Protein AF-A0A926R7E6-F1 (afdb_monomer_lite)

Sequence (456 aa):
MLLFKTHDDFHYYHFPYSYYLTQNSLLVGVGQFNHGFRTPSSIFYLNSLFFLPLAKYYLFYIPTLLIMGFSNQILISRIFKYFKSKKIDFIFFLSLFFFIFINIFFYRLQEHGTDRSAQILILILFLQLLIFLNFDKNAKNELDQMIVILGLIISLKAFYILYLLVPLVVSWILYKENKLNLFKDLLKNKIFYFFLILIFVVLITNFLNTGCLIYPLNLTCFENFSWSLNSAEISKMNQHYNLWSKAGHTPTFKVDNAEVHLQNFNWVSNWIDDYFFNKVSDLIFGLLFTSVFLFLFFFNKKTKQIYYNKNYNFLIILIFFLLVEWFVNHPALRYGGYALFAILFLMPTSIIIAKFRNNFNQIYKKTSLLLCIVVIVFLSRNYVRINDEFKKYNYSPLENPLYKVEKKHFRVEKKFFELISNFEKCEQSLNSCNYKNSLKVKKFLKNRYIFVVKHD

pLDDT: mean 92.08, std 6.07, range [44.38, 98.75]

Foldseek 3Di:
DQDADFAPCVLVDLLLLLQVVQVADAEFLQCVVHVVLLKDAVLSVVQNVPQDPVCGSLCSLVSLVVLLVVLLVVLVVVLVVCLVVVDDALLNQLSLLLNLLCLQVVLDSRHCQLQVSLLSLLSVLVSLVVVLLVVPPCNLVSVLVSLVSLLNSCRSGPLSVLCVVVVVLVCVSCVVVVNCVSVVVLVVDPSNVVSVVSLVVSQVSSCRHAQASRALDLVRHDPPDQSHDDVVVSVVVLLVQQCVLLVCDDPVHHHPDSVVCLPPVVSVVNCVVPPCVVPVVVLLVVLVVSLVVVCVLLDDPDFDDDDDDPSVVSVVVVLVVVVVVCVSGGNDCSNNVSSSSSCVRSSVSSNNSSGHPDDSVSVVVSSVVSVVVSVVSSVVVVVVVVVVCCVPPVDDCVVPSGYDDDPSSCVSVVVVCVLVVLLVCVVVVHPPHDPVSNVQWDDDDVSYIYGGDDPD

Secondary structure (DSSP, 8-state):
----SPPGGGTTTHHHHHHHHHH-S-EE-GGGG-GGGGS--HHHHHHHHT-BTTTBGGGTTHHHHHHHHHHHHHHHHHHHHHHHHT---HHHHHHHHHHHHHHHHT--GGG-TTHHHHHHHHHHHHHHHHHHTT--TTHHHHHHHHHHHHHHHHHH-GGGGGGGHHHHHHHHHHHHTT-HHHHHHHHT-HHHHHHHHHHHHHHHHHHHHHSBSSTT-GGGB-TTSTTPPPHHHHHHHHHHHHHHHTTSB-SS-B-S-HHHHHSTTTHHHHHIIIIIIIIIHHHHHHHHHHHHHHHHHH--S-B------TTHHHHHHHHHHHHHHHHHH--SGGGTHHHHHHHHHHHHHHHHHTTB---HHHHHHHHHHHHHHHHHHHHHHHHHHHHHHHHHH---TTT--SPP--GGGGHHHHHHHHHHHHHHHHHTT-TT--HHHHTTEEEEETTEEEEPP---

Radius of gyration: 24.49 Å; chains: 1; bounding box: 58×51×79 Å

Structure (mmCIF, N/CA/C/O backbone):
data_AF-A0A926R7E6-F1
#
_entry.id   AF-A0A926R7E6-F1
#
loop_
_atom_site.group_PDB
_atom_site.id
_atom_site.type_symbol
_atom_site.label_atom_id
_atom_site.label_alt_id
_atom_site.label_comp_id
_atom_site.label_asym_id
_atom_site.label_entity_id
_atom_site.label_seq_id
_atom_site.pdbx_PDB_ins_code
_atom_site.Cartn_x
_atom_site.Cartn_y
_atom_site.Cartn_z
_atom_site.occupancy
_atom_site.B_iso_or_equiv
_atom_site.auth_seq_id
_atom_site.auth_comp_id
_atom_site.auth_asym_id
_atom_site.auth_atom_id
_atom_site.pdbx_PDB_model_num
ATOM 1 N N . MET A 1 1 ? -16.841 6.824 -13.878 1.00 56.22 1 MET A N 1
ATOM 2 C CA . MET A 1 1 ? -15.560 7.191 -13.236 1.00 56.22 1 MET A CA 1
ATOM 3 C C . MET A 1 1 ? -15.046 8.412 -13.985 1.00 56.22 1 MET A C 1
ATOM 5 O O . MET A 1 1 ? -14.676 8.253 -15.132 1.00 56.22 1 MET A O 1
ATOM 9 N N . LEU A 1 2 ? -15.153 9.624 -13.428 1.00 66.12 2 LEU A N 1
ATOM 10 C CA . LEU A 1 2 ? -14.788 10.852 -14.155 1.00 66.12 2 LEU A CA 1
ATOM 11 C C . LEU A 1 2 ? -13.298 11.135 -13.953 1.00 66.12 2 LEU A C 1
ATOM 13 O O . LEU A 1 2 ? -12.904 11.782 -12.973 1.00 66.12 2 LEU A O 1
ATOM 17 N N . LEU A 1 3 ? -12.470 10.581 -14.839 1.00 72.94 3 LEU A N 1
ATOM 18 C CA . LEU A 1 3 ? -11.018 10.659 -14.737 1.00 72.94 3 LEU A CA 1
ATOM 19 C C . LEU A 1 3 ? -10.449 11.250 -16.025 1.00 72.94 3 LEU A C 1
ATOM 21 O O . LEU A 1 3 ? -10.467 10.578 -17.043 1.00 72.94 3 LEU A O 1
ATOM 25 N N . PHE A 1 4 ? -9.887 12.458 -15.964 1.00 77.94 4 PHE A N 1
ATOM 26 C CA . PHE A 1 4 ? -9.136 13.008 -17.091 1.00 77.94 4 PHE A CA 1
ATOM 27 C C . PHE A 1 4 ? -7.629 12.861 -16.898 1.00 77.94 4 PHE A C 1
ATOM 29 O O . PHE A 1 4 ? -6.970 12.131 -17.642 1.00 77.94 4 PHE A O 1
ATOM 36 N N . LYS A 1 5 ? -7.079 13.512 -15.858 1.00 81.50 5 LYS A N 1
ATOM 37 C CA . LYS A 1 5 ? -5.656 13.408 -15.516 1.00 81.50 5 LYS A CA 1
ATOM 38 C C . LYS A 1 5 ? -5.396 12.118 -14.733 1.00 81.50 5 LYS A C 1
ATOM 40 O O . LYS A 1 5 ? -5.875 11.955 -13.607 1.00 81.50 5 LYS A O 1
ATOM 45 N N . THR A 1 6 ? -4.598 11.238 -15.326 1.00 83.38 6 THR A N 1
ATOM 46 C CA . THR A 1 6 ? -4.127 9.979 -14.736 1.00 83.38 6 THR A CA 1
ATOM 47 C C . THR A 1 6 ? -2.996 10.199 -13.727 1.00 83.38 6 THR A C 1
ATOM 49 O O . THR A 1 6 ? -2.478 11.307 -13.591 1.00 83.38 6 THR A O 1
ATOM 52 N N . HIS A 1 7 ? -2.598 9.130 -13.031 1.00 83.88 7 HIS A N 1
ATOM 53 C CA . HIS A 1 7 ? -1.396 9.106 -12.189 1.00 83.88 7 HIS A CA 1
ATOM 54 C C . HIS A 1 7 ? -0.165 9.575 -12.985 1.00 83.88 7 HIS A C 1
ATOM 56 O O . HIS A 1 7 ? -0.073 9.287 -14.179 1.00 83.88 7 HIS A O 1
ATOM 62 N N . ASP A 1 8 ? 0.806 10.231 -12.345 1.00 83.38 8 ASP A N 1
ATOM 63 C CA . ASP A 1 8 ? 2.010 10.710 -13.045 1.00 83.38 8 ASP A CA 1
ATOM 64 C C . ASP A 1 8 ? 2.812 9.528 -13.644 1.00 83.38 8 ASP A C 1
ATOM 66 O O . ASP A 1 8 ? 3.196 9.540 -14.813 1.00 83.38 8 ASP A O 1
ATOM 70 N N . ASP A 1 9 ? 2.921 8.425 -12.897 1.00 87.25 9 ASP A N 1
ATOM 71 C CA . ASP A 1 9 ? 3.488 7.152 -13.377 1.00 87.25 9 ASP A CA 1
ATOM 72 C C . ASP A 1 9 ? 2.627 6.384 -14.400 1.00 87.25 9 ASP A C 1
ATOM 74 O O . ASP A 1 9 ? 3.078 5.368 -14.945 1.00 87.25 9 ASP A O 1
ATOM 78 N N . PHE A 1 10 ? 1.395 6.827 -14.677 1.00 89.19 10 PHE A N 1
ATOM 79 C CA . PHE A 1 10 ? 0.465 6.066 -15.514 1.00 89.19 10 PHE A CA 1
ATOM 80 C C . PHE A 1 10 ? 1.033 5.834 -16.910 1.00 89.19 10 PHE A C 1
ATOM 82 O O . PHE A 1 10 ? 1.080 4.709 -17.402 1.00 89.19 10 PHE A O 1
ATOM 89 N N . HIS A 1 11 ? 1.540 6.903 -17.517 1.00 87.81 11 HIS A N 1
ATOM 90 C CA . HIS A 1 11 ? 2.170 6.872 -18.834 1.00 87.81 11 HIS A CA 1
ATOM 91 C C . HIS A 1 11 ? 3.552 6.212 -18.813 1.00 87.81 11 HIS A C 1
ATOM 93 O O . HIS A 1 11 ? 4.021 5.717 -19.841 1.00 87.81 11 HIS A O 1
ATOM 99 N N . TYR A 1 12 ? 4.217 6.239 -17.654 1.00 87.25 12 TYR A N 1
ATOM 100 C CA . TYR A 1 12 ? 5.574 5.741 -17.495 1.00 87.25 12 TYR A CA 1
ATOM 101 C C . TYR A 1 12 ? 5.596 4.212 -17.426 1.00 87.25 12 TYR A C 1
ATOM 103 O O . TYR A 1 12 ? 6.283 3.598 -18.247 1.00 87.25 12 TYR A O 1
ATOM 111 N N . TYR A 1 13 ? 4.811 3.603 -16.527 1.00 90.88 13 TYR A N 1
ATOM 112 C CA . TYR A 1 13 ? 4.724 2.143 -16.414 1.00 90.88 13 TYR A CA 1
ATOM 113 C C . TYR A 1 13 ? 3.355 1.581 -16.020 1.00 90.88 13 TYR A C 1
ATOM 115 O O . TYR A 1 13 ? 3.106 0.454 -16.420 1.00 90.88 13 TYR A O 1
ATOM 123 N N . HIS A 1 14 ? 2.432 2.283 -15.341 1.00 93.25 14 HIS A N 1
ATOM 124 C CA . HIS A 1 14 ? 1.181 1.606 -14.918 1.00 93.25 14 HIS A CA 1
ATOM 125 C C . HIS A 1 14 ? 0.344 1.124 -16.109 1.00 93.25 14 HIS A C 1
ATOM 127 O O . HIS A 1 14 ? -0.083 -0.032 -16.132 1.00 93.25 14 HIS A O 1
ATOM 133 N N . PHE A 1 15 ? 0.139 1.987 -17.112 1.00 94.62 15 PHE A N 1
ATOM 134 C CA . PHE A 1 15 ? -0.569 1.619 -18.337 1.00 94.62 15 PHE A CA 1
ATOM 135 C C . PHE A 1 15 ? 0.233 0.632 -19.187 1.00 94.62 15 PHE A C 1
ATOM 137 O O . PHE A 1 15 ? -0.311 -0.434 -19.465 1.00 94.62 15 PHE A O 1
ATOM 144 N N . PRO A 1 16 ? 1.504 0.906 -19.564 1.00 94.56 16 PRO A N 1
ATOM 145 C CA . PRO A 1 16 ? 2.282 -0.043 -20.353 1.00 94.56 16 PRO A CA 1
ATOM 146 C C . PRO A 1 16 ? 2.360 -1.431 -19.711 1.00 94.56 16 PRO A C 1
ATOM 148 O O . PRO A 1 16 ? 2.254 -2.422 -20.426 1.00 94.56 16 PRO A O 1
ATOM 151 N N . TYR A 1 17 ? 2.503 -1.497 -18.379 1.00 94.94 17 TYR A N 1
ATOM 152 C CA . TYR A 1 17 ? 2.558 -2.749 -17.627 1.00 94.94 17 TYR A CA 1
ATOM 153 C C . TYR A 1 17 ? 1.221 -3.496 -17.701 1.00 94.94 17 TYR A C 1
ATOM 155 O O . TYR A 1 17 ? 1.162 -4.638 -18.144 1.00 94.94 17 TYR A O 1
ATOM 163 N N . SER A 1 18 ? 0.123 -2.831 -17.330 1.00 95.75 18 SER A N 1
ATOM 164 C CA . SER A 1 18 ? -1.213 -3.449 -17.353 1.00 95.75 18 SER A CA 1
ATOM 165 C C . SER A 1 18 ? -1.632 -3.861 -18.771 1.00 95.75 18 SER A C 1
ATOM 167 O O . SER A 1 18 ? -2.277 -4.887 -18.948 1.00 95.75 18 SER A O 1
ATOM 169 N N . TYR A 1 19 ? -1.248 -3.081 -19.788 1.00 95.88 19 TYR A N 1
ATOM 170 C CA . TYR A 1 19 ? -1.585 -3.349 -21.183 1.00 95.88 19 TYR A CA 1
ATOM 171 C C . TYR A 1 19 ? -0.778 -4.511 -21.771 1.00 95.88 19 TYR A C 1
ATOM 173 O O . TYR A 1 19 ? -1.363 -5.363 -22.429 1.00 95.88 19 TYR A O 1
ATOM 181 N N . TYR A 1 20 ? 0.536 -4.626 -21.524 1.00 94.00 20 TYR A N 1
ATOM 182 C CA . TYR A 1 20 ? 1.280 -5.754 -22.110 1.00 94.00 20 TYR A CA 1
ATOM 183 C C . TYR A 1 20 ? 0.781 -7.102 -21.581 1.00 94.00 20 TYR A C 1
ATOM 185 O O . TYR A 1 20 ? 0.794 -8.072 -22.337 1.00 94.00 20 TYR A O 1
ATOM 193 N N . LEU A 1 21 ? 0.326 -7.149 -20.320 1.00 95.00 21 LEU A N 1
ATOM 194 C CA . LEU A 1 21 ? -0.245 -8.347 -19.701 1.00 95.00 21 LEU A CA 1
ATOM 195 C C . LEU A 1 21 ? -1.497 -8.854 -20.432 1.00 95.00 21 LEU A C 1
ATOM 197 O O . LEU A 1 21 ? -1.844 -10.020 -20.283 1.00 95.00 21 LEU A O 1
ATOM 201 N N . THR A 1 22 ? -2.183 -7.997 -21.197 1.00 94.75 22 THR A N 1
ATOM 202 C CA . THR A 1 22 ? -3.364 -8.384 -21.984 1.00 94.75 22 THR A CA 1
ATOM 203 C C . THR A 1 22 ? -3.007 -8.781 -23.413 1.00 94.75 22 THR A C 1
ATOM 205 O O . THR A 1 22 ? -3.755 -9.526 -24.036 1.00 94.75 22 THR A O 1
ATOM 208 N N . GLN A 1 23 ? -1.878 -8.291 -23.936 1.00 93.00 23 GLN A N 1
ATOM 209 C CA . GLN A 1 23 ? -1.457 -8.533 -25.320 1.00 93.00 23 GLN A CA 1
ATOM 210 C C . GLN A 1 23 ? -0.538 -9.744 -25.470 1.00 93.00 23 GLN A C 1
ATOM 212 O O . GLN A 1 23 ? -0.527 -10.387 -26.516 1.00 93.00 23 GLN A O 1
ATOM 217 N N . ASN A 1 24 ? 0.264 -10.043 -24.449 1.00 89.56 24 ASN A N 1
ATOM 218 C CA . ASN A 1 24 ? 1.313 -11.046 -24.541 1.00 89.56 24 ASN A CA 1
ATOM 219 C C . ASN A 1 24 ? 1.097 -12.157 -23.521 1.00 89.56 24 ASN A C 1
ATOM 221 O O . ASN A 1 24 ? 0.663 -11.922 -22.394 1.00 89.56 24 ASN A O 1
ATOM 225 N N . SER A 1 25 ? 1.485 -13.371 -23.909 1.00 88.62 25 SER A N 1
ATOM 226 C CA . SER A 1 25 ? 1.722 -14.432 -22.935 1.00 88.62 25 SER A CA 1
ATOM 227 C C . SER A 1 25 ? 3.005 -14.137 -22.137 1.00 88.62 25 SER A C 1
ATOM 229 O O . SER A 1 25 ? 3.639 -13.104 -22.343 1.00 88.62 25 SER A O 1
ATOM 231 N N . LEU A 1 26 ? 3.384 -15.004 -21.195 1.00 90.44 26 LEU A N 1
ATOM 232 C CA . LEU A 1 26 ? 4.517 -14.768 -20.295 1.00 90.44 26 LEU A CA 1
ATOM 233 C C . LEU A 1 26 ? 5.786 -14.304 -21.043 1.00 90.44 26 LEU A C 1
ATOM 235 O O . LEU A 1 26 ? 6.354 -15.049 -21.846 1.00 90.44 26 LEU A O 1
ATOM 239 N N . LEU A 1 27 ? 6.237 -13.090 -20.715 1.00 93.81 27 LEU A N 1
ATOM 240 C CA . LEU A 1 27 ? 7.499 -12.498 -21.154 1.00 93.81 27 LEU A CA 1
ATOM 241 C C . LEU A 1 27 ? 8.460 -12.420 -19.966 1.00 93.81 27 LEU A C 1
ATOM 243 O O . LEU A 1 27 ? 8.095 -11.922 -18.901 1.00 93.81 27 LEU A O 1
ATOM 247 N N . VAL A 1 28 ? 9.691 -12.882 -20.161 1.00 95.44 28 VAL A N 1
ATOM 248 C CA . VAL A 1 28 ? 10.759 -12.873 -19.148 1.00 95.44 28 VAL A CA 1
ATOM 249 C C . VAL A 1 28 ? 11.774 -11.782 -19.493 1.00 95.44 28 VAL A C 1
ATOM 251 O O . VAL A 1 28 ? 11.997 -11.487 -20.667 1.00 95.44 28 VAL A O 1
ATOM 254 N N . GLY A 1 29 ? 12.385 -11.155 -18.489 1.00 94.44 29 GLY A N 1
ATOM 255 C CA . GLY A 1 29 ? 13.387 -10.103 -18.681 1.00 94.44 29 GLY A CA 1
ATOM 256 C C . GLY A 1 29 ? 12.804 -8.728 -19.001 1.00 94.44 29 GLY A C 1
ATOM 257 O O . GLY A 1 29 ? 13.494 -7.868 -19.541 1.00 94.44 29 GLY A O 1
ATOM 258 N N . VAL A 1 30 ? 11.526 -8.477 -18.698 1.00 95.00 30 VAL A N 1
ATOM 259 C CA . VAL A 1 30 ? 10.876 -7.190 -19.017 1.00 95.00 30 VAL A CA 1
ATOM 260 C C . VAL A 1 30 ? 11.422 -6.003 -18.202 1.00 95.00 30 VAL A C 1
ATOM 262 O O . VAL A 1 30 ? 11.214 -4.846 -18.576 1.00 95.00 30 VAL A O 1
ATOM 265 N N . GLY A 1 31 ? 12.160 -6.252 -17.117 1.00 92.62 31 GLY A N 1
ATOM 266 C CA . GLY A 1 31 ? 12.755 -5.218 -16.266 1.00 92.62 31 GLY A CA 1
ATOM 267 C C . GLY A 1 31 ? 13.794 -4.343 -16.973 1.00 92.62 31 GLY A C 1
ATOM 268 O O . GLY A 1 31 ? 14.005 -3.196 -16.570 1.00 92.62 31 GLY A O 1
ATOM 269 N N . GLN A 1 32 ? 14.396 -4.807 -18.071 1.00 91.25 32 GLN A N 1
ATOM 270 C CA . GLN A 1 32 ? 15.385 -4.016 -18.814 1.00 91.25 32 GLN A CA 1
ATOM 271 C C . GLN A 1 32 ? 14.780 -2.829 -19.588 1.00 91.25 32 GLN A C 1
ATOM 273 O O . GLN A 1 32 ? 15.492 -1.913 -19.989 1.00 91.25 32 GLN A O 1
ATOM 278 N N . PHE A 1 33 ? 13.462 -2.807 -19.811 1.00 89.75 33 PHE A N 1
ATOM 279 C CA . PHE A 1 33 ? 12.829 -1.797 -20.668 1.00 89.75 33 PHE A CA 1
ATOM 280 C C . PHE A 1 33 ? 12.456 -0.510 -19.935 1.00 89.75 33 PHE A C 1
ATOM 282 O O . PHE A 1 33 ? 12.287 0.536 -20.572 1.00 89.75 33 PHE A O 1
ATOM 289 N N . ASN A 1 34 ? 12.285 -0.582 -18.614 1.00 87.75 34 ASN A N 1
ATOM 290 C CA . ASN A 1 34 ? 11.913 0.549 -17.775 1.00 87.75 34 ASN A CA 1
ATOM 291 C C . ASN A 1 34 ? 12.053 0.195 -16.284 1.00 87.75 34 ASN A C 1
ATOM 293 O O . ASN A 1 34 ? 11.726 -0.922 -15.892 1.00 87.75 34 ASN A O 1
ATOM 297 N N . HIS A 1 35 ? 12.443 1.154 -15.438 1.00 85.50 35 HIS A N 1
ATOM 298 C CA . HIS A 1 35 ? 12.566 0.926 -13.992 1.00 85.50 35 HIS A CA 1
ATOM 299 C C . HIS A 1 35 ? 11.255 0.466 -13.338 1.00 85.50 35 HIS A C 1
ATOM 301 O O . HIS A 1 35 ? 11.285 -0.393 -12.464 1.00 85.50 35 HIS A O 1
ATOM 307 N N . GLY A 1 36 ? 10.099 0.949 -13.798 1.00 86.69 36 GLY A N 1
ATOM 308 C CA . GLY A 1 36 ? 8.799 0.523 -13.276 1.00 86.69 36 GLY A CA 1
ATOM 309 C C . GLY A 1 36 ? 8.455 -0.944 -13.559 1.00 86.69 36 GLY A C 1
ATOM 310 O O . GLY A 1 36 ? 7.684 -1.545 -12.820 1.00 86.69 36 GLY A O 1
ATOM 311 N N . PHE A 1 37 ? 9.064 -1.565 -14.577 1.00 91.75 37 PHE A N 1
ATOM 312 C CA . PHE A 1 37 ? 8.874 -2.994 -14.870 1.00 91.75 37 PHE A CA 1
ATOM 313 C C . PHE A 1 37 ? 9.707 -3.899 -13.955 1.00 91.75 37 PHE A C 1
ATOM 315 O O . PHE A 1 37 ? 9.455 -5.103 -13.880 1.00 91.75 37 PHE A O 1
ATOM 322 N N . ARG A 1 38 ? 10.673 -3.314 -13.237 1.00 92.12 38 ARG A N 1
ATOM 323 C CA . ARG A 1 38 ? 11.512 -3.997 -12.245 1.00 92.12 38 ARG A CA 1
ATOM 324 C C . ARG A 1 38 ? 10.813 -4.159 -10.902 1.00 92.12 38 ARG A C 1
ATOM 326 O O . ARG A 1 38 ? 11.199 -5.006 -10.111 1.00 92.12 38 ARG A O 1
ATOM 333 N N . THR A 1 39 ? 9.776 -3.359 -10.670 1.00 89.50 39 THR A N 1
ATOM 334 C CA . THR A 1 39 ? 8.951 -3.368 -9.461 1.00 89.50 39 THR A CA 1
ATOM 335 C C . THR A 1 39 ? 7.510 -3.739 -9.829 1.00 89.50 39 THR A C 1
ATOM 337 O O . THR A 1 39 ? 6.637 -2.863 -9.844 1.00 89.50 39 THR A O 1
ATOM 340 N N . PRO A 1 40 ? 7.245 -5.003 -10.208 1.00 92.25 40 PRO A N 1
ATOM 341 C CA . PRO A 1 40 ? 5.898 -5.471 -10.495 1.00 92.25 40 PRO A CA 1
ATOM 342 C C . PRO A 1 40 ? 4.970 -5.272 -9.292 1.00 92.25 40 PRO A C 1
ATOM 344 O O . PRO A 1 40 ? 5.393 -5.259 -8.137 1.00 92.25 40 PRO A O 1
ATOM 347 N N . SER A 1 41 ? 3.680 -5.137 -9.583 1.00 94.81 41 SER A N 1
ATOM 348 C CA . SER A 1 41 ? 2.632 -4.998 -8.577 1.00 94.81 41 SER A CA 1
ATOM 349 C C . SER A 1 41 ? 1.425 -5.820 -8.976 1.00 94.81 41 SER A C 1
ATOM 351 O O . SER A 1 41 ? 0.992 -5.754 -10.131 1.00 94.81 41 SER A O 1
ATOM 353 N N . SER A 1 42 ? 0.838 -6.536 -8.017 1.00 95.38 42 SER A N 1
ATOM 354 C CA . SER A 1 42 ? -0.402 -7.287 -8.227 1.00 95.38 42 SER A CA 1
ATOM 355 C C . SER A 1 42 ? -1.553 -6.407 -8.722 1.00 95.38 42 SER A C 1
ATOM 357 O O . SER A 1 42 ? -2.427 -6.907 -9.427 1.00 95.38 42 SER A O 1
ATOM 359 N N . ILE A 1 43 ? -1.533 -5.090 -8.463 1.00 95.31 43 ILE A N 1
ATOM 360 C CA . ILE A 1 43 ? -2.570 -4.188 -8.976 1.00 95.31 43 ILE A CA 1
ATOM 361 C C . ILE A 1 43 ? -2.584 -4.142 -10.505 1.00 95.31 43 ILE A C 1
ATOM 363 O O . ILE A 1 43 ? -3.656 -4.056 -11.085 1.00 95.31 43 ILE A O 1
ATOM 367 N N . PHE A 1 44 ? -1.435 -4.262 -11.179 1.00 95.12 44 PHE A N 1
ATOM 368 C CA . PHE A 1 44 ? -1.391 -4.256 -12.646 1.00 95.12 44 PHE A CA 1
ATOM 369 C C . PHE A 1 44 ? -1.957 -5.548 -13.239 1.00 95.12 44 PHE A C 1
ATOM 371 O O . PHE A 1 44 ? -2.611 -5.511 -14.278 1.00 95.12 44 PHE A O 1
ATOM 378 N N . TYR A 1 45 ? -1.768 -6.670 -12.542 1.00 94.81 45 TYR A N 1
ATOM 379 C CA . TYR A 1 45 ? -2.405 -7.942 -12.881 1.00 94.81 45 TYR A CA 1
ATOM 380 C C . TYR A 1 45 ? -3.913 -7.889 -12.642 1.00 94.81 45 TYR A C 1
ATOM 382 O O . TYR A 1 45 ? -4.684 -8.387 -13.452 1.00 94.81 45 TYR A O 1
ATOM 390 N N . LEU A 1 46 ? -4.365 -7.231 -11.573 1.00 95.06 46 LEU A N 1
ATOM 391 C CA . LEU A 1 46 ? -5.793 -6.986 -11.381 1.00 95.06 46 LEU A CA 1
ATOM 392 C C . LEU A 1 46 ? -6.347 -6.044 -12.456 1.00 95.06 46 LEU A C 1
ATOM 394 O O . LEU A 1 46 ? -7.449 -6.273 -12.941 1.00 95.06 46 LEU A O 1
ATOM 398 N N . ASN A 1 47 ? -5.596 -5.017 -12.867 1.00 95.19 47 ASN A N 1
ATOM 399 C CA . ASN A 1 47 ? -6.016 -4.086 -13.915 1.00 95.19 47 ASN A CA 1
ATOM 400 C C . ASN A 1 47 ? -6.203 -4.805 -15.254 1.00 95.19 47 ASN A C 1
ATOM 402 O O . ASN A 1 47 ? -7.177 -4.526 -15.953 1.00 95.19 47 ASN A O 1
ATOM 406 N N . SER A 1 48 ? -5.304 -5.732 -15.605 1.00 95.19 48 SER A N 1
ATOM 407 C CA . SER A 1 48 ? -5.374 -6.461 -16.875 1.00 95.19 48 SER A CA 1
ATOM 408 C C . SER A 1 48 ? -6.624 -7.343 -16.985 1.00 95.19 48 SER A C 1
ATOM 410 O O . SER A 1 48 ? -7.159 -7.482 -18.083 1.00 95.19 48 SER A O 1
ATOM 412 N N . LEU A 1 49 ? -7.166 -7.843 -15.866 1.00 95.00 49 LEU A N 1
ATOM 413 C CA . LEU A 1 49 ? -8.446 -8.570 -15.841 1.00 95.00 49 LEU A CA 1
ATOM 414 C C . LEU A 1 49 ? -9.644 -7.699 -16.253 1.00 95.00 49 LEU A C 1
ATOM 416 O O . LEU A 1 49 ? -10.655 -8.225 -16.710 1.00 95.00 49 LEU A O 1
ATOM 420 N N . PHE A 1 50 ? -9.536 -6.374 -16.119 1.00 94.88 50 PHE A N 1
ATOM 421 C CA . PHE A 1 50 ? -10.572 -5.427 -16.542 1.00 94.88 50 PHE A CA 1
ATOM 422 C C . PHE A 1 50 ? -10.405 -4.960 -17.995 1.00 94.88 50 PHE A C 1
ATOM 424 O O . PHE A 1 50 ? -11.070 -4.015 -18.421 1.00 94.88 50 PHE A O 1
ATOM 431 N N . PHE A 1 51 ? -9.555 -5.623 -18.783 1.00 94.56 51 PHE A N 1
ATOM 432 C CA . PHE A 1 51 ? -9.521 -5.438 -20.229 1.00 94.56 51 PHE A CA 1
ATOM 433 C C . PHE A 1 51 ? -10.681 -6.187 -20.897 1.00 94.56 51 PHE A C 1
ATOM 435 O O . PHE A 1 51 ? -10.655 -7.409 -21.012 1.00 94.56 51 PHE A O 1
ATOM 442 N N . LEU A 1 52 ? -11.704 -5.453 -21.346 1.00 92.94 52 LEU A N 1
ATOM 443 C CA . LEU A 1 52 ? -12.913 -6.028 -21.958 1.00 92.94 52 LEU A CA 1
ATOM 444 C C . LEU A 1 52 ? -13.022 -5.667 -23.451 1.00 92.94 52 LEU A C 1
ATOM 446 O O . LEU A 1 52 ? -12.568 -4.590 -23.830 1.00 92.94 52 LEU A O 1
ATOM 450 N N . PRO A 1 53 ? -13.680 -6.476 -24.307 1.00 88.19 53 PRO A N 1
ATOM 451 C CA . PRO A 1 53 ? -13.767 -6.207 -25.750 1.00 88.19 53 PRO A CA 1
ATOM 452 C C . PRO A 1 53 ? -14.307 -4.813 -26.115 1.00 88.19 53 PRO A C 1
ATOM 454 O O . PRO A 1 53 ? -13.774 -4.154 -27.006 1.00 88.19 53 PRO A O 1
ATOM 457 N N . LEU A 1 54 ? -15.330 -4.339 -25.395 1.00 89.31 54 LEU A N 1
ATOM 458 C CA . LEU A 1 54 ? -15.959 -3.036 -25.640 1.00 89.31 54 LEU A CA 1
ATOM 459 C C . LEU A 1 54 ? -15.223 -1.890 -24.930 1.00 89.31 54 LEU A C 1
ATOM 461 O O . LEU A 1 54 ? -14.931 -0.864 -25.536 1.00 89.31 54 LEU A O 1
ATOM 465 N N . ALA A 1 55 ? -14.896 -2.070 -23.648 1.00 89.31 55 ALA A N 1
ATOM 466 C CA . ALA A 1 55 ? -14.305 -1.015 -22.822 1.00 89.31 55 ALA A CA 1
ATOM 467 C C . ALA A 1 55 ? -12.773 -0.901 -22.958 1.00 89.31 55 ALA A C 1
ATOM 469 O O . ALA A 1 55 ? -12.183 0.102 -22.554 1.00 89.31 55 ALA A O 1
ATOM 470 N N . LYS A 1 56 ? -12.120 -1.917 -23.532 1.00 92.06 56 LYS A N 1
ATOM 471 C CA . LYS A 1 56 ? -10.665 -2.046 -23.688 1.00 92.06 56 LYS A CA 1
ATOM 472 C C . LYS A 1 56 ? -9.946 -1.742 -22.372 1.00 92.06 56 LYS A C 1
ATOM 474 O O . LYS A 1 56 ? -10.319 -2.254 -21.323 1.00 92.06 56 LYS A O 1
ATOM 479 N N . TYR A 1 57 ? -8.914 -0.906 -22.417 1.00 91.81 57 TYR A N 1
ATOM 480 C CA . TYR A 1 57 ? -8.105 -0.542 -21.262 1.00 91.81 57 TYR A CA 1
ATOM 481 C C . TYR A 1 57 ? -8.765 0.490 -20.343 1.00 91.81 57 TYR A C 1
ATOM 483 O O . TYR A 1 57 ? -8.266 0.678 -19.244 1.00 91.81 57 TYR A O 1
ATOM 491 N N . TYR A 1 58 ? -9.875 1.138 -20.721 1.00 91.44 58 TYR A N 1
ATOM 492 C CA . TYR A 1 58 ? -10.446 2.266 -19.966 1.00 91.44 58 TYR A CA 1
ATOM 493 C C . TYR A 1 58 ? -10.994 1.913 -18.570 1.00 91.44 58 TYR A C 1
ATOM 495 O O . TYR A 1 58 ? -11.354 2.805 -17.802 1.00 91.44 58 TYR A O 1
ATOM 503 N N . LEU A 1 59 ? -11.022 0.628 -18.210 1.00 92.12 59 LEU A N 1
ATOM 504 C CA . LEU A 1 59 ? -11.428 0.139 -16.891 1.00 92.12 59 LEU A CA 1
ATOM 505 C C . LEU A 1 59 ? -10.247 -0.203 -15.966 1.00 92.12 59 LEU A C 1
ATOM 507 O O . LEU A 1 59 ? -10.462 -0.713 -14.868 1.00 92.12 59 LEU A O 1
ATOM 511 N N . PHE A 1 60 ? -9.006 0.130 -16.339 1.00 92.81 60 PHE A N 1
ATOM 512 C CA . PHE A 1 60 ? -7.810 -0.165 -15.531 1.00 92.81 60 PHE A CA 1
ATOM 513 C C . PHE A 1 60 ? -7.770 0.517 -14.152 1.00 92.81 60 PHE A C 1
ATOM 515 O O . PHE A 1 60 ? -6.901 0.202 -13.354 1.00 92.81 60 PHE A O 1
ATOM 522 N N . TYR A 1 61 ? -8.696 1.422 -13.827 1.00 91.06 61 TYR A N 1
ATOM 523 C CA . TYR A 1 61 ? -8.814 1.999 -12.482 1.00 91.06 61 TYR A CA 1
ATOM 524 C C . TYR A 1 61 ? -9.808 1.260 -11.567 1.00 91.06 61 TYR A C 1
ATOM 526 O O . TYR A 1 61 ? -9.895 1.594 -10.381 1.00 91.06 61 TYR A O 1
ATOM 534 N N . ILE A 1 62 ? -10.544 0.255 -12.065 1.00 92.94 62 ILE A N 1
ATOM 535 C CA . ILE A 1 62 ? -11.499 -0.503 -11.242 1.00 92.94 62 ILE A CA 1
ATOM 536 C C . ILE A 1 62 ? -10.828 -1.147 -10.016 1.00 92.94 62 ILE A C 1
ATOM 538 O O . ILE A 1 62 ? -11.379 -0.993 -8.929 1.00 92.94 62 ILE A O 1
ATOM 542 N N . PRO A 1 63 ? -9.648 -1.791 -10.094 1.00 94.62 63 PRO A N 1
ATOM 543 C CA . PRO A 1 63 ? -9.031 -2.398 -8.909 1.00 94.62 63 PRO A CA 1
ATOM 544 C C . PRO A 1 63 ? -8.764 -1.410 -7.771 1.00 94.62 63 PRO A C 1
ATOM 546 O O . PRO A 1 63 ? -9.049 -1.707 -6.613 1.00 94.62 63 PRO A O 1
ATOM 549 N N . THR A 1 64 ? -8.301 -0.199 -8.089 1.00 93.38 64 THR A N 1
ATOM 550 C CA . THR A 1 64 ? -8.152 0.880 -7.103 1.00 93.38 64 THR A CA 1
ATOM 551 C C . THR A 1 64 ? -9.491 1.254 -6.463 1.00 93.38 64 THR A C 1
ATOM 553 O O . THR A 1 64 ? -9.578 1.399 -5.241 1.00 93.38 64 THR A O 1
ATOM 556 N N . LEU A 1 65 ? -10.548 1.383 -7.275 1.00 94.31 65 LEU A N 1
ATOM 557 C CA . LEU A 1 65 ? -11.901 1.645 -6.782 1.00 94.31 65 LEU A CA 1
ATOM 558 C C . LEU A 1 65 ? -12.390 0.524 -5.861 1.00 94.31 65 LEU A C 1
ATOM 560 O O . LEU A 1 65 ? -12.984 0.820 -4.828 1.00 94.31 65 LEU A O 1
ATOM 564 N N . LEU A 1 66 ? -12.118 -0.737 -6.203 1.00 95.38 66 LEU A N 1
ATOM 565 C CA . LEU A 1 66 ? -12.483 -1.890 -5.384 1.00 95.38 66 LEU A CA 1
ATOM 566 C C . LEU A 1 66 ? -11.765 -1.858 -4.031 1.00 95.38 66 LEU A C 1
ATOM 568 O O . LEU A 1 66 ? -12.424 -2.013 -3.008 1.00 95.38 66 LEU A O 1
ATOM 572 N N . ILE A 1 67 ? -10.454 -1.592 -3.988 1.00 96.19 67 ILE A N 1
ATOM 573 C CA . ILE A 1 67 ? -9.696 -1.531 -2.723 1.00 96.19 67 ILE A CA 1
ATOM 574 C C . ILE A 1 67 ? -10.260 -0.452 -1.790 1.00 96.19 67 ILE A C 1
ATOM 576 O O . ILE A 1 67 ? -10.545 -0.728 -0.621 1.00 96.19 67 ILE A O 1
ATOM 580 N N . MET A 1 68 ? -10.453 0.770 -2.297 1.00 95.88 68 MET A N 1
ATOM 581 C CA . MET A 1 68 ? -11.020 1.867 -1.504 1.00 95.88 68 MET A CA 1
ATOM 582 C C . MET A 1 68 ? -12.482 1.588 -1.120 1.00 95.88 68 MET A C 1
ATOM 584 O O . MET A 1 68 ? -12.866 1.788 0.033 1.00 95.88 68 MET A O 1
ATOM 588 N N . GLY A 1 69 ? -13.286 1.091 -2.062 1.00 96.38 69 GLY A N 1
ATOM 589 C CA . GLY A 1 69 ? -14.701 0.774 -1.871 1.00 96.38 69 GLY A CA 1
ATOM 590 C C . GLY A 1 69 ? -14.930 -0.305 -0.816 1.00 96.38 69 GLY A C 1
ATOM 591 O O . GLY A 1 69 ? -15.689 -0.080 0.127 1.00 96.38 69 GLY A O 1
ATOM 592 N N . PHE A 1 70 ? -14.224 -1.436 -0.907 1.00 97.06 70 PHE A N 1
ATOM 593 C CA . PHE A 1 70 ? -14.316 -2.509 0.086 1.00 97.06 70 PHE A CA 1
ATOM 594 C C . PHE A 1 70 ? -13.807 -2.063 1.456 1.00 97.06 70 PHE A C 1
ATOM 596 O O . PHE A 1 70 ? -14.414 -2.400 2.470 1.00 97.06 70 PHE A O 1
ATOM 603 N N . SER A 1 71 ? -12.752 -1.249 1.508 1.00 97.94 71 SER A N 1
ATOM 604 C CA . SER A 1 71 ? -12.234 -0.706 2.768 1.00 97.94 71 SER A CA 1
ATOM 605 C C . SER A 1 71 ? -13.263 0.209 3.445 1.00 97.94 71 SER A C 1
ATOM 607 O O . SER A 1 71 ? -13.557 0.048 4.630 1.00 97.94 71 SER A O 1
ATOM 609 N N . ASN A 1 72 ? -13.909 1.096 2.684 1.00 98.12 72 ASN A N 1
ATOM 610 C CA . ASN A 1 72 ? -15.030 1.906 3.167 1.00 98.12 72 ASN A CA 1
ATOM 611 C C . ASN A 1 72 ? -16.220 1.046 3.615 1.00 98.12 72 ASN A C 1
ATOM 613 O O . ASN A 1 72 ? -16.797 1.302 4.671 1.00 98.12 72 ASN A O 1
ATOM 617 N N . GLN A 1 73 ? -16.567 0.000 2.862 1.00 97.81 73 GLN A N 1
ATOM 618 C CA . GLN A 1 73 ? -17.643 -0.925 3.219 1.00 97.81 73 GLN A CA 1
ATOM 619 C C . GLN A 1 73 ? -17.352 -1.669 4.533 1.00 97.81 73 GLN A C 1
ATOM 621 O O . GLN A 1 73 ? -18.245 -1.799 5.375 1.00 97.81 73 GLN A O 1
ATOM 626 N N . ILE A 1 74 ? -16.114 -2.123 4.750 1.00 97.31 74 ILE A N 1
ATOM 627 C CA . ILE A 1 74 ? -15.683 -2.761 6.005 1.00 97.31 74 ILE A CA 1
ATOM 628 C C . ILE A 1 74 ? -15.867 -1.792 7.181 1.00 97.31 74 ILE A C 1
ATOM 630 O O . ILE A 1 74 ? -16.449 -2.164 8.201 1.00 97.31 74 ILE A O 1
ATOM 634 N N . LEU A 1 75 ? -15.435 -0.538 7.035 1.00 98.44 75 LEU A N 1
ATOM 635 C CA . LEU A 1 75 ? -15.545 0.470 8.094 1.00 98.44 75 LEU A CA 1
ATOM 636 C C . LEU A 1 75 ? -17.008 0.828 8.396 1.00 98.44 75 LEU A C 1
ATOM 638 O O . LEU A 1 75 ? -17.421 0.813 9.557 1.00 98.44 75 LEU A O 1
ATOM 642 N N . ILE A 1 76 ? -17.816 1.075 7.362 1.00 97.88 76 ILE A N 1
ATOM 643 C CA . ILE A 1 76 ? -19.239 1.415 7.498 1.00 97.88 76 ILE A CA 1
ATOM 644 C C . ILE A 1 76 ? -20.033 0.252 8.106 1.00 97.88 76 ILE A C 1
ATOM 646 O O . ILE A 1 76 ? -20.792 0.449 9.058 1.00 97.88 76 ILE A O 1
ATOM 650 N N . SER A 1 77 ? -19.854 -0.972 7.601 1.00 96.88 77 SER A N 1
ATOM 651 C CA . SER A 1 77 ? -20.556 -2.151 8.131 1.00 96.88 77 SER A CA 1
ATOM 652 C C . SER A 1 77 ? -20.236 -2.383 9.610 1.00 96.88 77 SER A C 1
ATOM 654 O O . SER A 1 77 ? -21.119 -2.740 10.396 1.00 96.88 77 SER A O 1
ATOM 656 N N . ARG A 1 78 ? -18.996 -2.098 10.023 1.00 95.06 78 ARG A N 1
ATOM 657 C CA . ARG A 1 78 ? -18.571 -2.164 11.422 1.00 95.06 78 ARG A CA 1
ATOM 658 C C . ARG A 1 78 ? -19.242 -1.092 12.277 1.00 95.06 78 ARG A C 1
ATOM 660 O O . ARG A 1 78 ? -19.792 -1.429 13.325 1.00 95.06 78 ARG A O 1
ATOM 667 N N . ILE A 1 79 ? -19.279 0.158 11.817 1.00 97.00 79 ILE A N 1
ATOM 668 C CA . ILE A 1 79 ? -20.010 1.255 12.480 1.00 97.00 79 ILE A CA 1
ATOM 669 C C . ILE A 1 79 ? -21.485 0.869 12.689 1.00 97.00 79 ILE A C 1
ATOM 671 O O . ILE A 1 79 ? -22.003 0.981 13.802 1.00 97.00 79 ILE A O 1
ATOM 675 N N . PHE A 1 80 ? -22.148 0.319 11.666 1.00 96.19 80 PHE A N 1
ATOM 676 C CA . PHE A 1 80 ? -23.535 -0.144 11.785 1.00 96.19 80 PHE A CA 1
ATOM 677 C C . PHE A 1 80 ? -23.705 -1.316 12.760 1.00 96.19 80 PHE A C 1
ATOM 679 O O . PHE A 1 80 ? -24.666 -1.333 13.534 1.00 96.19 80 PHE A O 1
ATOM 686 N N . LYS A 1 81 ? -22.770 -2.274 12.788 1.00 94.81 81 LYS A N 1
ATOM 687 C CA . LYS A 1 81 ? -22.784 -3.377 13.766 1.00 94.81 81 LYS A CA 1
ATOM 688 C C . LYS A 1 81 ? -22.742 -2.851 15.205 1.00 94.81 81 LYS A C 1
ATOM 690 O O . LYS A 1 81 ? -23.468 -3.357 16.062 1.00 94.81 81 LYS A O 1
ATOM 695 N N . TYR A 1 82 ? -21.943 -1.818 15.457 1.00 94.38 82 TYR A N 1
ATOM 696 C CA . TYR A 1 82 ? -21.862 -1.151 16.756 1.00 94.38 82 TYR A CA 1
ATOM 697 C C . TYR A 1 82 ? -23.134 -0.380 17.123 1.00 94.38 82 TYR A C 1
ATOM 699 O O . TYR A 1 82 ? -23.551 -0.400 18.283 1.00 94.38 82 TYR A O 1
ATOM 707 N N . PHE A 1 83 ? -23.804 0.237 16.147 1.00 94.88 83 PHE A N 1
ATOM 708 C CA . PHE A 1 83 ? -25.125 0.819 16.385 1.00 94.88 83 PHE A CA 1
ATOM 709 C C . PHE A 1 83 ? -26.164 -0.236 16.754 1.00 94.88 83 PHE A C 1
ATOM 711 O O . PHE A 1 83 ? -26.904 -0.048 17.719 1.00 94.88 83 PHE A O 1
ATOM 718 N N . LYS A 1 84 ? -26.172 -1.377 16.058 1.00 93.75 84 LYS A N 1
ATOM 719 C CA . LYS A 1 84 ? -27.090 -2.481 16.363 1.00 93.75 84 LYS A CA 1
ATOM 720 C C . LYS A 1 84 ? -26.859 -3.057 17.764 1.00 93.75 84 LYS A C 1
ATOM 722 O O . LYS A 1 84 ? -27.821 -3.370 18.457 1.00 93.75 84 LYS A O 1
ATOM 727 N N . SER A 1 85 ? -25.602 -3.180 18.197 1.00 91.94 85 SER A N 1
ATOM 728 C CA . SER A 1 85 ? -25.257 -3.729 19.516 1.00 91.94 85 SER A CA 1
ATOM 729 C C . SER A 1 85 ? -25.337 -2.718 20.667 1.00 91.94 85 SER A C 1
ATOM 731 O O . SER A 1 85 ? -25.286 -3.128 21.825 1.00 91.94 85 SER A O 1
ATOM 733 N N . LYS A 1 86 ? -25.438 -1.412 20.374 1.00 90.00 86 LYS A N 1
ATOM 734 C CA . LYS A 1 86 ? -25.386 -0.295 21.341 1.00 90.00 86 LYS A CA 1
ATOM 735 C C . LYS A 1 86 ? -24.116 -0.255 22.213 1.00 90.00 86 LYS A C 1
ATOM 737 O O . LYS A 1 86 ? -24.094 0.426 23.238 1.00 90.00 86 LYS A O 1
ATOM 742 N N . LYS A 1 87 ? -23.040 -0.944 21.816 1.00 86.94 87 LYS A N 1
ATOM 743 C CA . LYS A 1 87 ? -21.779 -1.025 22.577 1.00 86.94 87 LYS A CA 1
ATOM 744 C C . LYS A 1 87 ? -20.707 -0.117 21.982 1.00 86.94 87 LYS A C 1
ATOM 746 O O . LYS A 1 87 ? -19.904 -0.572 21.189 1.00 86.94 87 LYS A O 1
ATOM 751 N N . ILE A 1 88 ? -20.668 1.158 22.358 1.00 91.88 88 ILE A N 1
ATOM 752 C CA . ILE A 1 88 ? -19.664 2.086 21.811 1.00 91.88 88 ILE A CA 1
ATOM 753 C C . ILE A 1 88 ? -18.341 2.012 22.590 1.00 91.88 88 ILE A C 1
ATOM 755 O O . ILE A 1 88 ? -18.283 2.400 23.766 1.00 91.88 88 ILE A O 1
ATOM 759 N N . ASP A 1 89 ? -17.293 1.552 21.906 1.00 92.75 89 ASP A N 1
ATOM 760 C CA . ASP A 1 89 ? -15.902 1.463 22.365 1.00 92.75 89 ASP A CA 1
ATOM 761 C C . ASP A 1 89 ? -14.959 2.325 21.493 1.00 92.75 89 ASP A C 1
ATOM 763 O O . ASP A 1 89 ? -15.403 3.110 20.654 1.00 92.75 89 ASP A O 1
ATOM 767 N N . PHE A 1 90 ? -13.644 2.220 21.703 1.00 94.81 90 PHE A N 1
ATOM 768 C CA . PHE A 1 90 ? -12.670 2.974 20.907 1.00 94.81 90 PHE A CA 1
ATOM 769 C C . PHE A 1 90 ? -12.522 2.439 19.471 1.00 94.81 90 PHE A C 1
ATOM 771 O O . PHE A 1 90 ? -12.209 3.219 18.576 1.00 94.81 90 PHE A O 1
ATOM 778 N N . ILE A 1 91 ? -12.790 1.152 19.219 1.00 95.50 91 ILE A N 1
ATOM 779 C CA . ILE A 1 91 ? -12.715 0.542 17.880 1.00 95.50 91 ILE A CA 1
ATOM 780 C C . ILE A 1 91 ? -13.815 1.117 16.982 1.00 95.50 91 ILE A C 1
ATOM 782 O O . ILE A 1 91 ? -13.574 1.370 15.797 1.00 95.50 91 ILE A O 1
ATOM 786 N N . PHE A 1 92 ? -14.998 1.398 17.539 1.00 96.88 92 PHE A N 1
ATOM 787 C CA . PHE A 1 92 ? -16.043 2.160 16.854 1.00 96.88 92 PHE A CA 1
ATOM 788 C C . PHE A 1 92 ? -15.527 3.524 16.368 1.00 96.88 92 PHE A C 1
ATOM 790 O O . PHE A 1 92 ? -15.646 3.841 15.182 1.00 96.88 92 PHE A O 1
ATOM 797 N N . PHE A 1 93 ? -14.924 4.317 17.262 1.00 97.81 93 PHE A N 1
ATOM 798 C CA . PHE A 1 93 ? -14.402 5.640 16.906 1.00 97.81 93 PHE A CA 1
ATOM 799 C C . PHE A 1 93 ? -13.240 5.543 15.919 1.00 97.81 93 PHE A C 1
ATOM 801 O O . PHE A 1 93 ? -13.211 6.292 14.949 1.00 97.81 93 PHE A O 1
ATOM 808 N N . LEU A 1 94 ? -12.333 4.583 16.098 1.00 98.12 94 LEU A N 1
ATOM 809 C CA . LEU A 1 94 ? -11.226 4.359 15.173 1.00 98.12 94 LEU A CA 1
ATOM 810 C C . LEU A 1 94 ? -11.724 3.988 13.769 1.00 98.12 94 LEU A C 1
ATOM 812 O O . LEU A 1 94 ? -11.215 4.517 12.784 1.00 98.12 94 LEU A O 1
ATOM 816 N N . SER A 1 95 ? -12.764 3.152 13.672 1.00 98.44 95 SER A N 1
ATOM 817 C CA . SER A 1 95 ? -13.399 2.806 12.391 1.00 98.44 95 SER A CA 1
ATOM 818 C C . SER A 1 95 ? -13.964 4.051 11.694 1.00 98.44 95 SER A C 1
ATOM 820 O O . SER A 1 95 ? -13.761 4.242 10.495 1.00 98.44 95 SER A O 1
ATOM 822 N N . LEU A 1 96 ? -14.627 4.933 12.449 1.00 98.56 96 LEU A N 1
ATOM 823 C CA . LEU A 1 96 ? -15.117 6.216 11.939 1.00 98.56 96 LEU A CA 1
ATOM 824 C C . LEU A 1 96 ? -13.968 7.133 11.501 1.00 98.56 96 LEU A C 1
ATOM 826 O O . LEU A 1 96 ? -14.057 7.768 10.454 1.00 98.56 96 LEU A O 1
ATOM 830 N N . PHE A 1 97 ? -12.882 7.200 12.267 1.00 98.56 97 PHE A N 1
ATOM 831 C CA . PHE A 1 97 ? -11.768 8.103 11.978 1.00 98.56 97 PHE A CA 1
ATOM 832 C C . PHE A 1 97 ? -10.952 7.638 10.776 1.00 98.56 97 PHE A C 1
ATOM 834 O O . PHE A 1 97 ? -10.590 8.464 9.943 1.00 98.56 97 PHE A O 1
ATOM 841 N N . PHE A 1 98 ? -10.739 6.331 10.614 1.00 98.75 98 PHE A N 1
ATOM 842 C CA . PHE A 1 98 ? -10.159 5.782 9.388 1.00 98.75 98 PHE A CA 1
ATOM 843 C C . PHE A 1 98 ? -11.059 6.032 8.179 1.00 98.75 98 PHE A C 1
ATOM 845 O O . PHE A 1 98 ? -10.548 6.392 7.121 1.00 98.75 98 PHE A O 1
ATOM 852 N N . PHE A 1 99 ? -12.383 5.935 8.333 1.00 98.62 99 PHE A N 1
ATOM 853 C CA . PHE A 1 99 ? -13.311 6.275 7.253 1.00 98.62 99 PHE A CA 1
ATOM 854 C C . PHE A 1 99 ? -13.186 7.752 6.845 1.00 98.62 99 PHE A C 1
ATOM 856 O O . PHE A 1 99 ? -13.074 8.053 5.657 1.00 98.62 99 PHE A O 1
ATOM 863 N N . ILE A 1 100 ? -13.138 8.668 7.817 1.00 98.31 100 ILE A N 1
ATOM 864 C CA . ILE A 1 100 ? -12.903 10.101 7.574 1.00 98.31 100 ILE A CA 1
ATOM 865 C C . ILE A 1 100 ? -11.557 10.304 6.863 1.00 98.31 100 ILE A C 1
ATOM 867 O O . ILE A 1 100 ? -11.505 10.940 5.811 1.00 98.31 100 ILE A O 1
ATOM 871 N N . PHE A 1 101 ? -10.477 9.728 7.397 1.00 98.19 101 PHE A N 1
ATOM 872 C CA . PHE A 1 101 ? -9.126 9.887 6.864 1.00 98.19 101 PHE A CA 1
ATOM 873 C C . PHE A 1 101 ? -9.013 9.399 5.417 1.00 98.19 101 PHE A C 1
ATOM 875 O O . PHE A 1 101 ? -8.561 10.153 4.558 1.00 98.19 101 PHE A O 1
ATOM 882 N N . ILE A 1 102 ? -9.476 8.179 5.122 1.00 97.81 102 ILE A N 1
ATOM 883 C CA . ILE A 1 102 ? -9.401 7.588 3.778 1.00 97.81 102 ILE A CA 1
ATOM 884 C C . ILE A 1 102 ? -10.151 8.458 2.764 1.00 97.81 102 ILE A C 1
ATOM 886 O O . ILE A 1 102 ? -9.606 8.781 1.710 1.00 97.81 102 ILE A O 1
ATOM 890 N N . ASN A 1 103 ? -11.379 8.882 3.076 1.00 97.31 103 ASN A N 1
ATOM 891 C CA . ASN A 1 103 ? -12.194 9.634 2.120 1.00 97.31 103 ASN A CA 1
ATOM 892 C C . ASN A 1 103 ? -11.754 11.093 1.974 1.00 97.31 103 ASN A C 1
ATOM 894 O O . ASN A 1 103 ? -11.942 11.670 0.909 1.00 97.31 103 ASN A O 1
ATOM 898 N N . ILE A 1 104 ? -11.132 11.695 2.989 1.00 94.38 104 ILE A N 1
ATOM 899 C CA . ILE A 1 104 ? -10.615 13.061 2.872 1.00 94.38 104 ILE A CA 1
ATOM 900 C C . ILE A 1 104 ? -9.232 13.059 2.217 1.00 94.38 104 ILE A C 1
ATOM 902 O O . ILE A 1 104 ? -9.046 13.756 1.222 1.00 94.38 104 ILE A O 1
ATOM 906 N N . PHE A 1 105 ? -8.265 12.286 2.716 1.00 93.75 105 PHE A N 1
ATOM 907 C CA . PHE A 1 105 ? -6.883 12.322 2.216 1.00 93.75 105 PHE A CA 1
ATOM 908 C C . PHE A 1 105 ? -6.698 11.568 0.897 1.00 93.75 105 PHE A C 1
ATOM 910 O O . PHE A 1 105 ? -5.963 12.035 0.028 1.00 93.75 105 PHE A O 1
ATOM 917 N N . PHE A 1 106 ? -7.394 10.448 0.697 1.00 94.50 106 PHE A N 1
ATOM 918 C CA . PHE A 1 106 ? -7.285 9.633 -0.518 1.00 94.50 106 PHE A CA 1
ATOM 919 C C . PHE A 1 106 ? -8.476 9.810 -1.469 1.00 94.50 106 PHE A C 1
ATOM 921 O O . PHE A 1 106 ? -8.779 8.923 -2.264 1.00 94.50 106 PHE A O 1
ATOM 928 N N . TYR A 1 107 ? -9.120 10.983 -1.446 1.00 92.56 107 TYR A N 1
ATOM 929 C CA . TYR A 1 107 ? -10.313 11.285 -2.251 1.00 92.56 107 TYR A CA 1
ATOM 930 C C . TYR A 1 107 ? -10.119 11.120 -3.772 1.00 92.56 107 TYR A C 1
ATOM 932 O O . TYR A 1 107 ? -11.080 10.870 -4.503 1.00 92.56 107 TYR A O 1
ATOM 940 N N . ARG A 1 108 ? -8.881 11.278 -4.264 1.00 91.00 108 ARG A N 1
ATOM 941 C CA . ARG A 1 108 ? -8.549 11.237 -5.692 1.00 91.00 108 ARG A CA 1
ATOM 942 C C . ARG A 1 108 ? -8.065 9.854 -6.118 1.00 91.00 108 ARG A C 1
ATOM 944 O O . ARG A 1 108 ? -6.875 9.560 -6.034 1.00 91.00 108 ARG A O 1
ATOM 951 N N . LEU A 1 109 ? -8.982 9.037 -6.636 1.00 88.94 109 LEU A N 1
ATOM 952 C CA . LEU A 1 109 ? -8.725 7.653 -7.062 1.00 88.94 109 LEU A CA 1
ATOM 953 C C . LEU A 1 109 ? -7.563 7.512 -8.061 1.00 88.94 109 LEU A C 1
ATOM 955 O O . LEU A 1 109 ? -6.790 6.563 -7.961 1.00 88.94 109 LEU A O 1
ATOM 959 N N . GLN A 1 110 ? -7.375 8.461 -8.986 1.00 86.44 110 GLN A N 1
ATOM 960 C CA . GLN A 1 110 ? -6.301 8.359 -9.989 1.00 86.44 110 GLN A CA 1
ATOM 961 C C . GLN A 1 110 ? -4.899 8.384 -9.386 1.00 86.44 110 GLN A C 1
ATOM 963 O O . GLN A 1 110 ? -3.965 7.907 -10.018 1.00 86.44 110 GLN A O 1
ATOM 968 N N . GLU A 1 111 ? -4.736 8.957 -8.195 1.00 87.75 111 GLU A N 1
ATOM 969 C CA . GLU A 1 111 ? -3.436 9.111 -7.540 1.00 87.75 111 GLU A CA 1
ATOM 970 C C . GLU A 1 111 ? -3.081 7.939 -6.622 1.00 87.75 111 GLU A C 1
ATOM 972 O O . GLU A 1 111 ? -2.053 7.979 -5.950 1.00 87.75 111 GLU A O 1
ATOM 977 N N . HIS A 1 112 ? -3.929 6.911 -6.527 1.00 89.88 112 HIS A N 1
ATOM 978 C CA . HIS A 1 112 ? -3.666 5.826 -5.584 1.00 89.88 112 HIS A CA 1
ATOM 979 C C . HIS A 1 112 ? -2.473 4.977 -6.000 1.00 89.88 112 HIS A C 1
ATOM 981 O O . HIS A 1 112 ? -1.622 4.673 -5.161 1.00 89.88 112 HIS A O 1
ATOM 987 N N . GLY A 1 113 ? -2.434 4.596 -7.281 1.00 83.88 113 GLY A N 1
ATOM 988 C CA . GLY A 1 113 ? -1.436 3.677 -7.815 1.00 83.88 113 GLY A CA 1
ATOM 989 C C . GLY A 1 113 ? -1.272 2.433 -6.934 1.00 83.88 113 GLY A C 1
ATOM 990 O O . GLY A 1 113 ? -2.223 1.933 -6.324 1.00 83.88 113 GLY A O 1
ATOM 991 N N . THR A 1 114 ? -0.033 1.965 -6.836 1.00 86.62 114 THR A N 1
ATOM 992 C CA . THR A 1 114 ? 0.373 0.865 -5.950 1.00 86.62 114 THR A CA 1
ATOM 993 C C . THR A 1 114 ? 0.474 1.295 -4.485 1.00 86.62 114 THR A C 1
ATOM 995 O O . THR A 1 114 ? 0.277 0.491 -3.579 1.00 86.62 114 THR A O 1
ATOM 998 N N . ASP A 1 115 ? 0.768 2.575 -4.250 1.00 90.81 115 ASP A N 1
ATOM 999 C CA . ASP A 1 115 ? 1.296 3.069 -2.979 1.00 90.81 115 ASP A CA 1
ATOM 1000 C C . ASP A 1 115 ? 0.184 3.410 -1.981 1.00 90.81 115 ASP A C 1
ATOM 1002 O O . ASP A 1 115 ? 0.184 2.922 -0.851 1.00 90.81 115 ASP A O 1
ATOM 1006 N N . ARG A 1 116 ? -0.813 4.216 -2.374 1.00 94.50 116 ARG A N 1
ATOM 1007 C CA . ARG A 1 116 ? -1.900 4.594 -1.449 1.00 94.50 116 ARG A CA 1
ATOM 1008 C C . ARG A 1 116 ? -2.862 3.432 -1.209 1.00 94.50 116 ARG A C 1
ATOM 1010 O O . ARG A 1 116 ? -3.351 3.279 -0.094 1.00 94.50 116 ARG A O 1
ATOM 1017 N N . SER A 1 117 ? -3.078 2.586 -2.220 1.00 95.88 117 SER A N 1
ATOM 1018 C CA . SER A 1 117 ? -3.914 1.383 -2.113 1.00 95.88 117 SER A CA 1
ATOM 1019 C C . SER A 1 117 ? -3.434 0.467 -0.980 1.00 95.88 117 SER A C 1
ATOM 1021 O O . SER A 1 117 ? -4.230 0.044 -0.144 1.00 95.88 117 SER A O 1
ATOM 1023 N N . ALA A 1 118 ? -2.122 0.226 -0.891 1.00 96.56 118 ALA A N 1
ATOM 1024 C CA . ALA A 1 118 ? -1.534 -0.564 0.187 1.00 96.56 118 ALA A CA 1
ATOM 1025 C C . ALA A 1 118 ? -1.674 0.122 1.555 1.00 96.56 118 ALA A C 1
ATOM 1027 O O . ALA A 1 118 ? -1.990 -0.534 2.542 1.00 96.56 118 ALA A O 1
ATOM 1028 N N . GLN A 1 119 ? -1.517 1.446 1.621 1.00 97.62 119 GLN A N 1
ATOM 1029 C CA . GLN A 1 119 ? -1.684 2.209 2.865 1.00 97.62 119 GLN A CA 1
ATOM 1030 C C . GLN A 1 119 ? -3.115 2.165 3.410 1.00 97.62 119 GLN A C 1
ATOM 1032 O O . GLN A 1 119 ? -3.298 2.042 4.619 1.00 97.62 119 GLN A O 1
ATOM 1037 N N . ILE A 1 120 ? -4.127 2.185 2.539 1.00 98.00 120 ILE A N 1
ATOM 1038 C CA . ILE A 1 120 ? -5.523 1.955 2.937 1.00 98.00 120 ILE A CA 1
ATOM 1039 C C . ILE A 1 120 ? -5.673 0.557 3.552 1.00 98.00 120 ILE A C 1
ATOM 1041 O O . ILE A 1 120 ? -6.242 0.423 4.635 1.00 98.00 120 ILE A O 1
ATOM 1045 N N . LEU A 1 121 ? -5.117 -0.474 2.909 1.00 98.00 121 LEU A N 1
ATOM 1046 C CA . LEU A 1 121 ? -5.158 -1.842 3.433 1.00 98.00 121 LEU A CA 1
ATOM 1047 C C . LEU A 1 121 ? -4.416 -1.982 4.769 1.00 98.00 121 LEU A C 1
ATOM 1049 O O . LEU A 1 121 ? -4.886 -2.713 5.635 1.00 98.00 121 LEU A O 1
ATOM 1053 N N . ILE A 1 122 ? -3.315 -1.254 4.979 1.00 98.06 122 ILE A N 1
ATOM 1054 C CA . ILE A 1 122 ? -2.587 -1.224 6.258 1.00 98.06 122 ILE A CA 1
ATOM 1055 C C . ILE A 1 122 ? -3.478 -0.680 7.385 1.00 98.06 122 ILE A C 1
ATOM 1057 O O . ILE A 1 122 ? -3.495 -1.259 8.472 1.00 98.06 122 ILE A O 1
ATOM 1061 N N . LEU A 1 123 ? -4.274 0.369 7.140 1.00 98.44 123 LEU A N 1
ATOM 1062 C CA . LEU A 1 123 ? -5.242 0.864 8.132 1.00 98.44 123 LEU A CA 1
ATOM 1063 C C . LEU A 1 123 ? -6.266 -0.217 8.505 1.00 98.44 123 LEU A C 1
ATOM 1065 O O . LEU A 1 123 ? -6.565 -0.413 9.685 1.00 98.44 123 LEU A O 1
ATOM 1069 N N . ILE A 1 124 ? -6.774 -0.954 7.511 1.00 98.44 124 ILE A N 1
ATOM 1070 C CA . ILE A 1 124 ? -7.709 -2.063 7.745 1.00 98.44 124 ILE A CA 1
ATOM 1071 C C . ILE A 1 124 ? -7.025 -3.218 8.490 1.00 98.44 124 ILE A C 1
ATOM 1073 O O . ILE A 1 124 ? -7.624 -3.762 9.418 1.00 98.44 124 ILE A O 1
ATOM 1077 N N . LEU A 1 125 ? -5.774 -3.555 8.155 1.00 98.06 125 LEU A N 1
ATOM 1078 C CA . LEU A 1 125 ? -4.984 -4.578 8.847 1.00 98.06 125 LEU A CA 1
ATOM 1079 C C . LEU A 1 125 ? -4.831 -4.244 10.336 1.00 98.06 125 LEU A C 1
ATOM 1081 O O . LEU A 1 125 ? -5.110 -5.092 11.180 1.00 98.06 125 LEU A O 1
ATOM 1085 N N . PHE A 1 126 ? -4.446 -3.008 10.669 1.00 97.12 126 PHE A N 1
ATOM 1086 C CA . PHE A 1 126 ? -4.301 -2.567 12.061 1.00 97.12 126 PHE A CA 1
ATOM 1087 C C . PHE A 1 126 ? -5.625 -2.531 12.819 1.00 97.12 126 PHE A C 1
ATOM 1089 O O . PHE A 1 126 ? -5.680 -2.945 13.978 1.00 97.12 126 PHE A O 1
ATOM 1096 N N . LEU A 1 127 ? -6.711 -2.103 12.173 1.00 96.75 127 LEU A N 1
ATOM 1097 C CA . LEU A 1 127 ? -8.038 -2.181 12.779 1.00 96.75 127 LEU A CA 1
ATOM 1098 C C . LEU A 1 127 ? -8.430 -3.636 13.076 1.00 96.75 127 LEU A C 1
ATOM 1100 O O . LEU A 1 127 ? -8.981 -3.925 14.137 1.00 96.75 127 LEU A O 1
ATOM 1104 N N . GLN A 1 128 ? -8.145 -4.550 12.149 1.00 95.69 128 GLN A N 1
ATOM 1105 C CA . GLN A 1 128 ? -8.451 -5.967 12.302 1.00 95.69 128 GLN A CA 1
ATOM 1106 C C . GLN A 1 128 ? -7.595 -6.628 13.393 1.00 95.69 128 GLN A C 1
ATOM 1108 O O . GLN A 1 128 ? -8.128 -7.393 14.193 1.00 95.69 128 GLN A O 1
ATOM 1113 N N . LEU A 1 129 ? -6.311 -6.266 13.485 1.00 95.31 129 LEU A N 1
ATOM 1114 C CA . LEU A 1 129 ? -5.412 -6.673 14.568 1.00 95.31 129 LEU A CA 1
ATOM 1115 C C . LEU A 1 129 ? -5.965 -6.284 15.941 1.00 95.31 129 LEU A C 1
ATOM 1117 O O . LEU A 1 129 ? -6.013 -7.117 16.840 1.00 95.31 129 LEU A O 1
ATOM 1121 N N . LEU A 1 130 ? -6.417 -5.038 16.106 1.00 94.25 130 LEU A N 1
ATOM 1122 C CA . LEU A 1 130 ? -6.979 -4.567 17.376 1.00 94.25 130 LEU A CA 1
ATOM 1123 C C . LEU A 1 130 ? -8.216 -5.367 17.798 1.00 94.25 130 LEU A C 1
ATOM 1125 O O . LEU A 1 130 ? -8.395 -5.639 18.980 1.00 94.25 130 LEU A O 1
ATOM 1129 N N . ILE A 1 131 ? -9.053 -5.766 16.842 1.00 92.88 131 ILE A N 1
ATOM 1130 C CA . ILE A 1 131 ? -10.244 -6.577 17.118 1.00 92.88 131 ILE A CA 1
ATOM 1131 C C . ILE A 1 131 ? -9.849 -7.995 17.518 1.00 92.88 131 ILE A C 1
ATOM 1133 O O . ILE A 1 131 ? -10.312 -8.479 18.549 1.00 92.88 131 ILE A O 1
ATOM 1137 N N . PHE A 1 132 ? -8.948 -8.611 16.750 1.00 93.69 132 PHE A N 1
ATOM 1138 C CA . PHE A 1 132 ? -8.449 -9.962 17.000 1.00 93.69 132 PHE A CA 1
ATOM 1139 C C . PHE A 1 132 ? -7.904 -10.136 18.423 1.00 93.69 132 PHE A C 1
ATOM 1141 O O . PHE A 1 132 ? -8.135 -11.159 19.069 1.00 93.69 132 PHE A O 1
ATOM 1148 N N . LEU A 1 133 ? -7.237 -9.108 18.951 1.00 92.06 133 LEU A N 1
ATOM 1149 C CA . LEU A 1 133 ? -6.666 -9.120 20.298 1.00 92.06 133 LEU A CA 1
ATOM 1150 C C . LEU A 1 133 ? -7.693 -9.199 21.437 1.00 92.06 133 LEU A C 1
ATOM 1152 O O . LEU A 1 133 ? -7.293 -9.440 22.576 1.00 92.06 133 LEU A O 1
ATOM 1156 N N . ASN A 1 134 ? -8.991 -9.030 21.166 1.00 86.94 134 ASN A N 1
ATOM 1157 C CA . ASN A 1 134 ? -10.040 -9.291 22.156 1.00 86.94 134 ASN A CA 1
ATOM 1158 C C . ASN A 1 134 ? -10.341 -10.790 22.332 1.00 86.94 134 ASN A C 1
ATOM 1160 O O . ASN A 1 134 ? -11.000 -11.154 23.302 1.00 86.94 134 ASN A O 1
ATOM 1164 N N . PHE A 1 135 ? -9.842 -11.658 21.442 1.00 85.44 135 PHE A N 1
ATOM 1165 C CA . PHE A 1 135 ? -10.019 -13.116 21.492 1.00 85.44 135 PHE A CA 1
ATOM 1166 C C . PHE A 1 135 ? -11.478 -13.576 21.628 1.00 85.44 135 PHE A C 1
ATOM 1168 O O . PHE A 1 135 ? -11.781 -14.554 22.318 1.00 85.44 135 PHE A O 1
ATOM 1175 N N . ASP A 1 136 ? -12.385 -12.889 20.934 1.00 86.12 136 ASP A N 1
ATOM 1176 C CA . ASP A 1 136 ? -13.790 -13.275 20.862 1.00 86.12 136 ASP A CA 1
ATOM 1177 C C . ASP A 1 136 ? -13.974 -14.600 20.093 1.00 86.12 136 ASP A C 1
ATOM 1179 O O . ASP A 1 136 ? -13.064 -15.116 19.440 1.00 86.12 136 ASP A O 1
ATOM 1183 N N . LYS A 1 137 ? -15.199 -15.148 20.096 1.00 84.12 137 LYS A N 1
ATOM 1184 C CA . LYS A 1 137 ? -15.546 -16.403 19.391 1.00 84.12 137 LYS A CA 1
ATOM 1185 C C . LYS A 1 137 ? -15.174 -16.416 17.896 1.00 84.12 137 LYS A C 1
ATOM 1187 O O . LYS A 1 137 ? -15.049 -17.487 17.313 1.00 84.12 137 LYS A O 1
ATOM 1192 N N . ASN A 1 138 ? -14.990 -15.246 17.281 1.00 89.38 138 ASN A N 1
ATOM 1193 C CA . ASN A 1 138 ? -14.652 -15.094 15.865 1.00 89.38 138 ASN A CA 1
ATOM 1194 C C . ASN A 1 138 ? -13.142 -15.000 15.584 1.00 89.38 138 ASN A C 1
ATOM 1196 O O . ASN A 1 138 ? -12.778 -14.824 14.423 1.00 89.38 138 ASN A O 1
ATOM 1200 N N . ALA A 1 139 ? -12.271 -15.140 16.592 1.00 90.00 139 ALA A N 1
ATOM 1201 C CA . ALA A 1 139 ? -10.829 -14.903 16.466 1.00 90.00 139 ALA A CA 1
ATOM 1202 C C . ALA A 1 139 ? -10.170 -15.651 15.290 1.00 90.00 139 ALA A C 1
ATOM 1204 O O . ALA A 1 139 ? -9.296 -15.104 14.624 1.00 90.00 139 ALA A O 1
ATOM 1205 N N . LYS A 1 140 ? -10.618 -16.876 14.978 1.00 90.69 140 LYS A N 1
ATOM 1206 C CA . LYS A 1 140 ? -10.129 -17.639 13.816 1.00 90.69 140 LYS A CA 1
ATOM 1207 C C . LYS A 1 140 ? -10.428 -16.935 12.487 1.00 90.69 140 LYS A C 1
ATOM 1209 O O . LYS A 1 140 ? -9.523 -16.729 11.688 1.00 90.69 140 LYS A O 1
ATOM 1214 N N . ASN A 1 141 ? -11.675 -16.514 12.276 1.00 91.44 141 ASN A N 1
ATOM 1215 C CA . ASN A 1 141 ? -12.072 -15.799 11.060 1.00 91.44 141 ASN A CA 1
ATOM 1216 C C . ASN A 1 141 ? -11.354 -14.448 10.946 1.00 91.44 141 ASN A C 1
ATOM 1218 O O . ASN A 1 141 ? -11.040 -13.995 9.850 1.00 91.44 141 ASN A O 1
ATOM 1222 N N . GLU A 1 142 ? -11.108 -13.789 12.077 1.00 92.31 142 GLU A N 1
ATOM 1223 C CA . GLU A 1 142 ? -10.406 -12.508 12.111 1.00 92.31 142 GLU A CA 1
ATOM 1224 C C . GLU A 1 142 ? -8.936 -12.662 11.716 1.00 92.31 142 GLU A C 1
ATOM 1226 O O . GLU A 1 142 ? -8.425 -11.852 10.944 1.00 92.31 142 GLU A O 1
ATOM 1231 N N . LEU A 1 143 ? -8.296 -13.734 12.180 1.00 92.25 143 LEU A N 1
ATOM 1232 C CA . LEU A 1 143 ? -6.936 -14.109 11.818 1.00 92.25 143 LEU A CA 1
ATOM 1233 C C . LEU A 1 143 ? -6.835 -14.458 10.321 1.00 92.25 143 LEU A C 1
ATOM 1235 O O . LEU A 1 143 ? -5.935 -13.971 9.634 1.00 92.25 143 LEU A O 1
ATOM 1239 N N . ASP A 1 144 ? -7.797 -15.208 9.784 1.00 92.88 144 ASP A N 1
ATOM 1240 C CA . ASP A 1 144 ? -7.868 -15.519 8.351 1.00 92.88 144 ASP A CA 1
ATOM 1241 C C . ASP A 1 144 ? -7.974 -14.247 7.492 1.00 92.88 144 ASP A C 1
ATOM 1243 O O . ASP A 1 144 ? -7.248 -14.083 6.508 1.00 92.88 144 ASP A O 1
ATOM 1247 N N . GLN A 1 145 ? -8.835 -13.305 7.892 1.00 93.44 145 GLN A N 1
ATOM 1248 C CA . GLN A 1 145 ? -8.976 -12.006 7.224 1.00 93.44 145 GLN A CA 1
ATOM 1249 C C . GLN A 1 145 ? -7.675 -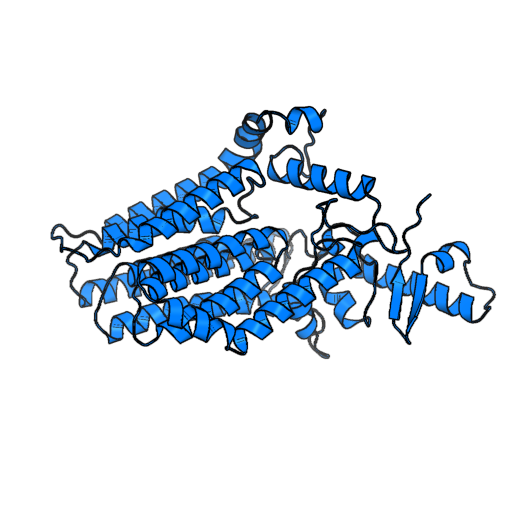11.198 7.256 1.00 93.44 145 GLN A C 1
ATOM 1251 O O . GLN A 1 145 ? -7.303 -10.598 6.245 1.00 93.44 145 GLN A O 1
ATOM 1256 N N . MET A 1 146 ? -6.962 -11.195 8.387 1.00 94.81 146 MET A N 1
ATOM 1257 C CA . MET A 1 146 ? -5.676 -10.500 8.513 1.00 94.81 146 MET A CA 1
ATOM 1258 C C . MET A 1 146 ? -4.644 -11.025 7.519 1.00 94.81 146 MET A C 1
ATOM 1260 O O . MET A 1 146 ? -3.907 -10.235 6.936 1.00 94.81 146 MET A O 1
ATOM 1264 N N . ILE A 1 147 ? -4.607 -12.336 7.291 1.00 95.38 147 ILE A N 1
ATOM 1265 C CA . ILE A 1 147 ? -3.639 -12.963 6.384 1.00 95.38 147 ILE A CA 1
ATOM 1266 C C . ILE A 1 147 ? -3.951 -12.652 4.928 1.00 95.38 147 ILE A C 1
ATOM 1268 O O . ILE A 1 147 ? -3.035 -12.360 4.159 1.00 95.38 147 ILE A O 1
ATOM 1272 N N . VAL A 1 148 ? -5.233 -12.624 4.561 1.00 96.25 148 VAL A N 1
ATOM 1273 C CA . VAL A 1 148 ? -5.653 -12.160 3.233 1.00 96.25 148 VAL A CA 1
ATOM 1274 C C . VAL A 1 148 ? -5.214 -10.710 3.013 1.00 96.25 148 VAL A C 1
ATOM 1276 O O . VAL A 1 148 ? -4.579 -10.409 2.002 1.00 96.25 148 VAL A O 1
ATOM 1279 N N . ILE A 1 149 ? -5.488 -9.815 3.969 1.00 97.38 149 ILE A N 1
ATOM 1280 C CA . ILE A 1 149 ? -5.105 -8.397 3.866 1.00 97.38 149 ILE A CA 1
ATOM 1281 C C . ILE A 1 149 ? -3.578 -8.245 3.797 1.00 97.38 149 ILE A C 1
ATOM 1283 O O . ILE A 1 149 ? -3.077 -7.487 2.966 1.00 97.38 149 ILE A O 1
ATOM 1287 N N . LEU A 1 150 ? -2.833 -8.985 4.622 1.00 97.31 150 LEU A N 1
ATOM 1288 C CA . LEU A 1 150 ? -1.370 -8.968 4.627 1.00 97.31 150 LEU A CA 1
ATOM 1289 C C . LEU A 1 150 ? -0.789 -9.438 3.287 1.00 97.31 150 LEU A C 1
ATOM 1291 O O . LEU A 1 150 ? 0.118 -8.798 2.756 1.00 97.31 150 LEU A O 1
ATOM 1295 N N . GLY A 1 151 ? -1.338 -10.510 2.709 1.00 96.75 151 GLY A N 1
ATOM 1296 C CA . GLY A 1 151 ? -0.941 -10.995 1.387 1.00 96.75 151 GLY A CA 1
ATOM 1297 C C . GLY A 1 151 ? -1.154 -9.943 0.303 1.00 96.75 151 GLY A C 1
ATOM 1298 O O . GLY A 1 151 ? -0.255 -9.693 -0.502 1.00 96.75 151 GLY A O 1
ATOM 1299 N N . LEU A 1 152 ? -2.306 -9.263 0.325 1.00 96.56 152 LEU A N 1
ATOM 1300 C CA . LEU A 1 152 ? -2.589 -8.165 -0.598 1.00 96.56 152 LEU A CA 1
ATOM 1301 C C . LEU A 1 152 ? -1.584 -7.017 -0.435 1.00 96.56 152 LEU A C 1
ATOM 1303 O O . LEU A 1 152 ? -1.011 -6.593 -1.436 1.00 96.56 152 LEU A O 1
ATOM 1307 N N . ILE A 1 153 ? -1.307 -6.570 0.795 1.00 97.25 153 ILE A N 1
ATOM 1308 C CA . ILE A 1 153 ? -0.333 -5.501 1.085 1.00 97.25 153 ILE A CA 1
ATOM 1309 C C . ILE A 1 153 ? 1.048 -5.827 0.495 1.00 97.25 153 ILE A C 1
ATOM 1311 O O . ILE A 1 153 ? 1.593 -5.020 -0.259 1.00 97.25 153 ILE A O 1
ATOM 1315 N N . ILE A 1 154 ? 1.580 -7.021 0.773 1.00 95.94 154 ILE A N 1
ATOM 1316 C CA . ILE A 1 154 ? 2.902 -7.451 0.284 1.00 95.94 154 ILE A CA 1
ATOM 1317 C C . ILE A 1 154 ? 2.909 -7.566 -1.248 1.00 95.94 154 ILE A C 1
ATOM 1319 O O . ILE A 1 154 ? 3.881 -7.186 -1.899 1.00 95.94 154 ILE A O 1
ATOM 1323 N N . SER A 1 155 ? 1.809 -8.035 -1.845 1.00 96.12 155 SER A N 1
ATOM 1324 C CA . SER A 1 155 ? 1.707 -8.202 -3.300 1.00 96.12 155 SER A CA 1
ATOM 1325 C C . SER A 1 155 ? 1.659 -6.885 -4.085 1.00 96.12 155 SER A C 1
ATOM 1327 O O . SER A 1 155 ? 1.968 -6.868 -5.279 1.00 96.12 155 SER A O 1
ATOM 1329 N N . LEU A 1 156 ? 1.273 -5.778 -3.440 1.00 95.06 156 LEU A N 1
ATOM 1330 C CA . LEU A 1 156 ? 1.165 -4.479 -4.101 1.00 95.06 156 LEU A CA 1
ATOM 1331 C C . LEU A 1 156 ? 2.529 -3.828 -4.333 1.00 95.06 156 LEU A C 1
ATOM 1333 O O . LEU A 1 156 ? 2.689 -3.136 -5.341 1.00 95.06 156 LEU A O 1
ATOM 1337 N N . LYS A 1 157 ? 3.504 -4.018 -3.435 1.00 91.62 157 LYS A N 1
ATOM 1338 C CA . LYS A 1 157 ? 4.863 -3.489 -3.612 1.00 91.62 157 LYS A CA 1
ATOM 1339 C C . LYS A 1 157 ? 5.861 -4.194 -2.701 1.00 91.62 157 LYS A C 1
ATOM 1341 O O . LYS A 1 157 ? 5.581 -4.408 -1.527 1.00 91.62 157 LYS A O 1
ATOM 1346 N N . ALA A 1 158 ? 7.058 -4.465 -3.220 1.00 88.75 158 ALA A N 1
ATOM 1347 C CA . ALA A 1 158 ? 8.063 -5.287 -2.544 1.00 88.75 158 ALA A CA 1
ATOM 1348 C C . ALA A 1 158 ? 8.469 -4.783 -1.145 1.00 88.75 158 ALA A C 1
ATOM 1350 O O . ALA A 1 158 ? 8.598 -5.591 -0.233 1.00 88.75 158 ALA A O 1
ATOM 1351 N N . PHE A 1 159 ? 8.610 -3.467 -0.931 1.00 88.56 159 PHE A N 1
ATOM 1352 C CA . PHE A 1 159 ? 9.015 -2.944 0.384 1.00 88.56 159 PHE A CA 1
ATOM 1353 C C . PHE A 1 159 ? 7.963 -3.189 1.482 1.00 88.56 159 PHE A C 1
ATOM 1355 O O . PHE A 1 159 ? 8.299 -3.207 2.661 1.00 88.56 159 PHE A O 1
ATOM 1362 N N . TYR A 1 160 ? 6.699 -3.459 1.129 1.00 94.06 160 TYR A N 1
ATOM 1363 C CA . TYR A 1 160 ? 5.683 -3.830 2.115 1.00 94.06 160 TYR A CA 1
ATOM 1364 C C . TYR A 1 160 ? 5.897 -5.223 2.725 1.00 94.06 160 TYR A C 1
ATOM 1366 O O . TYR A 1 160 ? 5.191 -5.577 3.669 1.00 94.06 160 TYR A O 1
ATOM 1374 N N . ILE A 1 161 ? 6.904 -5.985 2.277 1.00 92.56 161 ILE A N 1
ATOM 1375 C CA . ILE A 1 161 ? 7.353 -7.212 2.949 1.00 92.56 161 ILE A CA 1
ATOM 1376 C C . ILE A 1 161 ? 7.728 -6.978 4.424 1.00 92.56 161 ILE A C 1
ATOM 1378 O O . ILE A 1 161 ? 7.576 -7.884 5.240 1.00 92.56 161 ILE A O 1
ATOM 1382 N N . LEU A 1 162 ? 8.104 -5.746 4.795 1.00 93.75 162 LEU A N 1
ATOM 1383 C CA . LEU A 1 162 ? 8.322 -5.315 6.184 1.00 93.75 162 LEU A CA 1
ATOM 1384 C C . LEU A 1 162 ? 7.118 -5.592 7.104 1.00 93.75 162 LEU A C 1
ATOM 1386 O O . LEU A 1 162 ? 7.288 -5.837 8.297 1.00 93.75 162 LEU A O 1
ATOM 1390 N N . TYR A 1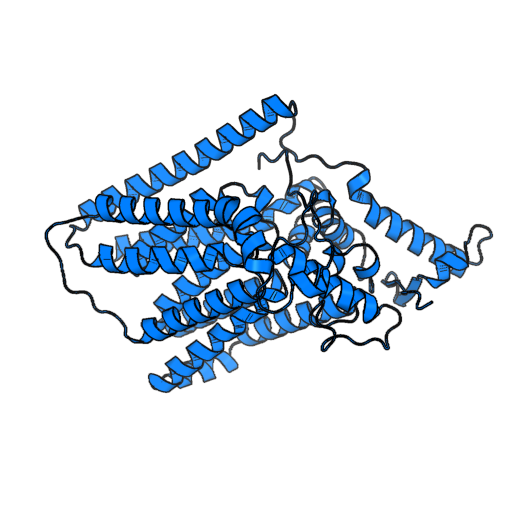 163 ? 5.894 -5.636 6.569 1.00 95.50 163 TYR A N 1
ATOM 1391 C CA . TYR A 1 163 ? 4.697 -5.947 7.356 1.00 95.50 163 TYR A CA 1
ATOM 1392 C C . TYR A 1 163 ? 4.610 -7.422 7.787 1.00 95.50 163 TYR A C 1
ATOM 1394 O O . TYR A 1 163 ? 3.747 -7.758 8.597 1.00 95.50 163 TYR A O 1
ATOM 1402 N N . LEU A 1 164 ? 5.535 -8.296 7.361 1.00 94.38 164 LEU A N 1
ATOM 1403 C CA . LEU A 1 164 ? 5.709 -9.636 7.947 1.00 94.38 164 LEU A CA 1
ATOM 1404 C C . LEU A 1 164 ? 6.116 -9.603 9.435 1.00 94.38 164 LEU A C 1
ATOM 1406 O O . LEU A 1 164 ? 5.985 -10.617 10.122 1.00 94.38 164 LEU A O 1
ATOM 1410 N N . LEU A 1 165 ? 6.509 -8.442 9.971 1.00 95.12 165 LEU A N 1
ATOM 1411 C CA . LEU A 1 165 ? 6.655 -8.230 11.415 1.00 95.12 165 LEU A CA 1
ATOM 1412 C C . LEU A 1 165 ? 5.325 -8.392 12.177 1.00 95.12 165 LEU A C 1
ATOM 1414 O O . LEU A 1 165 ? 5.329 -8.780 13.345 1.00 95.12 165 LEU A O 1
ATOM 1418 N N . VAL A 1 166 ? 4.177 -8.149 11.531 1.00 94.75 166 VAL A N 1
ATOM 1419 C CA . VAL A 1 166 ? 2.849 -8.295 12.151 1.00 94.75 166 VAL A CA 1
ATOM 1420 C C . VAL A 1 166 ? 2.601 -9.738 12.630 1.00 94.75 166 VAL A C 1
ATOM 1422 O O . VAL A 1 166 ? 2.323 -9.910 13.819 1.00 94.75 166 VAL A O 1
ATOM 1425 N N . PRO A 1 167 ? 2.724 -10.787 11.786 1.00 92.56 167 PRO A N 1
ATOM 1426 C CA . PRO A 1 167 ? 2.639 -12.178 12.233 1.00 92.56 167 PRO A CA 1
ATOM 1427 C C . PRO A 1 167 ? 3.564 -12.541 13.400 1.00 92.56 167 PRO A C 1
ATOM 1429 O O . PRO A 1 167 ? 3.162 -13.330 14.256 1.00 92.56 167 PRO A O 1
ATOM 1432 N N . LEU A 1 168 ? 4.772 -11.966 13.472 1.00 92.75 168 LEU A N 1
ATOM 1433 C CA . LEU A 1 168 ? 5.702 -12.211 14.582 1.00 92.75 168 LEU A CA 1
ATOM 1434 C C . LEU A 1 168 ? 5.146 -11.660 15.900 1.00 92.75 168 LEU A C 1
ATOM 1436 O O . LEU A 1 168 ? 5.086 -12.382 16.897 1.00 92.75 168 LEU A O 1
ATOM 1440 N N . VAL A 1 169 ? 4.653 -10.417 15.886 1.00 93.75 169 VAL A N 1
ATOM 1441 C CA . VAL A 1 169 ? 4.011 -9.795 17.056 1.00 93.75 169 VAL A CA 1
ATOM 1442 C C . VAL A 1 169 ? 2.752 -10.562 17.464 1.00 93.75 169 VAL A C 1
ATOM 1444 O O . VAL A 1 169 ? 2.544 -10.823 18.648 1.00 93.75 169 VAL A O 1
ATOM 1447 N N . VAL A 1 170 ? 1.933 -10.987 16.500 1.00 93.56 170 VAL A N 1
ATOM 1448 C CA . VAL A 1 170 ? 0.740 -11.807 16.765 1.00 93.56 170 VAL A CA 1
ATOM 1449 C C . VAL A 1 170 ? 1.117 -13.142 17.412 1.00 93.56 170 VAL A C 1
ATOM 1451 O O . VAL A 1 170 ? 0.492 -13.534 18.396 1.00 93.56 170 VAL A O 1
ATOM 1454 N N . SER A 1 171 ? 2.154 -13.817 16.914 1.00 92.25 171 SER A N 1
ATOM 1455 C CA . SER A 1 171 ? 2.623 -15.100 17.458 1.00 92.25 171 SER A CA 1
ATOM 1456 C C . SER A 1 171 ? 3.119 -14.955 18.898 1.00 92.25 171 SER A C 1
ATOM 1458 O O . SER A 1 171 ? 2.774 -15.771 19.753 1.00 92.25 171 SER A O 1
ATOM 1460 N N . TRP A 1 172 ? 3.852 -13.877 19.193 1.00 92.81 172 TRP A N 1
ATOM 1461 C CA . TRP A 1 172 ? 4.274 -13.545 20.555 1.00 92.81 172 TRP A CA 1
ATOM 1462 C C . TRP A 1 172 ? 3.084 -13.321 21.498 1.00 92.81 172 TRP A C 1
ATOM 1464 O O . TRP A 1 172 ? 3.056 -13.851 22.610 1.00 92.81 172 TRP A O 1
ATOM 1474 N N . ILE A 1 173 ? 2.064 -12.579 21.055 1.00 93.56 173 ILE A N 1
ATOM 1475 C CA . ILE A 1 173 ? 0.867 -12.346 21.872 1.00 93.56 173 ILE A CA 1
ATOM 1476 C C . ILE A 1 173 ? 0.094 -13.654 22.092 1.00 93.56 173 ILE A C 1
ATOM 1478 O O . ILE A 1 173 ? -0.345 -13.921 23.209 1.00 93.56 173 ILE A O 1
ATOM 1482 N N . LEU A 1 174 ? -0.036 -14.500 21.066 1.00 93.75 174 LEU A N 1
ATOM 1483 C CA . LEU A 1 174 ? -0.673 -15.814 21.191 1.00 93.75 174 LEU A CA 1
ATOM 1484 C C . LEU A 1 174 ? 0.056 -16.730 22.177 1.00 93.75 174 LEU A C 1
ATOM 1486 O O . LEU A 1 174 ? -0.607 -17.463 22.912 1.00 93.75 174 LEU A O 1
ATOM 1490 N N . TYR A 1 175 ? 1.389 -16.682 22.206 1.00 93.62 175 TYR A N 1
ATOM 1491 C CA . TYR A 1 175 ? 2.193 -17.376 23.210 1.00 93.62 175 TYR A CA 1
ATOM 1492 C C . TYR A 1 175 ? 1.873 -16.863 24.618 1.00 93.62 175 TYR A C 1
ATOM 1494 O O . TYR A 1 175 ? 1.474 -17.644 25.478 1.00 93.62 175 TYR A O 1
ATOM 1502 N N . LYS A 1 176 ? 1.956 -15.544 24.827 1.00 93.75 176 LYS A N 1
ATOM 1503 C CA . LYS A 1 176 ? 1.715 -14.898 26.126 1.00 93.75 176 LYS A CA 1
ATOM 1504 C C . LYS A 1 176 ? 0.313 -15.172 26.689 1.00 93.75 176 LYS A C 1
ATOM 1506 O O . LYS A 1 176 ? 0.160 -15.344 27.892 1.00 93.75 176 LYS A O 1
ATOM 1511 N N . GLU A 1 177 ? -0.705 -15.198 25.833 1.00 92.88 177 GLU A N 1
ATOM 1512 C CA . GLU A 1 177 ? -2.109 -15.397 26.225 1.00 92.88 177 GLU A CA 1
ATOM 1513 C C . GLU A 1 177 ? -2.518 -16.884 26.284 1.00 92.88 177 GLU A C 1
ATOM 1515 O O . GLU A 1 177 ? -3.700 -17.197 26.435 1.00 92.88 177 GLU A O 1
ATOM 1520 N N . ASN A 1 178 ? -1.568 -17.821 26.142 1.00 92.88 178 ASN A N 1
ATOM 1521 C CA . ASN A 1 178 ? -1.819 -19.268 26.073 1.00 92.88 178 ASN A CA 1
ATOM 1522 C C . ASN A 1 178 ? -2.839 -19.658 24.977 1.00 92.88 178 ASN A C 1
ATOM 1524 O O . ASN A 1 178 ? -3.638 -20.585 25.130 1.00 92.88 178 ASN A O 1
ATOM 1528 N N . LYS A 1 179 ? -2.817 -18.954 23.837 1.00 92.62 179 LYS A N 1
ATOM 1529 C CA . LYS A 1 179 ? -3.720 -19.142 22.683 1.00 92.62 179 LYS A CA 1
ATOM 1530 C C . LYS A 1 179 ? -3.030 -19.760 21.458 1.00 92.62 179 LYS A C 1
ATOM 1532 O O . LYS A 1 179 ? -3.562 -19.681 20.353 1.00 92.62 179 LYS A O 1
ATOM 1537 N N . LEU A 1 180 ? -1.887 -20.430 21.631 1.00 90.50 180 LEU A N 1
ATOM 1538 C CA . LEU A 1 180 ? -1.114 -21.063 20.544 1.00 90.50 180 LEU A CA 1
ATOM 1539 C C . LEU A 1 180 ? -1.918 -22.038 19.663 1.00 90.50 180 LEU A C 1
ATOM 1541 O O . LEU A 1 180 ? -1.538 -22.285 18.520 1.00 90.50 180 LEU A O 1
ATOM 1545 N N . ASN A 1 181 ? -3.042 -22.570 20.148 1.00 90.50 181 ASN A N 1
ATOM 1546 C CA . ASN A 1 181 ? -3.937 -23.398 19.334 1.00 90.50 181 ASN A CA 1
ATOM 1547 C C . ASN A 1 181 ? -4.461 -22.651 18.094 1.00 90.50 181 ASN A C 1
ATOM 1549 O O . ASN A 1 181 ? -4.522 -23.252 17.028 1.00 90.50 181 ASN A O 1
ATOM 1553 N N . LEU A 1 182 ? -4.722 -21.338 18.184 1.00 90.69 182 LEU A N 1
ATOM 1554 C CA . LEU A 1 182 ? -5.123 -20.523 17.026 1.00 90.69 182 LEU A CA 1
ATOM 1555 C C . LEU A 1 182 ? -4.034 -20.484 15.944 1.00 90.69 182 LEU A C 1
ATOM 1557 O O . LEU A 1 182 ? -4.342 -20.482 14.756 1.00 90.69 182 LEU A O 1
ATOM 1561 N N . PHE A 1 183 ? -2.761 -20.497 16.345 1.00 88.06 183 PHE A N 1
ATOM 1562 C CA . PHE A 1 183 ? -1.639 -20.559 15.410 1.00 88.06 183 PHE A CA 1
ATOM 1563 C C . PHE A 1 183 ? -1.545 -21.932 14.730 1.00 88.06 183 PHE A C 1
ATOM 1565 O O . PHE A 1 183 ? -1.341 -22.020 13.522 1.00 88.06 183 PHE A O 1
ATOM 1572 N N . LYS A 1 184 ? -1.762 -23.022 15.476 1.00 88.06 184 LYS A N 1
ATOM 1573 C CA . LYS A 1 184 ? -1.820 -24.376 14.896 1.00 88.06 184 LYS A CA 1
ATOM 1574 C C . LYS A 1 184 ? -2.982 -24.522 13.910 1.00 88.06 184 LYS A C 1
ATOM 1576 O O . LYS A 1 184 ? -2.815 -25.139 12.860 1.00 88.06 184 LYS A O 1
ATOM 1581 N N . ASP A 1 185 ? -4.135 -23.943 14.234 1.00 89.06 185 ASP A N 1
ATOM 1582 C CA . ASP A 1 185 ? -5.307 -23.932 13.356 1.00 89.06 185 ASP A CA 1
ATOM 1583 C C . ASP A 1 185 ? -5.051 -23.130 12.083 1.00 89.06 185 ASP A C 1
ATOM 1585 O O . ASP A 1 185 ? -5.474 -23.549 11.003 1.00 89.06 185 ASP A O 1
ATOM 1589 N N . LEU A 1 186 ? -4.324 -22.015 12.200 1.00 90.00 186 LEU A N 1
ATOM 1590 C CA . LEU A 1 186 ? -3.895 -21.237 11.050 1.00 90.00 186 LEU A CA 1
ATOM 1591 C C . LEU A 1 186 ? -3.050 -22.078 10.086 1.00 90.00 186 LEU A C 1
ATOM 1593 O O . LEU A 1 186 ? -3.321 -22.088 8.888 1.00 90.00 186 LEU A O 1
ATOM 1597 N N . LEU A 1 187 ? -2.033 -22.780 10.592 1.00 90.06 187 LEU A N 1
ATOM 1598 C CA . LEU A 1 187 ? -1.119 -23.560 9.748 1.00 90.06 187 LEU A CA 1
ATOM 1599 C C . LEU A 1 187 ? -1.836 -24.669 8.963 1.00 90.06 187 LEU A C 1
ATOM 1601 O O . LEU A 1 187 ? -1.361 -25.077 7.909 1.00 90.06 187 LEU A O 1
ATOM 1605 N N . LYS A 1 188 ? -2.991 -25.136 9.452 1.00 91.56 188 LYS A N 1
ATOM 1606 C CA . LYS A 1 188 ? -3.850 -26.117 8.769 1.00 91.56 188 LYS A CA 1
ATOM 1607 C C . LYS A 1 188 ? -4.855 -25.475 7.805 1.00 91.56 188 LYS A C 1
ATOM 1609 O O . LYS A 1 188 ? -5.571 -26.189 7.102 1.00 91.56 188 LYS A O 1
ATOM 1614 N N . ASN A 1 189 ? -4.966 -24.148 7.786 1.00 92.88 189 ASN A N 1
ATOM 1615 C CA . ASN A 1 189 ? -5.969 -23.442 7.003 1.00 92.88 189 ASN A CA 1
ATOM 1616 C C . ASN A 1 189 ? -5.548 -23.300 5.532 1.00 92.88 189 ASN A C 1
ATOM 1618 O O . ASN A 1 189 ? -4.447 -22.854 5.218 1.00 92.88 189 ASN A O 1
ATOM 1622 N N . LYS A 1 190 ? -6.476 -23.580 4.610 1.00 95.19 190 LYS A N 1
ATOM 1623 C CA . LYS A 1 190 ? -6.299 -23.362 3.164 1.00 95.19 190 LYS A CA 1
ATOM 1624 C C . LYS A 1 190 ? -5.919 -21.915 2.835 1.00 95.19 190 LYS A C 1
ATOM 1626 O O . LYS A 1 190 ? -5.115 -21.689 1.936 1.00 95.19 190 LYS A O 1
ATOM 1631 N N . ILE A 1 191 ? -6.456 -20.943 3.578 1.00 95.25 191 ILE A N 1
ATOM 1632 C CA . ILE A 1 191 ? -6.163 -19.512 3.385 1.00 95.25 191 ILE A CA 1
ATOM 1633 C C . ILE A 1 191 ? -4.673 -19.216 3.598 1.00 95.25 191 ILE A C 1
ATOM 1635 O O . ILE A 1 191 ? -4.087 -18.444 2.841 1.00 95.25 191 ILE A O 1
ATOM 1639 N N . PHE A 1 192 ? -4.037 -19.876 4.569 1.00 94.81 192 PHE A N 1
ATOM 1640 C CA . PHE A 1 192 ? -2.605 -19.730 4.817 1.00 94.81 192 PHE A CA 1
ATOM 1641 C C . PHE A 1 192 ? -1.769 -20.230 3.633 1.00 94.81 192 PHE A C 1
ATOM 1643 O O . PHE A 1 192 ? -0.841 -19.551 3.198 1.00 94.81 192 PHE A O 1
ATOM 1650 N N . TYR A 1 193 ? -2.137 -21.369 3.040 1.00 95.62 193 TYR A N 1
ATOM 1651 C CA . TYR A 1 193 ? -1.453 -21.878 1.850 1.00 95.62 193 TYR A CA 1
ATOM 1652 C C . TYR A 1 193 ? -1.639 -20.966 0.632 1.00 95.62 193 TYR A C 1
ATOM 1654 O O . TYR A 1 193 ? -0.673 -20.724 -0.088 1.00 95.62 193 TYR A O 1
ATOM 1662 N N . PHE A 1 194 ? -2.828 -20.386 0.425 1.00 96.12 194 PHE A N 1
ATOM 1663 C CA . PHE A 1 194 ? -3.024 -19.376 -0.624 1.00 96.12 194 PHE A CA 1
ATOM 1664 C C . PHE A 1 194 ? -2.166 -18.127 -0.401 1.00 96.12 194 PHE A C 1
ATOM 1666 O O . PHE A 1 194 ? -1.630 -17.579 -1.362 1.00 96.12 194 PHE A O 1
ATOM 1673 N N . PHE A 1 195 ? -1.990 -17.702 0.850 1.00 96.00 195 PHE A N 1
ATOM 1674 C CA . PHE A 1 195 ? -1.083 -16.611 1.198 1.00 96.00 195 PHE A CA 1
ATOM 1675 C C . PHE A 1 195 ? 0.379 -16.939 0.854 1.00 96.00 195 PHE A C 1
ATOM 1677 O O . PHE A 1 195 ? 1.053 -16.120 0.230 1.00 96.00 195 PHE A O 1
ATOM 1684 N N . LEU A 1 196 ? 0.854 -18.147 1.175 1.00 95.75 196 LEU A N 1
ATOM 1685 C CA . LEU A 1 196 ? 2.206 -18.588 0.806 1.00 95.75 196 LEU A CA 1
ATOM 1686 C C . LEU A 1 196 ? 2.392 -18.664 -0.714 1.00 95.75 196 LEU A C 1
ATOM 1688 O O . LEU A 1 196 ? 3.404 -18.192 -1.233 1.00 95.75 196 LEU A O 1
ATOM 1692 N N . ILE A 1 197 ? 1.401 -19.201 -1.432 1.00 96.88 197 ILE A N 1
ATOM 1693 C CA . ILE A 1 197 ? 1.401 -19.248 -2.900 1.00 96.88 197 ILE A CA 1
ATOM 1694 C C . ILE A 1 197 ? 1.459 -17.830 -3.477 1.00 96.88 197 ILE A C 1
ATOM 1696 O O . ILE A 1 197 ? 2.231 -17.583 -4.400 1.00 96.88 197 ILE A O 1
ATOM 1700 N N . LEU A 1 198 ? 0.694 -16.883 -2.928 1.00 95.94 198 LEU A N 1
ATOM 1701 C CA . LEU A 1 198 ? 0.716 -15.493 -3.383 1.00 95.94 198 LEU A CA 1
ATOM 1702 C C . LEU A 1 198 ? 2.106 -14.866 -3.210 1.00 95.94 198 LEU A C 1
ATOM 1704 O O . LEU A 1 198 ? 2.611 -14.256 -4.151 1.00 95.94 198 LEU A O 1
ATOM 1708 N N . ILE A 1 199 ? 2.748 -15.047 -2.050 1.00 95.06 199 ILE A N 1
ATOM 1709 C CA . ILE A 1 199 ? 4.120 -14.562 -1.818 1.00 95.06 199 ILE A CA 1
ATOM 1710 C C . ILE A 1 199 ? 5.085 -15.185 -2.826 1.00 95.06 199 ILE A C 1
ATOM 1712 O O . ILE A 1 199 ? 5.872 -14.474 -3.449 1.00 95.06 199 ILE A O 1
ATOM 1716 N N . PHE A 1 200 ? 4.999 -16.499 -3.025 1.00 95.81 200 PHE A N 1
ATOM 1717 C CA . PHE A 1 200 ? 5.842 -17.211 -3.976 1.00 95.81 200 PHE A CA 1
ATOM 1718 C C . PHE A 1 200 ? 5.685 -16.671 -5.405 1.00 95.81 200 PHE A C 1
ATOM 1720 O O . PHE A 1 200 ? 6.683 -16.388 -6.067 1.00 95.81 200 PHE A O 1
ATOM 1727 N N . VAL A 1 201 ? 4.449 -16.441 -5.858 1.00 95.50 201 VAL A N 1
ATOM 1728 C CA . VAL A 1 201 ? 4.168 -15.868 -7.184 1.00 95.50 201 VAL A CA 1
ATOM 1729 C C . VAL A 1 201 ? 4.734 -14.452 -7.315 1.00 95.50 201 VAL A C 1
ATOM 1731 O O . VAL A 1 201 ? 5.305 -14.121 -8.356 1.00 95.50 201 VAL A O 1
ATOM 1734 N N . VAL A 1 202 ? 4.635 -13.622 -6.273 1.00 95.31 202 VAL A N 1
ATOM 1735 C CA . VAL A 1 202 ? 5.210 -12.265 -6.272 1.00 95.31 202 VAL A CA 1
ATOM 1736 C C . VAL A 1 202 ? 6.736 -12.317 -6.409 1.00 95.31 202 VAL A C 1
ATOM 1738 O O . VAL A 1 202 ? 7.294 -11.621 -7.260 1.00 95.31 202 VAL A O 1
ATOM 1741 N N . LEU A 1 203 ? 7.408 -13.175 -5.635 1.00 95.81 203 LEU A N 1
ATOM 1742 C CA . LEU A 1 203 ? 8.866 -13.337 -5.691 1.00 95.81 203 LEU A CA 1
ATOM 1743 C C . LEU A 1 203 ? 9.334 -13.880 -7.047 1.00 95.81 203 LEU A C 1
ATOM 1745 O O . LEU A 1 203 ? 10.287 -13.354 -7.623 1.00 95.81 203 LEU A O 1
ATOM 1749 N N . ILE A 1 204 ? 8.634 -14.875 -7.600 1.00 95.94 204 ILE A N 1
ATOM 1750 C CA . ILE A 1 204 ? 8.928 -15.389 -8.944 1.00 95.94 204 ILE A CA 1
ATOM 1751 C C . ILE A 1 204 ? 8.726 -14.309 -10.000 1.00 95.94 204 ILE A C 1
ATOM 1753 O O . ILE A 1 204 ? 9.537 -14.192 -10.911 1.00 95.94 204 ILE A O 1
ATOM 1757 N N . THR A 1 205 ? 7.677 -13.497 -9.888 1.00 95.44 205 THR A N 1
ATOM 1758 C CA . THR A 1 205 ? 7.424 -12.421 -10.854 1.00 95.44 205 THR A CA 1
ATOM 1759 C C . THR A 1 205 ? 8.551 -11.386 -10.836 1.00 95.44 205 THR A C 1
ATOM 1761 O O . THR A 1 205 ? 9.026 -10.984 -11.898 1.00 95.44 205 THR A O 1
ATOM 1764 N N . ASN A 1 206 ? 9.037 -10.993 -9.653 1.00 95.25 206 ASN A N 1
ATOM 1765 C CA . ASN A 1 206 ? 10.227 -10.140 -9.536 1.00 95.25 206 ASN A CA 1
ATOM 1766 C C . ASN A 1 206 ? 11.447 -10.783 -10.212 1.00 95.25 206 ASN A C 1
ATOM 1768 O O . ASN A 1 206 ? 12.136 -10.127 -11.003 1.00 95.25 206 ASN A O 1
ATOM 1772 N N . PHE A 1 207 ? 11.672 -12.072 -9.946 1.00 96.56 207 PHE A N 1
ATOM 1773 C CA . PHE A 1 207 ? 12.807 -12.823 -10.472 1.00 96.56 207 PHE A CA 1
ATOM 1774 C C . PHE A 1 207 ? 12.762 -12.957 -11.999 1.00 96.56 207 PHE A C 1
ATOM 1776 O O . PHE A 1 207 ? 13.759 -12.711 -12.676 1.00 96.56 207 PHE A O 1
ATOM 1783 N N . LEU A 1 208 ? 11.599 -13.257 -12.576 1.00 95.88 208 LEU A N 1
ATOM 1784 C CA . LEU A 1 208 ? 11.429 -13.307 -14.029 1.00 95.88 208 LEU A CA 1
ATOM 1785 C C . LEU A 1 208 ? 11.586 -11.926 -14.671 1.00 95.88 208 LEU A C 1
ATOM 1787 O O . LEU A 1 208 ? 12.065 -11.829 -15.797 1.00 95.88 208 LEU A O 1
ATOM 1791 N N . ASN A 1 209 ? 11.228 -10.850 -13.971 1.00 95.31 209 ASN A N 1
ATOM 1792 C CA . ASN A 1 209 ? 11.372 -9.501 -14.506 1.00 95.31 209 ASN A CA 1
ATOM 1793 C C . ASN A 1 209 ? 12.819 -8.991 -14.462 1.00 95.31 209 ASN A C 1
ATOM 1795 O O . ASN A 1 209 ? 13.204 -8.246 -15.362 1.00 95.31 209 ASN A O 1
ATOM 1799 N N . THR A 1 210 ? 13.594 -9.342 -13.431 1.00 95.25 210 THR A N 1
ATOM 1800 C CA . THR A 1 210 ? 14.876 -8.669 -13.120 1.00 95.25 210 THR A CA 1
ATOM 1801 C C . THR A 1 210 ? 16.057 -9.587 -12.819 1.00 95.25 210 THR A C 1
ATOM 1803 O O . THR A 1 210 ? 17.189 -9.114 -12.810 1.00 95.25 210 THR A O 1
ATOM 1806 N N . GLY A 1 211 ? 15.818 -10.866 -12.536 1.00 95.56 211 GLY A N 1
ATOM 1807 C CA . GLY A 1 211 ? 16.806 -11.769 -11.939 1.00 95.56 211 GLY A CA 1
ATOM 1808 C C . GLY A 1 211 ? 16.888 -11.691 -10.408 1.00 95.56 211 GLY A C 1
ATOM 1809 O O . GLY A 1 211 ? 17.648 -12.446 -9.808 1.00 95.56 211 GLY A O 1
ATOM 1810 N N . CYS A 1 212 ? 16.100 -10.825 -9.755 1.00 95.62 212 CYS A N 1
ATOM 1811 C CA . CYS A 1 212 ? 16.085 -10.645 -8.299 1.00 95.62 212 CYS A CA 1
ATOM 1812 C C . CYS A 1 212 ? 14.772 -11.099 -7.665 1.00 95.62 212 CYS A C 1
ATOM 1814 O O . CYS A 1 212 ? 13.704 -10.783 -8.180 1.00 95.62 212 CYS A O 1
ATOM 1816 N N . LEU A 1 213 ? 14.825 -11.751 -6.500 1.00 95.31 213 LEU A N 1
ATOM 1817 C CA . LEU A 1 213 ? 13.618 -12.049 -5.715 1.00 95.31 213 LEU A CA 1
ATOM 1818 C C . LEU A 1 213 ? 13.018 -10.771 -5.103 1.00 95.31 213 LEU A C 1
ATOM 1820 O O . LEU A 1 213 ? 11.796 -10.597 -5.107 1.00 95.31 213 LEU A O 1
ATOM 1824 N N . ILE A 1 214 ? 13.869 -9.859 -4.612 1.00 94.62 214 ILE A N 1
ATOM 1825 C CA . ILE A 1 214 ? 13.475 -8.557 -4.056 1.00 94.62 214 ILE A CA 1
ATOM 1826 C C . ILE A 1 214 ? 14.345 -7.465 -4.686 1.00 94.62 214 ILE A C 1
ATOM 1828 O O . ILE A 1 214 ? 15.450 -7.172 -4.241 1.00 94.62 214 ILE A O 1
ATOM 1832 N N . TYR A 1 215 ? 13.848 -6.829 -5.741 1.00 93.38 215 TYR A N 1
ATOM 1833 C CA . TYR A 1 215 ? 14.563 -5.739 -6.402 1.00 93.38 215 TYR A CA 1
ATOM 1834 C C . TYR A 1 215 ? 14.432 -4.407 -5.624 1.00 93.38 215 TYR A C 1
ATOM 1836 O O . TYR A 1 215 ? 13.317 -4.086 -5.198 1.00 93.38 215 TYR A O 1
ATOM 1844 N N . PRO A 1 216 ? 15.496 -3.578 -5.486 1.00 93.94 216 PRO A N 1
ATOM 1845 C CA . PRO A 1 216 ? 16.875 -3.746 -5.973 1.00 93.94 216 PRO A CA 1
ATOM 1846 C C . PRO A 1 216 ? 17.873 -4.191 -4.877 1.00 93.94 216 PRO A C 1
ATOM 1848 O O . PRO A 1 216 ? 18.905 -3.553 -4.672 1.00 93.94 216 PRO A O 1
ATOM 1851 N N . LEU A 1 217 ? 17.581 -5.256 -4.126 1.00 93.25 217 LEU A N 1
ATOM 1852 C CA . LEU A 1 217 ? 18.521 -5.798 -3.140 1.00 93.25 217 LEU A CA 1
ATOM 1853 C C . LEU A 1 217 ? 19.463 -6.807 -3.806 1.00 93.25 217 LEU A C 1
ATOM 1855 O O . LEU A 1 217 ? 19.059 -7.948 -4.035 1.00 93.25 217 LEU A O 1
ATOM 1859 N N . ASN A 1 218 ? 20.723 -6.411 -4.040 1.00 93.00 218 ASN A N 1
ATOM 1860 C CA . ASN A 1 218 ? 21.752 -7.253 -4.678 1.00 93.00 218 ASN A CA 1
ATOM 1861 C C . ASN A 1 218 ? 21.863 -8.654 -4.062 1.00 93.00 218 ASN A C 1
ATOM 1863 O O . ASN A 1 218 ? 22.004 -9.628 -4.788 1.00 93.00 218 ASN A O 1
ATOM 1867 N N . LEU A 1 219 ? 21.742 -8.765 -2.733 1.00 94.31 219 LEU A N 1
ATOM 1868 C CA . LEU A 1 219 ? 21.821 -10.039 -2.003 1.00 94.31 219 LEU A CA 1
ATOM 1869 C C . LEU A 1 219 ? 20.761 -11.067 -2.435 1.00 94.31 219 LEU A C 1
ATOM 1871 O O . LEU A 1 219 ? 20.902 -12.252 -2.158 1.00 94.31 219 LEU A O 1
ATOM 1875 N N . THR A 1 220 ? 19.685 -10.617 -3.082 1.00 95.06 220 THR A N 1
ATOM 1876 C CA . THR A 1 220 ? 18.572 -11.464 -3.531 1.00 95.06 220 THR A CA 1
ATOM 1877 C C . THR A 1 220 ? 18.549 -11.664 -5.049 1.00 95.06 220 THR A C 1
ATOM 1879 O O . THR A 1 220 ? 17.537 -12.117 -5.591 1.00 95.06 220 THR A O 1
ATOM 1882 N N . CYS A 1 221 ? 19.631 -11.294 -5.739 1.00 95.19 221 CYS A N 1
ATOM 1883 C CA . CYS A 1 221 ? 19.754 -11.319 -7.193 1.00 95.19 221 CYS A CA 1
ATOM 1884 C C . CYS A 1 221 ? 20.672 -12.443 -7.674 1.00 95.19 221 CYS A C 1
ATOM 1886 O O . CYS A 1 221 ? 21.694 -12.730 -7.058 1.00 95.19 221 CYS A O 1
ATOM 1888 N N . PHE A 1 222 ? 20.313 -13.056 -8.803 1.00 94.50 222 PHE A N 1
ATOM 1889 C CA . PHE A 1 222 ? 21.065 -14.150 -9.417 1.00 94.50 222 PHE A CA 1
ATOM 1890 C C . PHE A 1 222 ? 21.534 -13.743 -10.813 1.00 94.50 222 PHE A C 1
ATOM 1892 O O . PHE A 1 222 ? 20.727 -13.665 -11.736 1.00 94.50 222 PHE A O 1
ATOM 1899 N N . GLU A 1 223 ? 22.833 -13.512 -10.993 1.00 88.88 223 GLU A N 1
ATOM 1900 C CA . GLU A 1 223 ? 23.391 -13.002 -12.259 1.00 88.88 223 GLU A CA 1
ATOM 1901 C C . GLU A 1 223 ? 23.555 -14.073 -13.350 1.00 88.88 223 GLU A C 1
ATOM 1903 O O . GLU A 1 223 ? 23.674 -13.745 -14.522 1.00 88.88 223 GLU A O 1
ATOM 1908 N N . ASN A 1 224 ? 23.486 -15.361 -12.999 1.00 90.62 224 ASN A N 1
ATOM 1909 C CA . ASN A 1 224 ? 23.768 -16.467 -13.926 1.00 90.62 224 ASN A CA 1
ATOM 1910 C C . ASN A 1 224 ? 22.735 -16.635 -15.062 1.00 90.62 224 ASN A C 1
ATOM 1912 O O . ASN A 1 224 ? 22.925 -17.466 -15.950 1.00 90.62 224 ASN A O 1
ATOM 1916 N N . PHE A 1 225 ? 21.621 -15.899 -15.035 1.00 92.75 225 PHE A N 1
ATOM 1917 C CA . PHE A 1 225 ? 20.560 -16.013 -16.034 1.00 92.75 225 PHE A CA 1
ATOM 1918 C C . PHE A 1 225 ? 20.685 -14.934 -17.106 1.00 92.75 225 PHE A C 1
ATOM 1920 O O . PHE A 1 225 ? 20.907 -13.767 -16.816 1.00 92.75 225 PHE A O 1
ATOM 1927 N N . SER A 1 226 ? 20.424 -15.298 -18.365 1.00 92.38 226 SER A N 1
ATOM 1928 C CA . SER A 1 226 ? 20.616 -14.392 -19.510 1.00 92.38 226 SER A CA 1
ATOM 1929 C C . SER A 1 226 ? 19.731 -13.135 -19.524 1.00 92.38 226 SER A C 1
ATOM 1931 O O . SER A 1 226 ? 19.925 -12.269 -20.368 1.00 92.38 226 SER A O 1
ATOM 1933 N N . TRP A 1 227 ? 18.716 -13.052 -18.663 1.00 93.94 227 TRP A N 1
ATOM 1934 C CA . TRP A 1 227 ? 17.840 -11.880 -18.536 1.00 93.94 227 TRP A CA 1
ATOM 1935 C C . TRP A 1 227 ? 18.079 -11.084 -17.247 1.00 93.94 227 TRP A C 1
ATOM 1937 O O . TRP A 1 227 ? 17.378 -10.099 -17.002 1.00 93.94 227 TRP A O 1
ATOM 1947 N N . SER A 1 228 ? 19.008 -11.533 -16.400 1.00 94.88 228 SER A N 1
ATOM 1948 C CA . SER A 1 228 ? 19.297 -10.886 -15.128 1.00 94.88 228 SER A CA 1
ATOM 1949 C C . SER A 1 228 ? 19.979 -9.542 -15.343 1.00 94.88 228 SER A C 1
ATOM 1951 O O . SER A 1 228 ? 20.870 -9.398 -16.178 1.00 94.88 228 SER A O 1
ATOM 1953 N N . LEU A 1 229 ? 19.554 -8.542 -14.574 1.00 92.88 229 LEU A N 1
ATOM 1954 C CA . LEU A 1 229 ? 20.221 -7.242 -14.546 1.00 92.88 229 LEU A CA 1
ATOM 1955 C C . LEU A 1 229 ? 21.580 -7.375 -13.846 1.00 92.88 229 LEU A C 1
ATOM 1957 O O . LEU A 1 229 ? 21.729 -8.185 -12.932 1.00 92.88 229 LEU A O 1
ATOM 1961 N N . ASN A 1 230 ? 22.564 -6.571 -14.255 1.00 91.50 230 ASN A N 1
ATOM 1962 C CA . ASN A 1 230 ? 23.887 -6.597 -13.629 1.00 91.50 230 ASN A CA 1
ATOM 1963 C C . ASN A 1 230 ? 23.864 -5.948 -12.229 1.00 91.50 230 ASN A C 1
ATOM 1965 O O . ASN A 1 230 ? 23.105 -5.008 -11.966 1.00 91.50 230 ASN A O 1
ATOM 1969 N N . SER A 1 231 ? 24.723 -6.415 -11.321 1.00 91.12 231 SER A N 1
ATOM 1970 C CA . SER A 1 231 ? 24.870 -5.849 -9.968 1.00 91.12 231 SER A CA 1
ATOM 1971 C C . SER A 1 231 ? 25.147 -4.349 -9.968 1.00 91.12 231 SER A C 1
ATOM 1973 O O . SER A 1 231 ? 24.624 -3.641 -9.110 1.00 91.12 231 SER A O 1
ATOM 1975 N N . ALA A 1 232 ? 25.913 -3.835 -10.934 1.00 91.88 232 ALA A N 1
ATOM 1976 C CA . ALA A 1 232 ? 26.184 -2.403 -11.057 1.00 91.88 232 ALA A CA 1
ATOM 1977 C C . ALA A 1 232 ? 24.896 -1.580 -11.260 1.00 91.88 232 ALA A C 1
ATOM 1979 O O . ALA A 1 232 ? 24.694 -0.554 -10.604 1.00 91.88 232 ALA A O 1
ATOM 1980 N N . GLU A 1 233 ? 23.987 -2.031 -12.127 1.00 91.25 233 GLU A N 1
ATOM 1981 C CA . GLU A 1 233 ? 22.697 -1.379 -12.347 1.00 91.25 233 GLU A CA 1
ATOM 1982 C C . GLU A 1 233 ? 21.773 -1.525 -11.141 1.00 91.25 233 GLU A C 1
ATOM 1984 O O . GLU A 1 233 ? 21.088 -0.563 -10.781 1.00 91.25 233 GLU A O 1
ATOM 1989 N N . ILE A 1 234 ? 21.764 -2.692 -10.495 1.00 93.06 234 ILE A N 1
ATOM 1990 C CA . ILE A 1 234 ? 20.944 -2.921 -9.303 1.00 93.06 234 ILE A CA 1
ATOM 1991 C C . ILE A 1 234 ? 21.416 -2.002 -8.160 1.00 93.06 234 ILE A C 1
ATOM 1993 O O . ILE A 1 234 ? 20.595 -1.274 -7.596 1.00 93.06 234 ILE A O 1
ATOM 1997 N N . SER A 1 235 ? 22.727 -1.911 -7.903 1.00 93.62 235 SER A N 1
ATOM 1998 C CA . SER A 1 235 ? 23.326 -0.973 -6.938 1.00 93.62 235 SER A CA 1
ATOM 1999 C C . SER A 1 235 ? 22.969 0.480 -7.247 1.00 93.62 235 SER A C 1
ATOM 2001 O O . SER A 1 235 ? 22.518 1.215 -6.365 1.00 93.62 235 SER A O 1
ATOM 2003 N N . LYS A 1 236 ? 23.100 0.892 -8.515 1.00 92.81 236 LYS A N 1
ATOM 2004 C CA . LYS A 1 236 ? 22.736 2.243 -8.965 1.00 92.81 236 LYS A CA 1
ATOM 2005 C C . LYS A 1 236 ? 21.265 2.553 -8.688 1.00 92.81 236 LYS A C 1
ATOM 2007 O O . LYS A 1 236 ? 20.918 3.674 -8.321 1.00 92.81 236 LYS A O 1
ATOM 2012 N N . MET A 1 237 ? 20.385 1.572 -8.866 1.00 92.88 237 MET A N 1
ATOM 2013 C CA . MET A 1 237 ? 18.948 1.742 -8.648 1.00 92.88 237 MET A CA 1
ATOM 2014 C C . MET A 1 237 ? 18.564 1.728 -7.173 1.00 92.88 237 MET A C 1
ATOM 2016 O O . MET A 1 237 ? 17.694 2.500 -6.772 1.00 92.88 237 MET A O 1
ATOM 2020 N N . ASN A 1 238 ? 19.253 0.936 -6.355 1.00 93.69 238 ASN A N 1
ATOM 2021 C CA . ASN A 1 238 ? 19.148 1.022 -4.903 1.00 93.69 238 ASN A CA 1
ATOM 2022 C C . ASN A 1 238 ? 19.528 2.431 -4.411 1.00 93.69 238 ASN A C 1
ATOM 2024 O O . ASN A 1 238 ? 18.750 3.083 -3.710 1.00 93.69 238 ASN A O 1
ATOM 2028 N N . GLN A 1 239 ? 20.665 2.964 -4.875 1.00 93.56 239 GLN A N 1
ATOM 2029 C CA . GLN A 1 239 ? 21.079 4.337 -4.575 1.00 93.56 239 GLN A CA 1
ATOM 2030 C C . GLN A 1 239 ? 20.042 5.361 -5.059 1.00 93.56 239 GLN A C 1
ATOM 2032 O O . GLN A 1 239 ? 19.677 6.265 -4.309 1.00 93.56 239 GLN A O 1
ATOM 2037 N N . HIS A 1 240 ? 19.509 5.196 -6.275 1.00 92.44 240 HIS A N 1
ATOM 2038 C CA . HIS A 1 240 ? 18.478 6.078 -6.822 1.00 92.44 240 HIS A CA 1
ATOM 2039 C C . HIS A 1 240 ? 17.214 6.125 -5.950 1.00 92.44 240 HIS A C 1
ATOM 2041 O O . HIS A 1 240 ? 16.733 7.217 -5.643 1.00 92.44 240 HIS A O 1
ATOM 2047 N N . TYR A 1 241 ? 16.679 4.979 -5.513 1.00 91.94 241 TYR A N 1
ATOM 2048 C CA . TYR A 1 241 ? 15.489 4.968 -4.654 1.00 91.94 241 TYR A CA 1
ATOM 2049 C C . TYR A 1 241 ? 15.759 5.562 -3.271 1.00 91.94 241 TYR A C 1
ATOM 2051 O O . TYR A 1 241 ? 14.905 6.293 -2.759 1.00 91.94 241 TYR A O 1
ATOM 2059 N N . ASN A 1 242 ? 16.943 5.317 -2.701 1.00 93.06 242 ASN A N 1
ATOM 2060 C CA . ASN A 1 242 ? 17.350 5.932 -1.439 1.00 93.06 242 ASN A CA 1
ATOM 2061 C C . ASN A 1 242 ? 17.410 7.457 -1.562 1.00 93.06 242 ASN A C 1
ATOM 2063 O O . ASN A 1 242 ? 16.747 8.143 -0.783 1.00 93.06 242 ASN A O 1
ATOM 2067 N N . LEU A 1 243 ? 18.095 7.985 -2.585 1.00 94.44 243 LEU A N 1
ATOM 2068 C CA . LEU A 1 243 ? 18.148 9.425 -2.862 1.00 94.44 243 LEU A CA 1
ATOM 2069 C C . LEU A 1 243 ? 16.753 10.015 -3.052 1.00 94.44 243 LEU A C 1
ATOM 2071 O O . LEU A 1 243 ? 16.437 11.033 -2.444 1.00 94.44 243 LEU A O 1
ATOM 2075 N N . TRP A 1 244 ? 15.904 9.362 -3.851 1.00 92.56 244 TRP A N 1
ATOM 2076 C CA . TRP A 1 244 ? 14.547 9.840 -4.107 1.00 92.56 244 TRP A CA 1
ATOM 2077 C C . TRP A 1 244 ? 13.724 9.934 -2.821 1.00 92.56 244 TRP A C 1
ATOM 2079 O O . TRP A 1 244 ? 12.976 10.886 -2.613 1.00 92.56 244 TRP A O 1
ATOM 2089 N N . SER A 1 245 ? 13.836 8.932 -1.947 1.00 93.50 245 SER A N 1
ATOM 2090 C CA . SER A 1 245 ? 13.095 8.911 -0.684 1.00 93.50 245 SER A CA 1
ATOM 2091 C C . SER A 1 245 ? 13.604 9.946 0.327 1.00 93.50 245 SER A C 1
ATOM 2093 O O . SER A 1 245 ? 12.814 10.450 1.118 1.00 93.50 245 SER A O 1
ATOM 2095 N N . LYS A 1 246 ? 14.895 10.295 0.250 1.00 95.50 246 LYS A N 1
ATOM 2096 C CA . LYS A 1 246 ? 15.623 11.207 1.147 1.00 95.50 246 LYS A CA 1
ATOM 2097 C C . LYS A 1 246 ? 15.870 12.590 0.529 1.00 95.50 246 LYS A C 1
ATOM 2099 O O . LYS A 1 246 ? 16.876 13.225 0.832 1.00 95.50 246 LYS A O 1
ATOM 2104 N N . ALA A 1 247 ? 14.997 13.014 -0.389 1.00 93.38 247 ALA A N 1
ATOM 2105 C CA . ALA A 1 247 ? 15.041 14.310 -1.081 1.00 93.38 247 ALA A CA 1
ATOM 2106 C C . ALA A 1 247 ? 16.365 14.656 -1.806 1.00 93.38 247 ALA A C 1
ATOM 2108 O O . ALA A 1 247 ? 16.565 15.786 -2.226 1.00 93.38 247 ALA A O 1
ATOM 2109 N N . GLY A 1 248 ? 17.259 13.691 -2.036 1.00 92.44 248 GLY A N 1
ATOM 2110 C CA . GLY A 1 248 ? 18.508 13.910 -2.776 1.00 92.44 248 GLY A CA 1
ATOM 2111 C C . GLY A 1 248 ? 18.328 13.922 -4.299 1.00 92.44 248 GLY A C 1
ATOM 2112 O O . GLY A 1 248 ? 19.260 14.223 -5.043 1.00 92.44 248 GLY A O 1
ATOM 2113 N N . HIS A 1 249 ? 17.144 13.546 -4.786 1.00 90.75 249 HIS A N 1
ATOM 2114 C CA . HIS A 1 249 ? 16.816 13.541 -6.206 1.00 90.75 249 HIS A CA 1
ATOM 2115 C C . HIS A 1 249 ? 15.321 13.796 -6.416 1.00 90.75 249 HIS A C 1
ATOM 2117 O O . HIS A 1 249 ? 14.474 13.054 -5.918 1.00 90.75 249 HIS A O 1
ATOM 2123 N N . THR A 1 250 ? 14.997 14.799 -7.224 1.00 85.25 250 THR A N 1
ATOM 2124 C CA . THR A 1 250 ? 13.648 15.139 -7.691 1.00 85.25 250 THR A CA 1
ATOM 2125 C C . THR A 1 250 ? 13.678 15.326 -9.218 1.00 85.25 250 THR A C 1
ATOM 2127 O O . THR A 1 250 ? 14.741 15.207 -9.830 1.00 85.25 250 THR A O 1
ATOM 2130 N N . PRO A 1 251 ? 12.543 15.575 -9.894 1.00 84.19 251 PRO A N 1
ATOM 2131 C CA . PRO A 1 251 ? 12.559 15.905 -11.321 1.00 84.19 251 PRO A CA 1
ATOM 2132 C C . PRO A 1 251 ? 13.339 17.182 -11.668 1.00 84.19 251 PRO A C 1
ATOM 2134 O O . PRO A 1 251 ? 13.741 17.340 -12.816 1.00 84.19 251 PRO A O 1
ATOM 2137 N N . THR A 1 252 ? 13.527 18.091 -10.707 1.00 86.12 252 THR A N 1
ATOM 2138 C CA . THR A 1 252 ? 14.128 19.418 -10.921 1.00 86.12 252 THR A CA 1
ATOM 2139 C C . THR A 1 252 ? 15.428 19.633 -10.152 1.00 86.12 252 THR A C 1
ATOM 2141 O O . THR A 1 252 ? 16.103 20.627 -10.388 1.00 86.12 252 THR A O 1
ATOM 2144 N N . PHE A 1 253 ? 15.786 18.729 -9.241 1.00 87.75 253 PHE A N 1
ATOM 2145 C CA . PHE A 1 253 ? 16.951 18.853 -8.372 1.00 87.75 253 PHE A CA 1
ATOM 2146 C C . PHE A 1 253 ? 17.661 17.510 -8.214 1.00 87.75 253 PHE A C 1
ATOM 2148 O O . PHE A 1 253 ? 17.027 16.455 -8.144 1.00 87.75 253 PHE A O 1
ATOM 2155 N N . LYS A 1 254 ? 18.986 17.548 -8.127 1.00 91.00 254 LYS A N 1
ATOM 2156 C CA . LYS A 1 254 ? 19.818 16.388 -7.831 1.00 91.00 254 LYS A CA 1
ATOM 2157 C C . LYS A 1 254 ? 21.047 16.864 -7.070 1.00 91.00 254 LYS A C 1
ATOM 2159 O O . LYS A 1 254 ? 21.684 17.816 -7.501 1.00 91.00 254 LYS A O 1
ATOM 2164 N N . VAL A 1 255 ? 21.371 16.184 -5.976 1.00 92.25 255 VAL A N 1
ATOM 2165 C CA . VAL A 1 255 ? 22.577 16.472 -5.190 1.00 92.25 255 VAL A CA 1
ATOM 2166 C C . VAL A 1 255 ? 23.848 16.135 -5.968 1.00 92.25 255 VAL A C 1
ATOM 2168 O O . VAL A 1 255 ? 23.882 15.147 -6.709 1.00 92.25 255 VAL A O 1
ATOM 2171 N N . ASP A 1 256 ? 24.899 16.923 -5.747 1.00 89.56 256 ASP A N 1
ATOM 2172 C CA . ASP A 1 256 ? 26.182 16.771 -6.442 1.00 89.56 256 ASP A CA 1
ATOM 2173 C C . ASP A 1 256 ? 26.882 15.458 -6.071 1.00 89.56 256 ASP A C 1
ATOM 2175 O O . ASP A 1 256 ? 27.310 14.705 -6.947 1.00 89.56 256 ASP A O 1
ATOM 2179 N N . ASN A 1 257 ? 26.944 15.143 -4.771 1.00 92.31 257 ASN A N 1
ATOM 2180 C CA . ASN A 1 257 ? 27.547 13.910 -4.271 1.00 92.31 257 ASN A CA 1
ATOM 2181 C C . ASN A 1 257 ? 26.526 13.046 -3.517 1.00 92.31 257 ASN A C 1
ATOM 2183 O O . ASN A 1 257 ? 26.217 13.257 -2.343 1.00 92.31 257 ASN A O 1
ATOM 2187 N N . ALA A 1 258 ? 26.024 12.029 -4.216 1.00 93.06 258 ALA A N 1
ATOM 2188 C CA . ALA A 1 258 ? 25.036 11.095 -3.695 1.00 93.06 258 ALA A CA 1
ATOM 2189 C C . ALA A 1 258 ? 25.541 10.231 -2.529 1.00 93.06 258 ALA A C 1
ATOM 2191 O O . ALA A 1 258 ? 24.745 9.848 -1.674 1.00 93.06 258 ALA A O 1
ATOM 2192 N N . GLU A 1 259 ? 26.828 9.885 -2.495 1.00 91.44 259 GLU A N 1
ATOM 2193 C CA . GLU A 1 259 ? 27.391 9.045 -1.433 1.00 91.44 259 GLU A CA 1
ATOM 2194 C C . GLU A 1 259 ? 27.471 9.824 -0.125 1.00 91.44 259 GLU A C 1
ATOM 2196 O O . GLU A 1 259 ? 26.954 9.365 0.892 1.00 91.44 259 GLU A O 1
ATOM 2201 N N . VAL A 1 260 ? 28.012 11.045 -0.179 1.00 93.31 260 VAL A N 1
ATOM 2202 C CA . VAL A 1 260 ? 28.079 11.948 0.980 1.00 93.31 260 VAL A CA 1
ATOM 2203 C C . VAL A 1 260 ? 26.676 12.274 1.492 1.00 93.31 260 VAL A C 1
ATOM 2205 O O . VAL A 1 260 ? 26.453 12.240 2.700 1.00 93.31 260 VAL A O 1
ATOM 2208 N N . HIS A 1 261 ? 25.708 12.513 0.599 1.00 93.62 261 HIS A N 1
ATOM 2209 C CA . HIS A 1 261 ? 24.310 12.762 0.982 1.00 93.62 261 HIS A CA 1
ATOM 2210 C C . HIS A 1 261 ? 23.696 11.600 1.774 1.00 93.62 261 HIS A C 1
ATOM 2212 O O . HIS A 1 261 ? 22.951 11.809 2.730 1.00 93.62 261 HIS A O 1
ATOM 2218 N N . LEU A 1 262 ? 23.997 10.357 1.388 1.00 92.94 262 LEU A N 1
ATOM 2219 C CA . LEU A 1 262 ? 23.423 9.167 2.020 1.00 92.94 262 LEU A CA 1
ATOM 2220 C C . LEU A 1 262 ? 24.155 8.726 3.300 1.00 92.94 262 LEU A C 1
ATOM 2222 O O . LEU A 1 262 ? 23.597 7.920 4.049 1.00 92.94 262 LEU A O 1
ATOM 2226 N N . GLN A 1 263 ? 25.352 9.250 3.578 1.00 93.12 263 GLN A N 1
ATOM 2227 C CA . GLN A 1 263 ? 26.123 8.948 4.790 1.00 93.12 263 GLN A CA 1
ATOM 2228 C C . GLN A 1 263 ? 25.594 9.695 6.029 1.00 93.12 263 GLN A C 1
ATOM 2230 O O . GLN A 1 263 ? 25.141 10.832 5.934 1.00 93.12 263 GLN A O 1
ATOM 2235 N N . ASN A 1 264 ? 25.663 9.046 7.201 1.00 87.38 264 ASN A N 1
ATOM 2236 C CA . ASN A 1 264 ? 25.515 9.627 8.550 1.00 87.38 264 ASN A CA 1
ATOM 2237 C C . ASN A 1 264 ? 24.395 10.675 8.737 1.00 87.38 264 ASN A C 1
ATOM 2239 O O . ASN A 1 264 ? 24.584 11.663 9.434 1.00 87.38 264 ASN A O 1
ATOM 2243 N N . PHE A 1 265 ? 23.218 10.453 8.139 1.00 94.25 265 PHE A N 1
ATOM 2244 C CA . PHE A 1 265 ? 22.067 11.373 8.200 1.00 94.25 265 PHE A CA 1
ATOM 2245 C C . PHE A 1 265 ? 22.290 12.770 7.587 1.00 94.25 265 PHE A C 1
ATOM 2247 O O . PHE A 1 265 ? 21.458 13.652 7.793 1.00 94.25 265 PHE A O 1
ATOM 2254 N N . ASN A 1 266 ? 23.315 12.963 6.750 1.00 94.94 266 ASN A N 1
ATOM 2255 C CA . ASN A 1 266 ? 23.543 14.222 6.024 1.00 94.94 266 ASN A CA 1
ATOM 2256 C C . ASN A 1 266 ? 22.314 14.660 5.204 1.00 94.94 266 ASN A C 1
ATOM 2258 O O . ASN A 1 266 ? 22.035 15.848 5.063 1.00 94.94 266 ASN A O 1
ATOM 2262 N N . TRP A 1 267 ? 21.524 13.695 4.725 1.00 95.12 267 TRP A N 1
ATOM 2263 C CA . TRP A 1 267 ? 20.281 13.933 3.997 1.00 95.12 267 TRP A CA 1
ATOM 2264 C C . TRP A 1 267 ? 19.175 14.635 4.800 1.00 95.12 267 TRP A C 1
ATOM 2266 O O . TRP A 1 267 ? 18.248 15.161 4.185 1.00 95.12 267 TRP A O 1
ATOM 2276 N N . VAL A 1 268 ? 19.219 14.627 6.139 1.00 96.44 268 VAL A N 1
ATOM 2277 C CA . VAL A 1 268 ? 18.107 15.106 6.981 1.00 96.44 268 VAL A CA 1
ATOM 2278 C C . VAL A 1 268 ? 17.842 16.595 6.779 1.00 96.44 268 VAL A C 1
ATOM 2280 O O . VAL A 1 268 ? 16.677 16.962 6.675 1.00 96.44 268 VAL A O 1
ATOM 2283 N N . SER A 1 269 ? 18.880 17.433 6.664 1.00 93.75 269 SER A N 1
ATOM 2284 C CA . SER A 1 269 ? 18.700 18.878 6.438 1.00 93.75 269 SER A CA 1
ATOM 2285 C C . SER A 1 269 ? 17.946 19.138 5.134 1.00 93.75 269 SER A C 1
ATOM 2287 O O . SER A 1 269 ? 16.861 19.708 5.153 1.00 93.75 269 SER A O 1
ATOM 2289 N N . ASN A 1 270 ? 18.444 18.593 4.020 1.00 91.81 270 ASN A N 1
ATOM 2290 C CA . ASN A 1 270 ? 17.795 18.744 2.716 1.00 91.81 270 ASN A CA 1
ATOM 2291 C C . ASN A 1 270 ? 16.378 18.160 2.719 1.00 91.81 270 ASN A C 1
ATOM 2293 O O . ASN A 1 270 ? 15.463 18.722 2.134 1.00 91.81 270 ASN A O 1
ATOM 2297 N N . TRP A 1 271 ? 16.163 17.026 3.390 1.00 95.38 271 TRP A N 1
ATOM 2298 C CA . TRP A 1 271 ? 14.830 16.444 3.501 1.00 95.38 271 TRP A CA 1
ATOM 2299 C C . TRP A 1 271 ? 13.869 17.317 4.310 1.00 95.38 271 TRP A C 1
ATOM 2301 O O . TRP A 1 271 ? 12.686 17.376 3.966 1.00 95.38 271 TRP A O 1
ATOM 2311 N N . ILE A 1 272 ? 14.349 18.001 5.351 1.00 95.38 272 ILE A N 1
ATOM 2312 C CA . ILE A 1 272 ? 13.542 18.961 6.108 1.00 95.38 272 ILE A CA 1
ATOM 2313 C C . ILE A 1 272 ? 13.086 20.099 5.187 1.00 95.38 272 ILE A C 1
ATOM 2315 O O . ILE A 1 272 ? 11.883 20.373 5.104 1.00 95.38 272 ILE A O 1
ATOM 2319 N N . ASP A 1 273 ? 14.029 20.687 4.457 1.00 91.19 273 ASP A N 1
ATOM 2320 C CA . ASP A 1 273 ? 13.791 21.856 3.610 1.00 91.19 273 ASP A CA 1
ATOM 2321 C C . ASP A 1 273 ? 12.916 21.515 2.390 1.00 91.19 273 ASP A C 1
ATOM 2323 O O . ASP A 1 273 ? 11.908 22.176 2.124 1.00 91.19 273 ASP A O 1
ATOM 2327 N N . ASP A 1 274 ? 13.231 20.423 1.690 1.00 90.00 274 ASP A N 1
ATOM 2328 C CA . ASP A 1 274 ? 12.592 20.084 0.415 1.00 90.00 274 ASP A CA 1
ATOM 2329 C C . ASP A 1 274 ? 11.324 19.233 0.565 1.00 90.00 274 ASP A C 1
ATOM 2331 O O . ASP A 1 274 ? 10.436 19.274 -0.298 1.00 90.00 274 ASP A O 1
ATOM 2335 N N . TYR A 1 275 ? 11.198 18.440 1.636 1.00 92.88 275 TYR A N 1
ATOM 2336 C CA . TYR A 1 275 ? 10.114 17.459 1.766 1.00 92.88 275 TYR A CA 1
ATOM 2337 C C . TYR A 1 275 ? 9.274 17.600 3.035 1.00 92.88 275 TYR A C 1
ATOM 2339 O O . TYR A 1 275 ? 8.040 17.563 2.944 1.00 92.88 275 TYR A O 1
ATOM 2347 N N . PHE A 1 276 ? 9.891 17.753 4.209 1.00 96.00 276 PHE A N 1
ATOM 2348 C CA . PHE A 1 276 ? 9.168 17.753 5.481 1.00 96.00 276 PHE A CA 1
ATOM 2349 C C . PHE A 1 276 ? 8.136 18.874 5.532 1.00 96.00 276 PHE A C 1
ATOM 2351 O O . PHE A 1 276 ? 6.947 18.579 5.663 1.00 96.00 276 PHE A O 1
ATOM 2358 N N . PHE A 1 277 ? 8.562 20.128 5.352 1.00 94.88 277 PHE A N 1
ATOM 2359 C CA . PHE A 1 277 ? 7.671 21.290 5.433 1.00 94.88 277 PHE A CA 1
ATOM 2360 C C . PHE A 1 277 ? 6.677 21.402 4.268 1.00 94.88 277 PHE A C 1
ATOM 2362 O O . PHE A 1 277 ? 5.676 22.102 4.398 1.00 94.88 277 PHE A O 1
ATOM 2369 N N . ASN A 1 278 ? 6.909 20.673 3.173 1.00 90.00 278 ASN A N 1
ATOM 2370 C CA . ASN A 1 278 ? 6.055 20.683 1.983 1.00 90.00 278 ASN A CA 1
ATOM 2371 C C . ASN A 1 278 ? 5.009 19.558 1.950 1.00 90.00 278 ASN A C 1
ATOM 2373 O O . ASN A 1 278 ? 4.055 19.622 1.170 1.00 90.00 278 ASN A O 1
ATOM 2377 N N . LYS A 1 279 ? 5.232 18.455 2.677 1.00 92.88 279 LYS A N 1
ATOM 2378 C CA . LYS A 1 279 ? 4.377 17.253 2.609 1.00 92.88 279 LYS A CA 1
ATOM 2379 C C . LYS A 1 279 ? 4.071 16.645 3.969 1.00 92.88 279 LYS A C 1
ATOM 2381 O O . LYS A 1 279 ? 2.930 16.252 4.206 1.00 92.88 279 LYS A O 1
ATOM 2386 N N . VAL A 1 280 ? 5.075 16.497 4.831 1.00 96.56 280 VAL A N 1
ATOM 2387 C CA . VAL A 1 280 ? 4.932 15.805 6.123 1.00 96.56 280 VAL A CA 1
ATOM 2388 C C . VAL A 1 280 ? 4.245 16.699 7.147 1.00 96.56 280 VAL A C 1
ATOM 2390 O O . VAL A 1 280 ? 3.300 16.249 7.793 1.00 96.56 280 VAL A O 1
ATOM 2393 N N . SER A 1 281 ? 4.655 17.962 7.242 1.00 96.62 281 SER A N 1
ATOM 2394 C CA . SER A 1 281 ? 4.007 18.988 8.063 1.00 96.62 281 SER A CA 1
ATOM 2395 C C . SER A 1 281 ? 2.517 19.107 7.729 1.00 96.62 281 SER A C 1
ATOM 2397 O O . SER A 1 281 ? 1.698 19.019 8.637 1.00 96.62 281 SER A O 1
ATOM 2399 N N . ASP A 1 282 ? 2.152 19.199 6.446 1.00 95.12 282 ASP A N 1
ATOM 2400 C CA . ASP A 1 282 ? 0.762 19.270 5.974 1.00 95.12 282 ASP A CA 1
ATOM 2401 C C . ASP A 1 282 ? -0.079 18.095 6.486 1.00 95.12 282 ASP A C 1
ATOM 2403 O O . ASP A 1 282 ? -1.209 18.271 6.951 1.00 95.12 282 ASP A O 1
ATOM 2407 N N . LEU A 1 283 ? 0.477 16.878 6.432 1.00 96.69 283 LEU A N 1
ATOM 2408 C CA . LEU A 1 283 ? -0.181 15.694 6.974 1.00 96.69 283 LEU A CA 1
ATOM 2409 C C . LEU A 1 283 ? -0.325 15.783 8.497 1.00 96.69 283 LEU A C 1
ATOM 2411 O O . LEU A 1 283 ? -1.412 15.517 9.011 1.00 96.69 283 LEU A O 1
ATOM 2415 N N . ILE A 1 284 ? 0.746 16.133 9.214 1.00 97.50 284 ILE A N 1
ATOM 2416 C CA . ILE A 1 284 ? 0.750 16.219 10.681 1.00 97.50 284 ILE A CA 1
ATOM 2417 C C . ILE A 1 284 ? -0.246 17.281 11.154 1.00 97.50 284 ILE A C 1
ATOM 2419 O O . ILE A 1 284 ? -1.070 16.989 12.018 1.00 97.50 284 ILE A O 1
ATOM 2423 N N . PHE A 1 285 ? -0.234 18.476 10.564 1.00 96.50 285 PHE A N 1
ATOM 2424 C CA . PHE A 1 285 ? -1.191 19.537 10.871 1.00 96.50 285 PHE A CA 1
ATOM 2425 C C . PHE A 1 285 ? -2.620 19.118 10.534 1.00 96.50 285 PHE A C 1
ATOM 2427 O O . PHE A 1 285 ? -3.519 19.321 11.350 1.00 96.50 285 PHE A O 1
ATOM 2434 N N . GLY A 1 286 ? -2.839 18.470 9.387 1.00 96.25 286 GLY A N 1
ATOM 2435 C CA . GLY A 1 286 ? -4.151 17.942 9.018 1.00 96.25 286 GLY A CA 1
ATOM 2436 C C . GLY A 1 286 ? -4.667 16.886 10.003 1.00 96.25 286 GLY A C 1
ATOM 2437 O O . GLY A 1 286 ? -5.842 16.917 10.380 1.00 96.25 286 GLY A O 1
ATOM 2438 N N . LEU A 1 287 ? -3.802 15.980 10.466 1.00 97.88 287 LEU A N 1
ATOM 2439 C CA . LEU A 1 287 ? -4.137 14.972 11.475 1.00 97.88 287 LEU A CA 1
ATOM 2440 C C . LEU A 1 287 ? -4.380 15.600 12.850 1.00 97.88 287 LEU A C 1
ATOM 2442 O O . LEU A 1 287 ? -5.381 15.269 13.477 1.00 97.88 287 LEU A O 1
ATOM 2446 N N . LEU A 1 288 ? -3.537 16.537 13.291 1.00 97.31 288 LEU A N 1
ATOM 2447 C CA . LEU A 1 288 ? -3.716 17.281 14.542 1.00 97.31 288 LEU A CA 1
ATOM 2448 C C . LEU A 1 288 ? -5.036 18.046 14.548 1.00 97.31 288 LEU A C 1
ATOM 2450 O O . LEU A 1 288 ? -5.825 17.901 15.481 1.00 97.31 288 LEU A O 1
ATOM 2454 N N . PHE A 1 289 ? -5.308 18.807 13.488 1.00 96.88 289 PHE A N 1
ATOM 2455 C CA . PHE A 1 289 ? -6.563 19.532 13.327 1.00 96.88 289 PHE A CA 1
ATOM 2456 C C . PHE A 1 289 ? -7.758 18.577 13.369 1.00 96.88 289 PHE A C 1
ATOM 2458 O O . PHE A 1 289 ? -8.709 18.811 14.113 1.00 96.88 289 PHE A O 1
ATOM 2465 N N . THR A 1 290 ? -7.688 17.461 12.636 1.00 96.44 290 THR A N 1
ATOM 2466 C CA . THR A 1 290 ? -8.747 16.442 12.630 1.00 96.44 290 THR A CA 1
ATOM 2467 C C . THR A 1 290 ? -8.946 15.836 14.022 1.00 96.44 290 THR A C 1
ATOM 2469 O O . THR A 1 290 ? -10.080 15.724 14.485 1.00 96.44 290 THR A O 1
ATOM 2472 N N . SER A 1 291 ? -7.867 15.490 14.725 1.00 97.62 291 SER A N 1
ATOM 2473 C CA . SER A 1 291 ? -7.915 14.941 16.081 1.00 97.62 291 SER A CA 1
ATOM 2474 C C . SER A 1 291 ? -8.516 15.925 17.086 1.00 97.62 291 SER A C 1
ATOM 2476 O O . SER A 1 291 ? -9.379 15.531 17.871 1.00 97.62 291 SER A O 1
ATOM 2478 N N . VAL A 1 292 ? -8.117 17.201 17.042 1.00 97.69 292 VAL A N 1
ATOM 2479 C CA . VAL A 1 292 ? -8.667 18.264 17.901 1.00 97.69 292 VAL A CA 1
ATOM 2480 C C . VAL A 1 292 ? -10.142 18.498 17.587 1.00 97.69 292 VAL A C 1
ATOM 2482 O O . VAL A 1 292 ? -10.967 18.515 18.502 1.00 97.69 292 VAL A O 1
ATOM 2485 N N . PHE A 1 293 ? -10.500 18.605 16.306 1.00 97.38 293 PHE A N 1
ATOM 2486 C CA . PHE A 1 293 ? -11.887 18.755 15.874 1.00 97.38 293 PHE A CA 1
ATOM 2487 C C . PHE A 1 293 ? -12.758 17.603 16.386 1.00 97.38 293 PHE A C 1
ATOM 2489 O O . PHE A 1 293 ? -13.785 17.845 17.017 1.00 97.38 293 PHE A O 1
ATOM 2496 N N . LEU A 1 294 ? -12.339 16.350 16.183 1.00 97.50 294 LEU A N 1
ATOM 2497 C CA . LEU A 1 294 ? -13.084 15.171 16.635 1.00 97.50 294 LEU A CA 1
ATOM 2498 C C . LEU A 1 294 ? -13.188 15.100 18.159 1.00 97.50 294 LEU A C 1
ATOM 2500 O O . LEU A 1 294 ? -14.248 14.747 18.685 1.00 97.50 294 LEU A O 1
ATOM 2504 N N . PHE A 1 295 ? -12.115 15.458 18.868 1.00 96.94 295 PHE A N 1
ATOM 2505 C CA . PHE A 1 295 ? -12.113 15.543 20.324 1.00 96.94 295 PHE A CA 1
ATOM 2506 C C . PHE A 1 295 ? -13.171 16.532 20.815 1.00 96.94 295 PHE A C 1
ATOM 2508 O O . PHE A 1 295 ? -14.030 16.147 21.608 1.00 96.94 295 PHE A O 1
ATOM 2515 N N . LEU A 1 296 ? -13.160 17.766 20.300 1.00 96.69 296 LEU A N 1
ATOM 2516 C CA . LEU A 1 296 ? -14.137 18.800 20.652 1.00 96.69 296 LEU A CA 1
ATOM 2517 C C . LEU A 1 296 ? -15.558 18.381 20.255 1.00 96.69 296 LEU A C 1
ATOM 2519 O O . LEU A 1 296 ? -16.498 18.534 21.035 1.00 96.69 296 LEU A O 1
ATOM 2523 N N . PHE A 1 297 ? -15.716 17.778 19.077 1.00 96.38 297 PHE A N 1
ATOM 2524 C CA . PHE A 1 297 ? -17.011 17.360 18.551 1.00 96.38 297 PHE A CA 1
ATOM 2525 C C . PHE A 1 297 ? -17.683 16.284 19.415 1.00 96.38 297 PHE A C 1
ATOM 2527 O O . PHE A 1 297 ? -18.901 16.314 19.614 1.00 96.38 297 PHE A O 1
ATOM 2534 N N . PHE A 1 298 ? -16.915 15.345 19.978 1.00 96.12 298 PHE A N 1
ATOM 2535 C CA . PHE A 1 298 ? -17.425 14.302 20.877 1.00 96.12 298 PHE A CA 1
ATOM 2536 C C . PHE A 1 298 ? -17.236 14.601 22.370 1.00 96.12 298 PHE A C 1
ATOM 2538 O O . PHE A 1 298 ? -17.635 13.774 23.197 1.00 96.12 298 PHE A O 1
ATOM 2545 N N . PHE A 1 299 ? -16.693 15.766 22.722 1.00 95.81 299 PHE A N 1
ATOM 2546 C CA . PHE A 1 299 ? -16.406 16.138 24.101 1.00 95.81 299 PHE A CA 1
ATOM 2547 C C . PHE A 1 299 ? -17.646 16.057 24.998 1.00 95.81 299 PHE A C 1
ATOM 2549 O O . PHE A 1 299 ? -18.756 16.445 24.617 1.00 95.81 299 PHE A O 1
ATOM 2556 N N . ASN A 1 300 ? -17.441 15.563 26.218 1.00 92.69 300 ASN A N 1
ATOM 2557 C CA . ASN A 1 300 ? -18.432 15.586 27.285 1.00 92.69 300 ASN A CA 1
ATOM 2558 C C . ASN A 1 300 ? -17.722 15.707 28.634 1.00 92.69 300 ASN A C 1
ATOM 2560 O O . ASN A 1 300 ? -16.748 15.000 28.883 1.00 92.69 300 ASN A O 1
ATOM 2564 N N . LYS A 1 301 ? -18.240 16.557 29.528 1.00 91.50 301 LYS A N 1
ATOM 2565 C CA . LYS A 1 301 ? -17.669 16.757 30.870 1.00 91.50 301 LYS A CA 1
ATOM 2566 C C . LYS A 1 301 ? -17.656 15.467 31.697 1.00 91.50 301 LYS A C 1
ATOM 2568 O O . LYS A 1 301 ? -16.754 15.265 32.500 1.00 91.50 301 LYS A O 1
ATOM 2573 N N . LYS A 1 302 ? -18.656 14.594 31.520 1.00 92.38 302 LYS A N 1
ATOM 2574 C CA . LYS A 1 302 ? -18.735 13.320 32.249 1.00 92.38 302 LYS A CA 1
ATOM 2575 C C . LYS A 1 302 ? -17.892 12.258 31.547 1.00 92.38 302 LYS A C 1
ATOM 2577 O O . LYS A 1 302 ? -18.094 11.990 30.362 1.00 92.38 302 LYS A O 1
ATOM 2582 N N . THR A 1 303 ? -17.013 11.598 32.292 1.00 92.50 303 THR A N 1
ATOM 2583 C CA . THR A 1 303 ? -16.202 10.474 31.810 1.00 92.50 303 THR A CA 1
ATOM 2584 C C . THR A 1 303 ? -16.702 9.137 32.365 1.00 92.50 303 THR A C 1
ATOM 2586 O O . THR A 1 303 ? -17.476 9.079 33.323 1.00 92.50 303 THR A O 1
ATOM 2589 N N . LYS A 1 304 ? -16.311 8.043 31.711 1.00 91.44 304 LYS A N 1
ATOM 2590 C CA . LYS A 1 304 ? -16.520 6.656 32.134 1.00 91.44 304 LYS A CA 1
ATOM 2591 C C . LYS A 1 304 ? -15.189 5.909 32.091 1.00 91.44 304 LYS A C 1
ATOM 2593 O O . LYS A 1 304 ? -14.308 6.242 31.296 1.00 91.44 304 LYS A O 1
ATOM 2598 N N . GLN A 1 305 ? -15.065 4.872 32.912 1.00 86.62 305 GLN A N 1
ATOM 2599 C CA . GLN A 1 305 ? -13.940 3.950 32.821 1.00 86.62 305 GLN A CA 1
ATOM 2600 C C . GLN A 1 305 ? -14.080 3.088 31.559 1.00 86.62 305 GLN A C 1
ATOM 2602 O O . GLN A 1 305 ? -15.186 2.693 31.182 1.00 86.62 305 GLN A O 1
ATOM 2607 N N . ILE A 1 306 ? -12.957 2.809 30.901 1.00 87.69 306 ILE A N 1
ATOM 2608 C CA . ILE A 1 306 ? -12.890 1.895 29.758 1.00 87.69 306 ILE A CA 1
ATOM 2609 C C . ILE A 1 306 ? -11.895 0.798 30.086 1.00 87.69 306 ILE A C 1
ATOM 2611 O O . ILE A 1 306 ? -10.835 1.063 30.654 1.00 87.69 306 ILE A O 1
ATOM 2615 N N . TYR A 1 307 ? -12.223 -0.419 29.672 1.00 84.00 307 TYR A N 1
ATOM 2616 C CA . TYR A 1 307 ? -11.272 -1.513 29.630 1.00 84.00 307 TYR A CA 1
ATOM 2617 C C . TYR A 1 307 ? -10.241 -1.293 28.512 1.00 84.00 307 TYR A C 1
ATOM 2619 O O . TYR A 1 307 ? -10.597 -1.186 27.338 1.00 84.00 307 TYR A O 1
ATOM 2627 N N . TYR A 1 308 ? -8.962 -1.238 28.877 1.00 85.94 308 TYR A N 1
ATOM 2628 C CA . TYR A 1 308 ? -7.852 -1.179 27.931 1.00 85.94 308 TYR A CA 1
ATOM 2629 C C . TYR A 1 308 ? -7.104 -2.512 27.937 1.00 85.94 308 TYR A C 1
ATOM 2631 O O . TYR A 1 308 ? -6.558 -2.919 28.964 1.00 85.94 308 TYR A O 1
ATOM 2639 N N . ASN A 1 309 ? -7.065 -3.184 26.786 1.00 88.62 309 ASN A N 1
ATOM 2640 C CA . ASN A 1 309 ? -6.305 -4.415 26.629 1.00 88.62 309 ASN A CA 1
ATOM 2641 C C . ASN A 1 309 ? -4.807 -4.083 26.562 1.00 88.62 309 ASN A C 1
ATOM 2643 O O . ASN A 1 309 ? -4.348 -3.417 25.634 1.00 88.62 309 ASN A O 1
ATOM 2647 N N . LYS A 1 310 ? -4.025 -4.573 27.532 1.00 89.44 310 LYS A N 1
ATOM 2648 C CA . LYS A 1 310 ? -2.576 -4.314 27.609 1.00 89.44 310 LYS A CA 1
ATOM 2649 C C . LYS A 1 310 ? -1.818 -4.801 26.370 1.00 89.44 310 LYS A C 1
ATOM 2651 O O . LYS A 1 310 ? -0.752 -4.264 26.076 1.00 89.44 310 LYS A O 1
ATOM 2656 N N . ASN A 1 311 ? -2.354 -5.768 25.621 1.00 91.31 311 ASN A N 1
ATOM 2657 C CA . ASN A 1 311 ? -1.716 -6.269 24.403 1.00 91.31 311 ASN A CA 1
ATOM 2658 C C . ASN A 1 311 ? -1.679 -5.234 23.272 1.00 91.31 311 ASN A C 1
ATOM 2660 O O . ASN A 1 311 ? -0.818 -5.325 22.400 1.00 91.31 311 ASN A O 1
ATOM 2664 N N . TYR A 1 312 ? -2.519 -4.194 23.328 1.00 91.69 312 TYR A N 1
ATOM 2665 C CA . TYR A 1 312 ? -2.433 -3.058 22.408 1.00 91.69 312 TYR A CA 1
ATOM 2666 C C . TYR A 1 312 ? -1.091 -2.318 22.501 1.00 91.69 312 TYR A C 1
ATOM 2668 O O . TYR A 1 312 ? -0.649 -1.749 21.505 1.00 91.69 312 TYR A O 1
ATOM 2676 N N . ASN A 1 313 ? -0.387 -2.390 23.638 1.00 92.00 313 ASN A N 1
ATOM 2677 C CA . ASN A 1 313 ? 0.939 -1.783 23.776 1.00 92.00 313 ASN A CA 1
ATOM 2678 C C . ASN A 1 313 ? 1.962 -2.401 22.812 1.00 92.00 313 ASN A C 1
ATOM 2680 O O . ASN A 1 313 ? 2.789 -1.673 22.273 1.00 92.00 313 ASN A O 1
ATOM 2684 N N . PHE A 1 314 ? 1.881 -3.708 22.532 1.00 92.88 314 PHE A N 1
ATOM 2685 C CA . PHE A 1 314 ? 2.769 -4.346 21.553 1.00 92.88 314 PHE A CA 1
ATOM 2686 C C . PHE A 1 314 ? 2.542 -3.807 20.136 1.00 92.88 314 PHE A C 1
ATOM 2688 O O . PHE A 1 314 ? 3.498 -3.658 19.380 1.00 92.88 314 PHE A O 1
ATOM 2695 N N . LEU A 1 315 ? 1.299 -3.457 19.786 1.00 93.00 315 LEU A N 1
ATOM 2696 C CA . LEU A 1 315 ? 0.994 -2.839 18.494 1.00 93.00 315 LEU A CA 1
ATOM 2697 C C . LEU A 1 315 ? 1.521 -1.405 18.409 1.00 93.00 315 LEU A C 1
ATOM 2699 O O . LEU A 1 315 ? 2.037 -1.017 17.368 1.00 93.00 315 LEU A O 1
ATOM 2703 N N . ILE A 1 316 ? 1.437 -0.633 19.496 1.00 92.94 316 ILE A N 1
ATOM 2704 C CA . ILE A 1 316 ? 2.010 0.721 19.557 1.00 92.94 316 ILE A CA 1
ATOM 2705 C C . ILE A 1 316 ? 3.534 0.665 19.388 1.00 92.94 316 ILE A C 1
ATOM 2707 O O . ILE A 1 316 ? 4.088 1.437 18.608 1.00 92.94 316 ILE A O 1
ATOM 2711 N N . ILE A 1 317 ? 4.201 -0.283 20.055 1.00 94.88 317 ILE A N 1
ATOM 2712 C CA . ILE A 1 317 ? 5.646 -0.512 19.898 1.00 94.88 317 ILE A CA 1
ATOM 2713 C C . ILE A 1 317 ? 5.978 -0.886 18.448 1.00 94.88 317 ILE A C 1
ATOM 2715 O O . ILE A 1 317 ? 6.917 -0.333 17.881 1.00 94.88 317 ILE A O 1
ATOM 2719 N N . LEU A 1 318 ? 5.185 -1.764 17.820 1.00 95.81 318 LEU A N 1
ATOM 2720 C CA . LEU A 1 318 ? 5.359 -2.120 16.410 1.00 95.81 318 LEU A CA 1
ATOM 2721 C C . LEU A 1 318 ? 5.219 -0.901 15.487 1.00 95.81 318 LEU A C 1
ATOM 2723 O O . LEU A 1 318 ? 6.038 -0.726 14.591 1.00 95.81 318 LEU A O 1
ATOM 2727 N N . ILE A 1 319 ? 4.212 -0.048 15.699 1.00 96.19 319 ILE A N 1
ATOM 2728 C CA . ILE A 1 319 ? 4.014 1.175 14.901 1.00 96.19 319 ILE A CA 1
ATOM 2729 C C . ILE A 1 319 ? 5.204 2.118 15.064 1.00 96.19 319 ILE A C 1
ATOM 2731 O O . ILE A 1 319 ? 5.681 2.661 14.072 1.00 96.19 319 ILE A O 1
ATOM 2735 N N . PHE A 1 320 ? 5.700 2.294 16.290 1.00 95.94 320 PHE A N 1
ATOM 2736 C CA . PHE A 1 320 ? 6.871 3.128 16.543 1.00 95.94 320 PHE A CA 1
ATOM 2737 C C . PHE A 1 320 ? 8.116 2.570 15.844 1.00 95.94 320 PHE A C 1
ATOM 2739 O O . PHE A 1 320 ? 8.817 3.314 15.164 1.00 95.94 320 PHE A O 1
ATOM 2746 N N . PHE A 1 321 ? 8.344 1.257 15.929 1.00 96.56 321 PHE A N 1
ATOM 2747 C CA . PHE A 1 321 ? 9.437 0.594 15.218 1.00 96.56 321 PHE A CA 1
ATOM 2748 C C . PHE A 1 321 ? 9.333 0.785 13.696 1.00 96.56 321 PHE A C 1
ATOM 2750 O O . PHE A 1 321 ? 10.307 1.187 13.065 1.00 96.56 321 PHE A O 1
ATOM 2757 N N . LEU A 1 322 ? 8.148 0.569 13.112 1.00 96.88 322 LEU A N 1
ATOM 2758 C CA . LEU A 1 322 ? 7.902 0.790 11.682 1.00 96.88 322 LEU A CA 1
ATOM 2759 C C . LEU A 1 322 ? 8.082 2.259 11.276 1.00 96.88 322 LEU A C 1
ATOM 2761 O O . LEU A 1 322 ? 8.502 2.532 10.159 1.00 96.88 322 LEU A O 1
ATOM 2765 N N . LEU A 1 323 ? 7.778 3.211 12.161 1.00 96.81 323 LEU A N 1
ATOM 2766 C CA . LEU A 1 323 ? 7.973 4.638 11.900 1.00 96.81 323 LEU A CA 1
ATOM 2767 C C . LEU A 1 323 ? 9.456 5.023 11.916 1.00 96.81 323 LEU A C 1
ATOM 2769 O O . LEU A 1 323 ? 9.884 5.803 11.066 1.00 96.81 323 LEU A O 1
ATOM 2773 N N . VAL A 1 324 ? 10.243 4.454 12.834 1.00 96.81 324 VAL A N 1
ATOM 2774 C CA . VAL A 1 324 ? 11.705 4.623 12.852 1.00 96.81 324 VAL A CA 1
ATOM 2775 C C . VAL A 1 324 ? 12.327 4.002 11.603 1.00 96.81 324 VAL A C 1
ATOM 2777 O O . VAL A 1 324 ? 13.115 4.662 10.930 1.00 96.81 324 VAL A O 1
ATOM 2780 N N . GLU A 1 325 ? 11.937 2.775 11.251 1.00 96.06 325 GLU A N 1
ATOM 2781 C CA . GLU A 1 325 ? 12.391 2.104 10.027 1.00 96.06 325 GLU A CA 1
ATOM 2782 C C . GLU A 1 325 ? 12.062 2.944 8.782 1.00 96.06 325 GLU A C 1
ATOM 2784 O O . GLU A 1 325 ? 12.956 3.252 7.990 1.00 96.06 325 GLU A O 1
ATOM 2789 N N . TRP A 1 326 ? 10.815 3.415 8.676 1.00 96.19 326 TRP A N 1
ATOM 2790 C CA . TRP A 1 326 ? 10.371 4.284 7.591 1.00 96.19 326 TRP A CA 1
ATOM 2791 C C . TRP A 1 326 ? 11.212 5.562 7.503 1.00 96.19 326 TRP A C 1
ATOM 2793 O O . TRP A 1 326 ? 11.635 5.933 6.409 1.00 96.19 326 TRP A O 1
ATOM 2803 N N . PHE A 1 327 ? 11.488 6.223 8.632 1.00 96.31 327 PHE A N 1
ATOM 2804 C CA . PHE A 1 327 ? 12.268 7.460 8.643 1.00 96.31 327 PHE A CA 1
ATOM 2805 C C . PHE A 1 327 ? 13.725 7.229 8.214 1.00 96.31 327 PHE A C 1
ATOM 2807 O O . PHE A 1 327 ? 14.274 8.005 7.434 1.00 96.31 327 PHE A O 1
ATOM 2814 N N . VAL A 1 328 ? 14.352 6.150 8.685 1.00 94.62 328 VAL A N 1
ATOM 2815 C CA . VAL A 1 328 ? 15.763 5.852 8.395 1.00 94.62 328 VAL A CA 1
ATOM 2816 C C . VAL A 1 328 ? 15.968 5.433 6.937 1.00 94.62 328 VAL A C 1
ATOM 2818 O O . VAL A 1 328 ? 16.948 5.851 6.305 1.00 94.62 328 VAL A O 1
ATOM 2821 N N . ASN A 1 329 ? 15.054 4.630 6.387 1.00 92.12 329 ASN A N 1
ATOM 2822 C CA . ASN A 1 329 ? 15.238 4.013 5.074 1.00 92.12 329 ASN A CA 1
ATOM 2823 C C . ASN A 1 329 ? 14.490 4.743 3.957 1.00 92.12 329 ASN A C 1
ATOM 2825 O O . ASN A 1 329 ? 15.071 5.001 2.901 1.00 92.12 329 ASN A O 1
ATOM 2829 N N . HIS A 1 330 ? 13.219 5.088 4.172 1.00 91.12 330 HIS A N 1
ATOM 2830 C CA . HIS A 1 330 ? 12.307 5.501 3.104 1.00 91.12 330 HIS A CA 1
ATOM 2831 C C . HIS A 1 330 ? 11.383 6.672 3.502 1.00 91.12 330 HIS A C 1
ATOM 2833 O O . HIS A 1 330 ? 10.163 6.531 3.362 1.00 91.12 330 HIS A O 1
ATOM 2839 N N . PRO A 1 331 ? 11.911 7.847 3.919 1.00 95.31 331 PRO A N 1
ATOM 2840 C CA . PRO A 1 331 ? 11.149 8.933 4.553 1.00 95.31 331 PRO A CA 1
ATOM 2841 C C . PRO A 1 331 ? 10.252 9.743 3.590 1.00 95.31 331 PRO A C 1
ATOM 2843 O O . PRO A 1 331 ? 10.092 10.953 3.710 1.00 95.31 331 PRO A O 1
ATOM 2846 N N . ALA A 1 332 ? 9.597 9.085 2.635 1.00 94.75 332 ALA A N 1
ATOM 2847 C CA . ALA A 1 332 ? 8.525 9.649 1.828 1.00 94.75 332 ALA A CA 1
ATOM 2848 C C . ALA A 1 332 ? 7.178 9.044 2.248 1.00 94.75 332 ALA A C 1
ATOM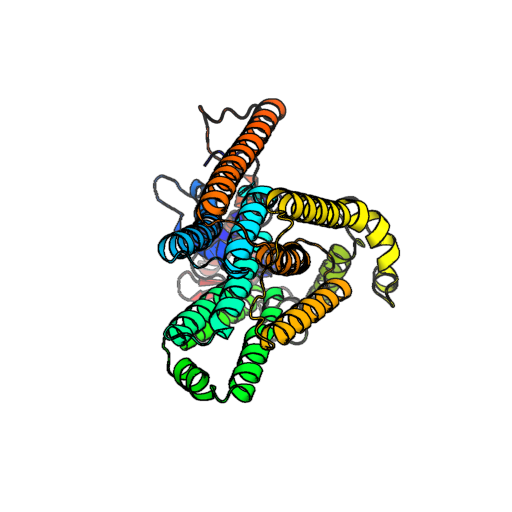 2850 O O . ALA A 1 332 ? 7.025 7.825 2.339 1.00 94.75 332 ALA A O 1
ATOM 2851 N N . LEU A 1 333 ? 6.153 9.879 2.439 1.00 95.56 333 LEU A N 1
ATOM 2852 C CA . LEU A 1 333 ? 4.823 9.461 2.909 1.00 95.56 333 LEU A CA 1
ATOM 2853 C C . LEU A 1 333 ? 4.160 8.407 2.011 1.00 95.56 333 LEU A C 1
ATOM 2855 O O . LEU A 1 333 ? 3.394 7.565 2.481 1.00 95.56 333 LEU A O 1
ATOM 2859 N N . ARG A 1 334 ? 4.469 8.410 0.707 1.00 91.94 334 ARG A N 1
ATOM 2860 C CA . ARG A 1 334 ? 3.970 7.396 -0.237 1.00 91.94 334 ARG A CA 1
ATOM 2861 C C . ARG A 1 334 ? 4.481 5.982 0.076 1.00 91.94 334 ARG A C 1
ATOM 2863 O O . ARG A 1 334 ? 3.820 5.018 -0.284 1.00 91.94 334 ARG A O 1
ATOM 2870 N N . TYR A 1 335 ? 5.594 5.850 0.796 1.00 93.00 335 TYR A N 1
ATOM 2871 C CA . TYR A 1 335 ? 6.183 4.569 1.189 1.00 93.00 335 TYR A CA 1
ATOM 2872 C C . TYR A 1 335 ? 5.696 4.079 2.563 1.00 93.00 335 TYR A C 1
ATOM 2874 O O . TYR A 1 335 ? 6.465 3.549 3.350 1.00 93.00 335 TYR A O 1
ATOM 2882 N N . GLY A 1 336 ? 4.404 4.252 2.868 1.00 93.75 336 GLY A N 1
ATOM 2883 C CA . GLY A 1 336 ? 3.786 3.752 4.108 1.00 93.75 336 GLY A CA 1
ATOM 2884 C C . GLY A 1 336 ? 3.541 4.805 5.192 1.00 93.75 336 GLY A C 1
ATOM 2885 O O . GLY A 1 336 ? 2.742 4.560 6.096 1.00 93.75 336 GLY A O 1
ATOM 2886 N N . GLY A 1 337 ? 4.157 5.985 5.077 1.00 96.31 337 GLY A N 1
ATOM 2887 C CA . GLY A 1 337 ? 4.077 7.036 6.091 1.00 96.31 337 GLY A CA 1
ATOM 2888 C C . GLY A 1 337 ? 2.654 7.520 6.392 1.00 96.31 337 GLY A C 1
ATOM 2889 O O . GLY A 1 337 ? 2.321 7.674 7.565 1.00 96.31 337 GLY A O 1
ATOM 2890 N N . TYR A 1 338 ? 1.775 7.699 5.390 1.00 97.31 338 TYR A N 1
ATOM 2891 C CA . TYR A 1 338 ? 0.401 8.167 5.657 1.00 97.31 338 TYR A CA 1
ATOM 2892 C C . TYR A 1 338 ? -0.351 7.237 6.612 1.00 97.31 338 TYR A C 1
ATOM 2894 O O . TYR A 1 338 ? -1.017 7.720 7.526 1.00 97.31 338 TYR A O 1
ATOM 2902 N N . ALA A 1 339 ? -0.240 5.919 6.420 1.00 97.50 339 ALA A N 1
ATOM 2903 C CA . ALA A 1 339 ? -0.900 4.951 7.291 1.00 97.50 339 ALA A CA 1
ATOM 2904 C C . ALA A 1 339 ? -0.317 4.974 8.713 1.00 97.50 339 ALA A C 1
ATOM 2906 O O . ALA A 1 339 ? -1.080 5.016 9.677 1.00 97.50 339 ALA A O 1
ATOM 2907 N N . LEU A 1 340 ? 1.015 5.003 8.848 1.00 97.62 340 LEU A N 1
ATOM 2908 C CA . LEU A 1 340 ? 1.687 5.023 10.152 1.00 97.62 340 LEU A CA 1
ATOM 2909 C C . LEU A 1 340 ? 1.317 6.269 10.967 1.00 97.62 340 LEU A C 1
ATOM 2911 O O . LEU A 1 340 ? 0.886 6.139 12.114 1.00 97.62 340 LEU A O 1
ATOM 2915 N N . PHE A 1 341 ? 1.397 7.461 10.365 1.00 98.06 341 PHE A N 1
ATOM 2916 C CA . PHE A 1 341 ? 0.991 8.703 11.027 1.00 98.06 341 PHE A CA 1
ATOM 2917 C C . PHE A 1 341 ? -0.506 8.704 11.359 1.00 98.06 341 PHE A C 1
ATOM 2919 O O . PHE A 1 341 ? -0.886 9.061 12.473 1.00 98.06 341 PHE A O 1
ATOM 2926 N N . ALA A 1 342 ? -1.372 8.255 10.446 1.00 98.12 342 ALA A N 1
ATOM 2927 C CA . ALA A 1 342 ? -2.806 8.193 10.722 1.00 98.12 342 ALA A CA 1
ATOM 2928 C C . ALA A 1 342 ? -3.126 7.293 11.924 1.00 98.12 342 ALA A C 1
ATOM 2930 O O . ALA A 1 342 ? -3.921 7.685 12.777 1.00 98.12 342 ALA A O 1
ATOM 2931 N N . ILE A 1 343 ? -2.493 6.122 12.047 1.00 98.00 343 ILE A N 1
ATOM 2932 C CA . ILE A 1 343 ? -2.693 5.251 13.214 1.00 98.00 343 ILE A CA 1
ATOM 2933 C C . ILE A 1 343 ? -2.149 5.924 14.481 1.00 98.00 343 ILE A C 1
ATOM 2935 O O . ILE A 1 343 ? -2.859 5.968 15.488 1.00 98.00 343 ILE A O 1
ATOM 2939 N N . LEU A 1 344 ? -0.937 6.490 14.419 1.00 96.69 344 LEU A N 1
ATOM 2940 C CA . LEU A 1 344 ? -0.275 7.147 15.550 1.00 96.69 344 LEU A CA 1
ATOM 2941 C C . LEU A 1 344 ? -1.127 8.266 16.166 1.00 96.69 344 LEU A C 1
ATOM 2943 O O . LEU A 1 344 ? -1.186 8.374 17.387 1.00 96.69 344 LEU A O 1
ATOM 2947 N N . PHE A 1 345 ? -1.806 9.072 15.346 1.00 97.06 345 PHE A N 1
ATOM 2948 C CA . PHE A 1 345 ? -2.658 10.164 15.828 1.00 97.06 345 PHE A CA 1
ATOM 2949 C C . PHE A 1 345 ? -4.084 9.703 16.157 1.00 97.06 345 PHE A C 1
ATOM 2951 O O . PHE A 1 345 ? -4.607 10.007 17.233 1.00 97.06 345 PHE A O 1
ATOM 2958 N N . LEU A 1 346 ? -4.732 8.950 15.263 1.00 98.06 346 LEU A N 1
ATOM 2959 C CA . LEU A 1 346 ? -6.163 8.653 15.385 1.00 98.06 346 LEU A CA 1
ATOM 2960 C C . LEU A 1 346 ? -6.461 7.570 16.428 1.00 98.06 346 LEU A C 1
ATOM 2962 O O . LEU A 1 346 ? -7.528 7.612 17.049 1.00 98.06 346 LEU A O 1
ATOM 2966 N N . MET A 1 347 ? -5.541 6.629 16.676 1.00 96.25 347 MET A N 1
ATOM 2967 C CA . MET A 1 347 ? -5.744 5.594 17.694 1.00 96.25 347 MET A CA 1
ATOM 2968 C C . MET A 1 347 ? -5.796 6.190 19.113 1.00 96.25 347 MET A C 1
ATOM 2970 O O . MET A 1 347 ? -6.818 5.985 19.778 1.00 96.25 347 MET A O 1
ATOM 2974 N N . PRO A 1 348 ? -4.823 6.996 19.584 1.00 95.44 348 PRO A N 1
ATOM 2975 C CA . PRO A 1 348 ? -4.941 7.686 20.870 1.00 95.44 348 PRO A CA 1
ATOM 2976 C C . PRO A 1 348 ? -6.182 8.579 20.959 1.00 95.44 348 PRO A C 1
ATOM 2978 O O . PRO A 1 348 ? -6.899 8.526 21.961 1.00 95.44 348 PRO A O 1
ATOM 2981 N N . THR A 1 349 ? -6.500 9.340 19.902 1.00 97.44 349 THR A N 1
ATOM 2982 C CA . THR A 1 349 ? -7.716 10.172 19.867 1.00 97.44 349 THR A CA 1
ATOM 2983 C C . THR A 1 349 ? -8.982 9.329 20.061 1.00 97.44 349 THR A C 1
ATOM 2985 O O . THR A 1 349 ? -9.853 9.704 20.848 1.00 97.44 349 THR A O 1
ATOM 2988 N N . SER A 1 350 ? -9.073 8.158 19.421 1.00 97.25 350 SER A N 1
ATOM 2989 C CA . SER A 1 350 ? -10.215 7.243 19.572 1.00 97.25 350 SER A CA 1
ATOM 2990 C C . SER A 1 350 ? -10.360 6.706 21.002 1.00 97.25 350 SER A C 1
ATOM 2992 O O . SER A 1 350 ? -11.474 6.648 21.528 1.00 97.25 350 SER A O 1
ATOM 2994 N N . ILE A 1 351 ? -9.243 6.388 21.667 1.00 95.38 351 ILE A N 1
ATOM 2995 C CA . ILE A 1 351 ? -9.220 5.906 23.055 1.00 95.38 351 ILE A CA 1
ATOM 2996 C C . ILE A 1 351 ? -9.666 7.011 24.015 1.00 95.38 351 ILE A C 1
ATOM 2998 O O . ILE A 1 351 ? -10.454 6.750 24.924 1.00 95.38 351 ILE A O 1
ATOM 3002 N N . ILE A 1 352 ? -9.188 8.244 23.818 1.00 95.56 352 ILE A N 1
ATOM 3003 C CA . ILE A 1 352 ? -9.573 9.398 24.642 1.00 95.56 352 ILE A CA 1
ATOM 3004 C C . ILE A 1 352 ? -11.071 9.676 24.494 1.00 95.56 352 ILE A C 1
ATOM 3006 O O . ILE A 1 352 ? -11.777 9.764 25.498 1.00 95.56 352 ILE A O 1
ATOM 3010 N N . ILE A 1 353 ? -11.579 9.753 23.260 1.00 96.25 353 ILE A N 1
ATOM 3011 C CA . ILE A 1 353 ? -12.992 10.059 22.994 1.00 96.25 353 ILE A CA 1
ATOM 3012 C C . ILE A 1 353 ? -13.920 8.981 23.553 1.00 96.25 353 ILE A C 1
ATOM 3014 O O . ILE A 1 353 ? -14.983 9.296 24.093 1.00 96.25 353 ILE A O 1
ATOM 3018 N N . ALA A 1 354 ? -13.507 7.714 23.507 1.00 95.25 354 ALA A N 1
ATOM 3019 C CA . ALA A 1 354 ? -14.283 6.627 24.083 1.00 95.25 354 ALA A CA 1
ATOM 3020 C C . ALA A 1 354 ? -14.502 6.772 25.605 1.00 95.25 354 ALA A C 1
ATOM 3022 O O . ALA A 1 354 ? -15.414 6.134 26.144 1.00 95.25 354 ALA A O 1
ATOM 3023 N N . LYS A 1 355 ? -13.716 7.616 26.305 1.00 94.75 355 LYS A N 1
ATOM 3024 C CA . LYS A 1 355 ? -13.857 7.850 27.757 1.00 94.75 355 LYS A CA 1
ATOM 3025 C C . LYS A 1 355 ? -15.023 8.776 28.057 1.00 94.75 355 LYS A C 1
ATOM 3027 O O . LYS A 1 355 ? -15.496 8.793 29.188 1.00 94.75 355 LYS A O 1
ATOM 3032 N N . PHE A 1 356 ? -15.516 9.531 27.081 1.00 94.56 356 PHE A N 1
ATOM 3033 C CA . PHE A 1 356 ? -16.638 10.436 27.284 1.00 94.56 356 PHE A CA 1
ATOM 3034 C C . PHE A 1 356 ? -17.960 9.674 27.415 1.00 94.56 356 PHE A C 1
ATOM 3036 O O . PHE A 1 356 ? -18.304 8.802 26.610 1.00 94.56 356 PHE A O 1
ATOM 3043 N N . ARG A 1 357 ? -18.739 10.013 28.447 1.00 88.44 357 ARG A N 1
ATOM 3044 C CA . ARG A 1 357 ? -20.034 9.392 28.750 1.00 88.44 357 ARG A CA 1
ATOM 3045 C C . ARG A 1 357 ? -21.148 10.049 27.931 1.00 88.44 357 ARG A C 1
ATOM 3047 O O . ARG A 1 357 ? -22.014 10.735 28.467 1.00 88.44 357 ARG A O 1
ATOM 3054 N N . ASN A 1 358 ? -21.121 9.826 26.621 1.00 86.44 358 ASN A N 1
ATOM 3055 C CA . ASN A 1 358 ? -22.170 10.269 25.702 1.00 86.44 358 ASN A CA 1
ATOM 3056 C C . ASN A 1 358 ? -23.343 9.280 25.652 1.00 86.44 358 ASN A C 1
ATOM 3058 O O . ASN A 1 358 ? -23.142 8.065 25.708 1.00 86.44 358 ASN A O 1
ATOM 3062 N N . ASN A 1 359 ? -24.571 9.794 25.509 1.00 89.81 359 ASN A N 1
ATOM 3063 C CA . ASN A 1 359 ? -25.739 8.943 25.267 1.00 89.81 359 ASN A CA 1
ATOM 3064 C C . ASN A 1 359 ? -25.650 8.332 23.856 1.00 89.81 359 ASN A C 1
ATOM 3066 O O . ASN A 1 359 ? -25.241 9.009 22.912 1.00 89.81 359 ASN A O 1
ATOM 3070 N N . PHE A 1 360 ? -26.084 7.082 23.689 1.00 92.06 360 PHE A N 1
ATOM 3071 C CA . PHE A 1 360 ? -26.094 6.387 22.401 1.00 92.06 360 PHE A CA 1
ATOM 3072 C C . PHE A 1 360 ? -26.783 7.211 21.302 1.00 92.06 360 PHE A C 1
ATOM 3074 O O . PHE A 1 360 ? -26.216 7.385 20.228 1.00 92.06 360 PHE A O 1
ATOM 3081 N N . ASN A 1 361 ? -27.946 7.808 21.594 1.00 92.69 361 ASN A N 1
ATOM 3082 C CA . ASN A 1 361 ? -28.674 8.637 20.624 1.00 92.69 361 ASN A CA 1
ATOM 3083 C C . ASN A 1 361 ? -27.868 9.869 20.178 1.00 92.69 361 ASN A C 1
ATOM 3085 O O . ASN A 1 361 ? -27.961 10.284 19.024 1.00 92.69 361 ASN A O 1
ATOM 3089 N N . GLN A 1 362 ? -27.061 10.452 21.072 1.00 93.19 362 GLN A N 1
ATOM 3090 C CA . GLN A 1 362 ? -26.184 11.573 20.726 1.00 93.19 362 GLN A CA 1
ATOM 3091 C C . GLN A 1 362 ? -25.033 11.108 19.833 1.00 93.19 362 GLN A C 1
ATOM 3093 O O . GLN A 1 362 ? -24.753 11.763 18.833 1.00 93.19 362 GLN A O 1
ATOM 3098 N N . ILE A 1 363 ? -24.400 9.974 20.159 1.00 95.62 363 ILE A N 1
ATOM 3099 C CA . ILE A 1 363 ? -23.328 9.385 19.341 1.00 95.62 363 ILE A CA 1
ATOM 3100 C C . ILE A 1 363 ? -23.863 9.052 17.949 1.00 95.62 363 ILE A C 1
ATOM 3102 O O . ILE A 1 363 ? -23.266 9.460 16.962 1.00 95.62 363 ILE A O 1
ATOM 3106 N N . TYR A 1 364 ? -25.022 8.397 17.863 1.00 96.06 364 TYR A N 1
ATOM 3107 C CA . TYR A 1 364 ? -25.664 8.055 16.597 1.00 96.06 364 TYR A CA 1
ATOM 3108 C C . TYR A 1 364 ? -25.901 9.287 15.712 1.00 96.06 364 TYR A C 1
ATOM 3110 O O . TYR A 1 364 ? -25.492 9.296 14.549 1.00 96.06 364 TYR A O 1
ATOM 3118 N N . LYS A 1 365 ? -26.500 10.356 16.264 1.00 95.88 365 LYS A N 1
ATOM 3119 C CA . LYS A 1 365 ? -26.738 11.613 15.530 1.00 95.88 365 LYS A CA 1
ATOM 3120 C C . LYS A 1 365 ? -25.429 12.271 15.084 1.00 95.88 365 LYS A C 1
ATOM 3122 O O . LYS A 1 365 ? -25.299 12.629 13.918 1.00 95.88 365 LYS A O 1
ATOM 3127 N N . LYS A 1 366 ? -24.448 12.386 15.988 1.00 96.75 366 LYS A N 1
ATOM 3128 C CA . LYS A 1 366 ? -23.128 12.978 15.710 1.00 96.75 366 LYS A CA 1
ATOM 3129 C C . LYS A 1 366 ? -22.369 12.208 14.629 1.00 96.75 366 LYS A C 1
ATOM 3131 O O . LYS A 1 366 ? -21.857 12.811 13.693 1.00 96.75 366 LYS A O 1
ATOM 3136 N N . THR A 1 367 ? -22.324 10.883 14.726 1.00 97.56 367 THR A N 1
ATOM 3137 C CA . THR A 1 367 ? -21.675 10.035 13.724 1.00 97.56 367 THR A CA 1
ATOM 3138 C C . THR A 1 367 ? -22.396 10.102 12.381 1.00 97.56 367 THR A C 1
ATOM 3140 O O . THR A 1 367 ? -21.727 10.242 11.366 1.00 97.56 367 THR A O 1
ATOM 3143 N N . SER A 1 368 ? -23.733 10.069 12.355 1.00 96.75 368 SER A N 1
ATOM 3144 C CA . SER A 1 368 ? -24.499 10.203 11.104 1.00 96.75 368 SER A CA 1
ATOM 3145 C C . SER A 1 368 ? -24.221 11.543 10.418 1.00 96.75 368 SER A C 1
ATOM 3147 O O . SER A 1 368 ? -23.964 11.575 9.218 1.00 96.75 368 SER A O 1
ATOM 3149 N N . LEU A 1 369 ? -24.176 12.634 11.191 1.00 97.75 369 LEU A N 1
ATOM 3150 C CA . LEU A 1 369 ? -23.798 13.955 10.689 1.00 97.75 369 LEU A CA 1
ATOM 3151 C C . LEU A 1 369 ? -22.377 13.957 10.102 1.00 97.75 369 LEU A C 1
ATOM 3153 O O . LEU A 1 369 ? -22.181 14.457 8.998 1.00 97.75 369 LEU A O 1
ATOM 3157 N N . LEU A 1 370 ? -21.398 13.357 10.791 1.00 97.81 370 LEU A N 1
ATOM 3158 C CA . LEU A 1 370 ? -20.027 13.246 10.278 1.00 97.81 370 LEU A CA 1
ATOM 3159 C C . LEU A 1 370 ? -19.948 12.430 8.986 1.00 97.81 370 LEU A C 1
ATOM 3161 O O . LEU A 1 370 ? -19.239 12.837 8.072 1.00 97.81 370 LEU A O 1
ATOM 3165 N N . LEU A 1 371 ? -20.677 11.316 8.877 1.00 97.69 371 LEU A N 1
ATOM 3166 C CA . LEU A 1 371 ? -20.712 10.524 7.643 1.00 97.69 371 LEU A CA 1
ATOM 3167 C C . LEU A 1 371 ? -21.258 11.353 6.471 1.00 97.69 371 LEU A C 1
ATOM 3169 O O . LEU A 1 371 ? -20.658 11.341 5.396 1.00 97.69 371 LEU A O 1
ATOM 3173 N N . CYS A 1 372 ? -22.323 12.134 6.687 1.00 97.50 372 CYS A N 1
ATOM 3174 C CA . CYS A 1 372 ? -22.837 13.062 5.677 1.00 97.50 372 CYS A CA 1
ATOM 3175 C C . CYS A 1 372 ? -21.796 14.125 5.293 1.00 97.50 372 CYS A C 1
ATOM 3177 O O . CYS A 1 372 ? -21.568 14.348 4.105 1.00 97.50 372 CYS A O 1
ATOM 3179 N N . ILE A 1 373 ? -21.123 14.737 6.276 1.00 97.50 373 ILE A N 1
ATOM 3180 C CA . ILE A 1 373 ? -20.066 15.731 6.028 1.00 97.50 373 ILE A CA 1
ATOM 3181 C C . ILE A 1 373 ? -18.935 15.122 5.192 1.00 97.50 373 ILE A C 1
ATOM 3183 O O . ILE A 1 373 ? -18.505 15.736 4.221 1.00 97.50 373 ILE A O 1
ATOM 3187 N N . VAL A 1 374 ? -18.476 13.908 5.514 1.00 97.69 374 VAL A N 1
ATOM 3188 C CA . VAL A 1 374 ? -17.410 13.228 4.757 1.00 97.69 374 VAL A CA 1
ATOM 3189 C C . VAL A 1 374 ? -17.816 13.006 3.305 1.00 97.69 374 VAL A C 1
ATOM 3191 O O . VAL A 1 374 ? -17.015 13.271 2.412 1.00 97.69 374 VAL A O 1
ATOM 3194 N N . VAL A 1 375 ? -19.049 12.555 3.054 1.00 96.44 375 VAL A N 1
ATOM 3195 C CA . VAL A 1 375 ? -19.555 12.362 1.686 1.00 96.44 375 VAL A CA 1
ATOM 3196 C C . VAL A 1 375 ? -19.609 13.695 0.937 1.00 96.44 375 VAL A C 1
ATOM 3198 O O . VAL A 1 375 ? -19.131 13.772 -0.194 1.00 96.44 375 VAL A O 1
ATOM 3201 N N . ILE A 1 376 ? -20.112 14.757 1.573 1.00 97.19 376 ILE A N 1
ATOM 3202 C CA . ILE A 1 376 ? -20.163 16.098 0.974 1.00 97.19 376 ILE A CA 1
ATOM 3203 C C . ILE A 1 376 ? -18.754 16.599 0.644 1.00 97.19 376 ILE A C 1
ATOM 3205 O O . ILE A 1 376 ? -18.528 17.062 -0.470 1.00 97.19 376 ILE A O 1
ATOM 3209 N N . VAL A 1 377 ? -17.794 16.466 1.565 1.00 96.56 377 VAL A N 1
ATOM 3210 C CA . VAL A 1 377 ? -16.394 16.870 1.348 1.00 96.56 377 VAL A CA 1
ATOM 3211 C C . VAL A 1 377 ? -15.748 16.048 0.233 1.00 96.56 377 VAL A C 1
ATOM 3213 O O . VAL A 1 377 ? -15.063 16.596 -0.628 1.00 96.56 377 VAL A O 1
ATOM 3216 N N . PHE A 1 378 ? -15.972 14.735 0.202 1.00 95.44 378 PHE A N 1
ATOM 3217 C CA . PHE A 1 378 ? -15.445 13.871 -0.853 1.00 95.44 378 PHE A CA 1
ATOM 3218 C C . PHE A 1 378 ? -15.970 14.284 -2.238 1.00 95.44 378 PHE A C 1
ATOM 3220 O O . PHE A 1 378 ? -15.192 14.379 -3.196 1.00 95.44 378 PHE A O 1
ATOM 3227 N N . LEU A 1 379 ? -17.275 14.554 -2.345 1.00 95.00 379 LEU A N 1
ATOM 3228 C CA . LEU A 1 379 ? -17.911 14.991 -3.587 1.00 95.00 379 LEU A CA 1
ATOM 3229 C C . LEU A 1 379 ? -17.468 16.402 -3.984 1.00 95.00 379 LEU A C 1
ATOM 3231 O O . LEU A 1 379 ? -17.112 16.611 -5.142 1.00 95.00 379 LEU A O 1
ATOM 3235 N N . SER A 1 380 ? -17.417 17.348 -3.042 1.00 95.44 380 SER A N 1
ATOM 3236 C CA . SER A 1 380 ? -17.030 18.735 -3.319 1.00 95.44 380 SER A CA 1
ATOM 3237 C C . SER A 1 380 ? -15.579 18.837 -3.784 1.00 95.44 380 SER A C 1
ATOM 3239 O O . SER A 1 380 ? -15.305 19.498 -4.784 1.00 95.44 380 SER A O 1
ATOM 3241 N N . ARG A 1 381 ? -14.647 18.109 -3.153 1.00 94.06 381 ARG A N 1
ATOM 3242 C CA . ARG A 1 381 ? -13.246 18.054 -3.603 1.00 94.06 381 ARG A CA 1
ATOM 3243 C C . ARG A 1 381 ? -13.115 17.463 -5.002 1.00 94.06 381 ARG A C 1
ATOM 3245 O O . ARG A 1 381 ? -12.321 17.951 -5.803 1.00 94.06 381 ARG A O 1
ATOM 3252 N N . ASN A 1 382 ? -13.886 16.419 -5.310 1.00 91.81 382 ASN A N 1
ATOM 3253 C CA . ASN A 1 382 ? -13.897 15.844 -6.653 1.00 91.81 382 ASN A CA 1
ATOM 3254 C C . ASN A 1 382 ? -14.531 16.786 -7.683 1.00 91.81 382 ASN A C 1
ATOM 3256 O O . ASN A 1 382 ? -14.030 16.854 -8.801 1.00 91.81 382 ASN A O 1
ATOM 3260 N N . TYR A 1 383 ? -15.567 17.538 -7.311 1.00 92.12 383 TYR A N 1
ATOM 3261 C CA . TYR A 1 383 ? -16.169 18.558 -8.167 1.00 92.12 383 TYR A CA 1
ATOM 3262 C C . TYR A 1 383 ? -15.180 19.684 -8.486 1.00 92.12 383 TYR A C 1
ATOM 3264 O O . TYR A 1 383 ? -14.956 19.972 -9.659 1.00 92.12 383 TYR A O 1
ATOM 3272 N N . VAL A 1 384 ? -14.527 20.256 -7.466 1.00 93.38 384 VAL A N 1
ATOM 3273 C CA . VAL A 1 384 ? -13.493 21.293 -7.644 1.00 93.38 384 VAL A CA 1
ATOM 3274 C C . VAL A 1 384 ? -12.384 20.783 -8.562 1.00 93.38 384 VAL A C 1
ATOM 3276 O O . VAL A 1 384 ? -12.073 21.427 -9.557 1.00 93.38 384 VAL A O 1
ATOM 3279 N N . ARG A 1 385 ? -11.878 19.567 -8.314 1.00 90.69 385 ARG A N 1
ATOM 3280 C CA . ARG A 1 385 ? -10.874 18.926 -9.176 1.00 90.69 385 ARG A CA 1
ATOM 3281 C C . ARG A 1 385 ? -11.327 18.829 -10.637 1.00 90.69 385 ARG A C 1
ATOM 3283 O O . ARG A 1 385 ? -10.539 19.111 -11.533 1.00 90.69 385 ARG A O 1
ATOM 3290 N N . ILE A 1 386 ? -12.557 18.377 -10.887 1.00 88.88 386 ILE A N 1
ATOM 3291 C CA . ILE A 1 386 ? -13.085 18.222 -12.251 1.00 88.88 386 ILE A CA 1
ATOM 3292 C C . ILE A 1 386 ? -13.243 19.588 -12.925 1.00 88.88 386 ILE A C 1
ATOM 3294 O O . ILE A 1 386 ? -12.903 19.717 -14.095 1.00 88.88 386 ILE A O 1
ATOM 3298 N N . ASN A 1 387 ? -13.701 20.606 -12.196 1.00 90.31 387 ASN A N 1
ATOM 3299 C CA . ASN A 1 387 ? -13.809 21.972 -12.706 1.00 90.31 387 ASN A CA 1
ATOM 3300 C C . ASN A 1 387 ? -12.434 22.558 -13.075 1.00 90.31 387 ASN A C 1
ATOM 3302 O O . ASN A 1 387 ? -12.289 23.193 -14.118 1.00 90.31 387 ASN A O 1
ATOM 3306 N N . ASP A 1 388 ? -11.408 22.298 -12.263 1.00 90.38 388 ASP A N 1
ATOM 3307 C CA . ASP A 1 388 ? -10.034 22.702 -12.570 1.00 90.38 388 ASP A CA 1
ATOM 3308 C C . ASP A 1 388 ? -9.494 21.965 -13.807 1.00 90.38 388 ASP A C 1
ATOM 3310 O O . ASP A 1 388 ? -8.836 22.567 -14.658 1.00 90.38 388 ASP A O 1
ATOM 3314 N N . GLU A 1 389 ? -9.799 20.669 -13.947 1.00 87.81 389 GLU A N 1
ATOM 3315 C CA . GLU A 1 389 ? -9.453 19.877 -15.134 1.00 87.81 389 GLU A CA 1
ATOM 3316 C C . GLU A 1 389 ? -10.196 20.369 -16.393 1.00 87.81 389 GLU A C 1
ATOM 3318 O O . GLU A 1 389 ? -9.580 20.449 -17.458 1.00 87.81 389 GLU A O 1
ATOM 3323 N N . PHE A 1 390 ? -11.469 20.763 -16.273 1.00 87.12 390 PHE A N 1
ATOM 3324 C CA . PHE A 1 390 ? -12.255 21.373 -17.352 1.00 87.12 390 PHE A CA 1
ATOM 3325 C C . PHE A 1 390 ? -11.601 22.675 -17.824 1.00 87.12 390 PHE A C 1
ATOM 3327 O O . PHE A 1 390 ? -11.282 22.803 -19.002 1.00 87.12 390 PHE A O 1
ATOM 3334 N N . LYS A 1 391 ? -11.304 23.602 -16.904 1.00 89.31 391 LYS A N 1
ATOM 3335 C CA . LYS A 1 391 ? -10.688 24.900 -17.233 1.00 89.31 391 LYS A CA 1
ATOM 3336 C C . LYS A 1 391 ? -9.283 24.768 -17.820 1.00 89.31 391 LYS A C 1
ATOM 3338 O O . LYS A 1 391 ? -8.923 25.514 -18.722 1.00 89.31 391 LYS A O 1
ATOM 3343 N N . LYS A 1 392 ? -8.465 23.859 -17.280 1.00 88.81 392 L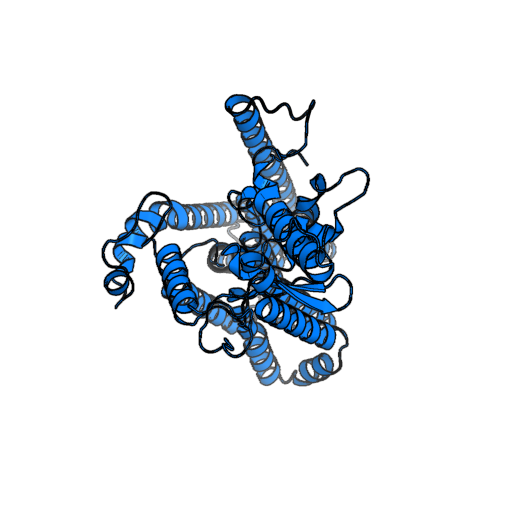YS A N 1
ATOM 3344 C CA . LYS A 1 392 ? -7.051 23.735 -17.662 1.00 88.81 392 LYS A CA 1
ATOM 3345 C C . LYS A 1 392 ? -6.838 22.917 -18.933 1.00 88.81 392 LYS A C 1
ATOM 3347 O O . LYS A 1 392 ? -5.863 23.150 -19.643 1.00 88.81 392 LYS A O 1
ATOM 3352 N N . TYR A 1 393 ? -7.693 21.930 -19.188 1.00 84.88 393 TYR A N 1
ATOM 3353 C CA . TYR A 1 393 ? -7.475 20.958 -20.258 1.00 84.88 393 TYR A CA 1
ATOM 3354 C C . TYR A 1 393 ? -8.645 20.826 -21.239 1.00 84.88 393 TYR A C 1
ATOM 3356 O O . TYR A 1 393 ? -8.609 19.923 -22.074 1.00 84.88 393 TYR A O 1
ATOM 3364 N N . ASN A 1 394 ? -9.670 21.680 -21.139 1.00 83.19 394 ASN A N 1
ATOM 3365 C CA . ASN A 1 394 ? -10.918 21.585 -21.907 1.00 83.19 394 ASN A CA 1
ATOM 3366 C C . ASN A 1 394 ? -11.561 20.190 -21.814 1.00 83.19 394 ASN A C 1
ATOM 3368 O O . ASN A 1 394 ? -12.110 19.663 -22.780 1.00 83.19 394 ASN A O 1
ATOM 3372 N N . TYR A 1 395 ? -11.449 19.555 -20.647 1.00 80.94 395 TYR A N 1
ATOM 3373 C CA . TYR A 1 395 ? -12.030 18.241 -20.403 1.00 80.94 395 TYR A CA 1
ATOM 3374 C C . TYR A 1 395 ? -13.530 18.355 -20.143 1.00 80.94 395 TYR A C 1
ATOM 3376 O O . TYR A 1 395 ? -13.900 18.797 -19.062 1.00 80.94 395 TYR A O 1
ATOM 3384 N N . SER A 1 396 ? -14.376 17.902 -21.073 1.00 82.62 396 SER A N 1
ATOM 3385 C CA . SER A 1 396 ? -15.831 17.795 -20.881 1.00 82.62 396 SER A CA 1
ATOM 3386 C C . SER A 1 396 ? -16.211 16.387 -20.388 1.00 82.62 396 SER A C 1
ATOM 3388 O O . SER A 1 396 ? -16.199 15.439 -21.178 1.00 82.62 396 SER A O 1
ATOM 3390 N N . PRO A 1 397 ? -16.566 16.200 -19.096 1.00 79.56 397 PRO A N 1
ATOM 3391 C CA . PRO A 1 397 ? -16.867 14.875 -18.551 1.00 79.56 397 PRO A CA 1
ATOM 3392 C C . PRO A 1 397 ? -18.153 14.256 -19.122 1.00 79.56 397 PRO A C 1
ATOM 3394 O O . PRO A 1 397 ? -18.327 13.043 -19.030 1.00 79.56 397 PRO A O 1
ATOM 3397 N N . LEU A 1 398 ? -19.056 15.084 -19.663 1.00 81.06 398 LEU A N 1
ATOM 3398 C CA . LEU A 1 398 ? -20.313 14.649 -20.279 1.00 81.06 398 LEU A CA 1
ATOM 3399 C C . LEU A 1 398 ? -20.104 14.136 -21.708 1.00 81.06 398 LEU A C 1
ATOM 3401 O O . LEU A 1 398 ? -20.793 13.212 -22.124 1.00 81.06 398 LEU A O 1
ATOM 3405 N N . GLU A 1 399 ? -19.140 14.700 -22.435 1.00 80.75 399 GLU A N 1
ATOM 3406 C CA . GLU A 1 399 ? -18.823 14.287 -23.807 1.00 80.75 399 GLU A CA 1
ATOM 3407 C C . GLU A 1 399 ? -17.831 13.126 -23.838 1.00 80.75 399 GLU A C 1
ATOM 3409 O O . GLU A 1 399 ? -17.990 12.183 -24.611 1.00 80.75 399 GLU A O 1
ATOM 3414 N N . ASN A 1 400 ? -16.798 13.173 -22.992 1.00 80.75 400 ASN A N 1
ATOM 3415 C CA . ASN A 1 400 ? -15.770 12.144 -22.949 1.00 80.75 400 ASN A CA 1
ATOM 3416 C C . ASN A 1 400 ? -15.330 11.879 -21.504 1.00 80.75 400 ASN A C 1
ATOM 3418 O O . ASN A 1 400 ? -14.385 12.503 -21.034 1.00 80.75 400 ASN A O 1
ATOM 3422 N N . PRO A 1 401 ? -15.968 10.938 -20.785 1.00 81.50 401 PRO A N 1
ATOM 3423 C CA . PRO A 1 401 ? -15.638 10.641 -19.388 1.00 81.50 401 PRO A CA 1
ATOM 3424 C C . PRO A 1 401 ? -14.330 9.848 -19.216 1.00 81.50 401 PRO A C 1
ATOM 3426 O O . PRO A 1 401 ? -13.964 9.496 -18.089 1.00 81.50 401 PRO A O 1
ATOM 3429 N N . LEU A 1 402 ? -13.668 9.489 -20.320 1.00 84.50 402 LEU A N 1
ATOM 3430 C CA . LEU A 1 402 ? -12.520 8.592 -20.341 1.00 84.50 402 LEU A CA 1
ATOM 3431 C C . LEU A 1 402 ? -11.212 9.358 -20.130 1.00 84.50 402 LEU A C 1
ATOM 3433 O O . LEU A 1 402 ? -11.027 10.477 -20.609 1.00 84.50 402 LEU A O 1
ATOM 3437 N N . TYR A 1 403 ? -10.256 8.709 -19.468 1.00 86.25 403 TYR A N 1
ATOM 3438 C CA . TYR A 1 403 ? -8.923 9.277 -19.315 1.00 86.25 403 TYR A CA 1
ATOM 3439 C C . TYR A 1 403 ? -8.138 9.220 -20.626 1.00 86.25 403 TYR A C 1
ATOM 3441 O O . TYR A 1 403 ? -8.321 8.333 -21.465 1.00 86.25 403 TYR A O 1
ATOM 3449 N N . LYS A 1 404 ? -7.212 10.165 -20.797 1.00 84.25 404 LYS A N 1
ATOM 3450 C CA . LYS A 1 404 ? -6.462 10.308 -22.045 1.00 84.25 404 LYS A CA 1
ATOM 3451 C C . LYS A 1 404 ? -5.432 9.188 -22.217 1.00 84.25 404 LYS A C 1
ATOM 3453 O O . LYS A 1 404 ? -4.547 9.009 -21.378 1.00 84.25 404 LYS A O 1
ATOM 3458 N N . VAL A 1 405 ? -5.501 8.496 -23.354 1.00 87.69 405 VAL A N 1
ATOM 3459 C CA . VAL A 1 405 ? -4.480 7.543 -23.807 1.00 87.69 405 VAL A CA 1
ATOM 3460 C C . VAL A 1 405 ? -3.918 8.006 -25.148 1.00 87.69 405 VAL A C 1
ATOM 3462 O O . VAL A 1 405 ? -4.662 8.280 -26.083 1.00 87.69 405 VAL A O 1
ATOM 3465 N N . GLU A 1 406 ? -2.597 8.133 -25.236 1.00 89.00 406 GLU A N 1
ATOM 3466 C CA . GLU A 1 406 ? -1.867 8.660 -26.390 1.00 89.00 406 GLU A CA 1
ATOM 3467 C C . GLU A 1 406 ? -0.948 7.587 -26.986 1.00 89.00 406 GLU A C 1
ATOM 3469 O O . GLU A 1 406 ? -0.534 6.648 -26.304 1.00 89.00 406 GLU A O 1
ATOM 3474 N N . LYS A 1 407 ? -0.525 7.771 -28.246 1.00 89.31 407 LYS A N 1
ATOM 3475 C CA . LYS A 1 407 ? 0.389 6.846 -28.947 1.00 89.31 407 LYS A CA 1
ATOM 3476 C C . LYS A 1 407 ? 1.665 6.531 -28.148 1.00 89.31 407 LYS A C 1
ATOM 3478 O O . LYS A 1 407 ? 2.169 5.414 -28.230 1.00 89.31 407 LYS A O 1
ATOM 3483 N N . LYS A 1 408 ? 2.164 7.485 -27.351 1.00 89.44 408 LYS A N 1
ATOM 3484 C CA . LYS A 1 408 ? 3.364 7.323 -26.511 1.00 89.44 408 LYS A CA 1
ATOM 3485 C C . LYS A 1 408 ? 3.197 6.293 -25.389 1.00 89.44 408 LYS A C 1
ATOM 3487 O O . LYS A 1 408 ? 4.191 5.745 -24.922 1.00 89.44 408 LYS A O 1
ATOM 3492 N N . HIS A 1 409 ? 1.968 5.998 -24.959 1.00 92.12 409 HIS A N 1
ATOM 3493 C CA . HIS A 1 409 ? 1.716 5.012 -23.898 1.00 92.12 409 HIS A CA 1
ATOM 3494 C C . HIS A 1 409 ? 1.924 3.575 -24.384 1.00 92.12 409 HIS A C 1
ATOM 3496 O O . HIS A 1 409 ? 2.273 2.709 -23.593 1.00 92.12 409 HIS A O 1
ATOM 3502 N N . PHE A 1 410 ? 1.823 3.341 -25.693 1.00 93.81 410 PHE A N 1
ATOM 3503 C CA . PHE A 1 410 ? 2.067 2.039 -26.323 1.00 93.81 410 PHE A CA 1
ATOM 3504 C C . PHE A 1 410 ? 3.548 1.793 -26.652 1.00 93.81 410 PHE A C 1
ATOM 3506 O O . PHE A 1 410 ? 3.892 0.765 -27.220 1.00 93.81 410 PHE A O 1
ATOM 3513 N N . ARG A 1 411 ? 4.458 2.713 -26.294 1.00 93.06 411 ARG A N 1
ATOM 3514 C CA . ARG A 1 411 ? 5.891 2.637 -26.647 1.00 93.06 411 ARG A CA 1
ATOM 3515 C C . ARG A 1 411 ? 6.558 1.310 -26.263 1.00 93.06 411 ARG A C 1
ATOM 3517 O O . ARG A 1 411 ? 7.412 0.826 -26.993 1.00 93.06 411 ARG A O 1
ATOM 3524 N N . VAL A 1 412 ? 6.204 0.754 -25.101 1.00 91.50 412 VAL A N 1
ATOM 3525 C CA . VAL A 1 412 ? 6.837 -0.469 -24.586 1.00 91.50 412 VAL A CA 1
ATOM 3526 C C . VAL A 1 412 ? 6.301 -1.689 -25.322 1.00 91.50 412 VAL A C 1
ATOM 3528 O O . VAL A 1 412 ? 7.084 -2.527 -25.747 1.00 91.50 412 VAL A O 1
ATOM 3531 N N . GLU A 1 413 ? 4.987 -1.748 -25.531 1.00 91.69 413 GLU A N 1
ATOM 3532 C CA . GLU A 1 413 ? 4.344 -2.836 -26.267 1.00 91.69 413 GLU A CA 1
ATOM 3533 C C . GLU A 1 413 ? 4.808 -2.877 -27.729 1.00 91.69 413 GLU A C 1
ATOM 3535 O O . GLU A 1 413 ? 5.228 -3.935 -28.191 1.00 91.69 413 GLU A O 1
ATOM 3540 N N . LYS A 1 414 ? 4.898 -1.726 -28.405 1.00 92.88 414 LYS A N 1
ATOM 3541 C CA . LYS A 1 414 ? 5.486 -1.639 -29.751 1.00 92.88 414 LYS A CA 1
ATOM 3542 C C . LYS A 1 414 ? 6.915 -2.161 -29.791 1.00 92.88 414 LYS A C 1
ATOM 3544 O O . LYS A 1 414 ? 7.254 -2.949 -30.664 1.00 92.88 414 LYS A O 1
ATOM 3549 N N . LYS A 1 415 ? 7.738 -1.786 -28.807 1.00 92.44 415 LYS A N 1
ATOM 3550 C CA . LYS A 1 415 ? 9.120 -2.266 -28.707 1.00 92.44 415 LYS A CA 1
ATOM 3551 C C . LYS A 1 415 ? 9.193 -3.778 -28.461 1.00 92.44 415 LYS A C 1
ATOM 3553 O O . LYS A 1 415 ? 10.094 -4.426 -28.987 1.00 92.44 415 LYS A O 1
ATOM 3558 N N . PHE A 1 416 ? 8.270 -4.351 -27.684 1.00 93.25 416 PHE A N 1
ATOM 3559 C CA . PHE A 1 416 ? 8.176 -5.807 -27.522 1.00 93.25 416 PHE A CA 1
ATOM 3560 C C . PHE A 1 416 ? 7.830 -6.477 -28.850 1.00 93.25 416 PHE A C 1
ATOM 3562 O O . PHE A 1 416 ? 8.540 -7.391 -29.264 1.00 93.25 416 PHE A O 1
ATOM 3569 N N . PHE A 1 417 ? 6.798 -5.980 -29.536 1.00 92.44 417 PHE A N 1
ATOM 3570 C CA . PHE A 1 417 ? 6.363 -6.503 -30.827 1.00 92.44 417 PHE A CA 1
ATOM 3571 C C . PHE A 1 417 ? 7.469 -6.421 -31.887 1.00 92.44 417 PHE A C 1
ATOM 3573 O O . PHE A 1 417 ? 7.726 -7.402 -32.576 1.00 92.44 417 PHE A O 1
ATOM 3580 N N . GLU A 1 418 ? 8.179 -5.295 -31.977 1.00 92.31 418 GLU A N 1
ATOM 3581 C CA . GLU A 1 418 ? 9.311 -5.115 -32.894 1.00 92.31 418 GLU A CA 1
ATOM 3582 C C . GLU A 1 418 ? 10.427 -6.138 -32.644 1.00 92.31 418 GLU A C 1
ATOM 3584 O O . GLU A 1 418 ? 10.937 -6.740 -33.589 1.00 92.31 418 GLU A O 1
ATOM 3589 N N . LEU A 1 419 ? 10.799 -6.366 -31.379 1.00 92.00 419 LEU A N 1
ATOM 3590 C CA . LEU A 1 419 ? 11.849 -7.325 -31.026 1.00 92.00 419 LEU A CA 1
ATOM 3591 C C . LEU A 1 419 ? 11.429 -8.772 -31.304 1.00 92.00 419 LEU A C 1
ATOM 3593 O O . LEU A 1 419 ? 12.219 -9.531 -31.867 1.00 92.00 419 LEU A O 1
ATOM 3597 N N . ILE A 1 420 ? 10.200 -9.142 -30.939 1.00 91.62 420 ILE A N 1
ATOM 3598 C CA . ILE A 1 420 ? 9.667 -10.495 -31.143 1.00 91.62 420 ILE A CA 1
ATOM 3599 C C . ILE A 1 420 ? 9.471 -10.773 -32.637 1.00 91.62 420 ILE A C 1
ATOM 3601 O O . ILE A 1 420 ? 9.959 -11.783 -33.134 1.00 91.62 420 ILE A O 1
ATOM 3605 N N . SER A 1 421 ? 8.852 -9.852 -33.380 1.00 90.75 421 SER A N 1
ATOM 3606 C CA . SER A 1 421 ? 8.651 -9.997 -34.826 1.00 90.75 421 SER A CA 1
ATOM 3607 C C . SER A 1 421 ? 9.983 -10.076 -35.574 1.00 90.75 421 SER A C 1
ATOM 3609 O O . SER A 1 421 ? 10.135 -10.893 -36.481 1.00 90.75 421 SER A O 1
ATOM 3611 N N . ASN A 1 422 ? 10.982 -9.277 -35.182 1.00 89.38 422 ASN A N 1
ATOM 3612 C CA . ASN A 1 422 ? 12.319 -9.393 -35.759 1.00 89.38 422 ASN A CA 1
ATOM 3613 C C . ASN A 1 422 ? 12.944 -10.765 -35.460 1.00 89.38 422 ASN A C 1
ATOM 3615 O O . ASN A 1 422 ? 13.513 -11.368 -36.362 1.00 89.38 422 ASN A O 1
ATOM 3619 N N . PHE A 1 423 ? 12.817 -11.274 -34.230 1.00 90.44 423 PHE A N 1
ATOM 3620 C CA . PHE A 1 423 ? 13.301 -12.610 -33.870 1.00 90.44 423 PHE A CA 1
ATOM 3621 C C . PHE A 1 423 ? 12.642 -13.712 -34.715 1.00 90.44 423 PHE A C 1
ATOM 3623 O O . PHE A 1 423 ? 13.352 -14.530 -35.294 1.00 90.44 423 PHE A O 1
ATOM 3630 N N . GLU A 1 424 ? 11.315 -13.698 -34.859 1.00 89.12 424 GLU A N 1
ATOM 3631 C CA . GLU A 1 424 ? 10.574 -14.686 -35.658 1.00 89.12 424 GLU A CA 1
ATOM 3632 C C . GLU A 1 424 ? 10.964 -14.642 -37.144 1.00 89.12 424 GLU A C 1
ATOM 3634 O O . GLU A 1 424 ? 11.139 -15.686 -37.771 1.00 89.12 424 GLU A O 1
ATOM 3639 N N . LYS A 1 425 ? 11.188 -13.445 -37.705 1.00 88.75 425 LYS A N 1
ATOM 3640 C CA . LYS A 1 425 ? 11.692 -13.297 -39.082 1.00 88.75 425 LYS A CA 1
ATOM 3641 C C . LYS A 1 425 ? 13.082 -13.902 -39.265 1.00 88.75 425 LYS A C 1
ATOM 3643 O O . LYS A 1 425 ? 13.356 -14.491 -40.308 1.00 88.75 425 LYS A O 1
ATOM 3648 N N . CYS A 1 426 ? 13.950 -13.750 -38.266 1.00 85.81 426 CYS A N 1
ATOM 3649 C CA . CYS A 1 426 ? 15.282 -14.349 -38.272 1.00 85.81 426 CYS A CA 1
ATOM 3650 C C . CYS A 1 426 ? 15.224 -15.877 -38.147 1.00 85.81 426 CYS A C 1
ATOM 3652 O O . CYS A 1 426 ? 15.959 -16.562 -38.850 1.00 85.81 426 CYS A O 1
ATOM 3654 N N . GLU A 1 427 ? 14.329 -16.408 -37.305 1.00 85.88 427 GLU A N 1
ATOM 3655 C CA . GLU A 1 427 ? 14.071 -17.854 -37.171 1.00 85.88 427 GLU A CA 1
ATOM 3656 C C . GLU A 1 427 ? 13.614 -18.460 -38.514 1.00 85.88 427 GLU A C 1
ATOM 3658 O O . GLU A 1 427 ? 13.978 -19.584 -38.844 1.00 85.88 427 GLU A O 1
ATOM 3663 N N . GLN A 1 428 ? 12.887 -17.686 -39.327 1.00 85.62 428 GLN A N 1
ATOM 3664 C CA . GLN A 1 428 ? 12.418 -18.065 -40.667 1.00 85.62 428 GLN A CA 1
ATOM 3665 C C . GLN A 1 428 ? 13.401 -17.742 -41.808 1.00 85.62 428 GLN A C 1
ATOM 3667 O O . GLN A 1 428 ? 13.045 -17.893 -42.976 1.00 85.62 428 GLN A O 1
ATOM 3672 N N . SER A 1 429 ? 14.627 -17.290 -41.515 1.00 79.12 429 SER A N 1
ATOM 3673 C CA . SER A 1 429 ? 15.640 -16.905 -42.519 1.00 79.12 429 SER A CA 1
ATOM 3674 C C . SER A 1 429 ? 15.182 -15.845 -43.541 1.00 79.12 429 SER A C 1
ATOM 3676 O O . SER A 1 429 ? 15.642 -15.815 -44.680 1.00 79.12 429 SER A O 1
ATOM 3678 N N . LEU A 1 430 ? 14.278 -14.938 -43.151 1.00 74.69 430 LEU A N 1
ATOM 3679 C CA . LEU A 1 430 ? 13.793 -13.874 -44.037 1.00 74.69 430 LEU A CA 1
ATOM 3680 C C . LEU A 1 430 ? 14.841 -12.756 -44.198 1.00 74.69 430 LEU A C 1
ATOM 3682 O O . LEU A 1 430 ? 15.348 -12.228 -43.208 1.00 74.69 430 LEU A O 1
ATOM 3686 N N . ASN A 1 431 ? 15.072 -12.295 -45.436 1.00 68.75 431 ASN A N 1
ATOM 3687 C CA . ASN A 1 431 ? 16.079 -11.270 -45.789 1.00 68.75 431 ASN A CA 1
ATOM 3688 C C . ASN A 1 431 ? 15.951 -9.927 -45.034 1.00 68.75 431 ASN A C 1
ATOM 3690 O O . ASN A 1 431 ? 16.898 -9.152 -44.983 1.00 68.75 431 ASN A O 1
ATOM 3694 N N . SER A 1 432 ? 14.792 -9.637 -44.433 1.00 73.69 432 SER A N 1
ATOM 3695 C CA . SER A 1 432 ? 14.535 -8.409 -43.654 1.00 73.69 432 SER A CA 1
ATOM 3696 C C . SER A 1 432 ? 14.936 -8.483 -42.167 1.00 73.69 432 SER A C 1
ATOM 3698 O O . SER A 1 432 ? 14.648 -7.557 -41.407 1.00 73.69 432 SER A O 1
ATOM 3700 N N . CYS A 1 433 ? 15.553 -9.583 -41.727 1.00 77.94 433 CYS A N 1
ATOM 3701 C CA . CYS A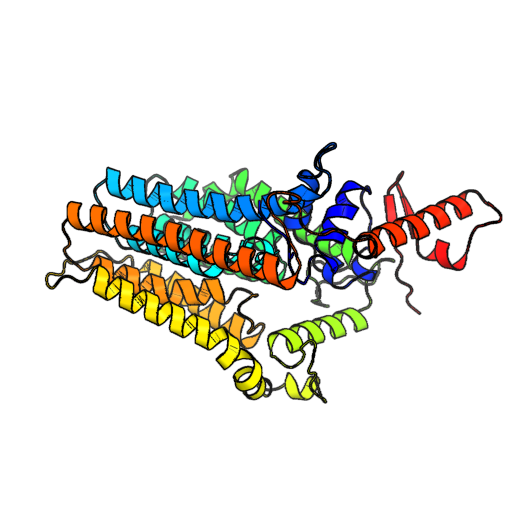 1 433 ? 15.965 -9.812 -40.340 1.00 77.94 433 CYS A CA 1
ATOM 3702 C C . CYS A 1 433 ? 17.185 -8.964 -39.927 1.00 77.94 433 CYS A C 1
ATOM 3704 O O . CYS A 1 433 ? 18.196 -8.911 -40.626 1.00 77.94 433 CYS A O 1
ATOM 3706 N N . ASN A 1 434 ? 17.144 -8.381 -38.722 1.00 81.81 434 ASN A N 1
ATOM 3707 C CA . ASN A 1 434 ? 18.315 -7.793 -38.067 1.00 81.81 434 ASN A CA 1
ATOM 3708 C C . ASN A 1 434 ? 18.891 -8.745 -37.000 1.00 81.81 434 ASN A C 1
ATOM 3710 O O . ASN A 1 434 ? 18.370 -8.822 -35.879 1.00 81.81 434 ASN A O 1
ATOM 3714 N N . TYR A 1 435 ? 20.009 -9.407 -37.320 1.00 74.19 435 TYR A N 1
ATOM 3715 C CA . TYR A 1 435 ? 20.691 -10.366 -36.436 1.00 74.19 435 TYR A CA 1
ATOM 3716 C C . TYR A 1 435 ? 21.145 -9.772 -35.091 1.00 74.19 435 TYR A C 1
ATOM 3718 O O . TYR A 1 435 ? 21.098 -10.436 -34.059 1.00 74.19 435 TYR A O 1
ATOM 3726 N N . LYS A 1 436 ? 21.536 -8.492 -35.037 1.00 75.75 436 LYS A N 1
ATOM 3727 C CA . LYS A 1 436 ? 21.960 -7.858 -33.772 1.00 75.75 436 LYS A CA 1
ATOM 3728 C C . LYS A 1 436 ? 20.793 -7.696 -32.794 1.00 75.75 436 LYS A C 1
ATOM 3730 O O . LYS A 1 436 ? 20.996 -7.726 -31.578 1.00 75.75 436 LYS A O 1
ATOM 3735 N N . ASN A 1 437 ? 19.582 -7.498 -33.316 1.00 73.94 437 ASN A N 1
ATOM 3736 C CA . ASN A 1 437 ? 18.369 -7.389 -32.510 1.00 73.94 437 ASN A CA 1
ATOM 3737 C C . ASN A 1 437 ? 17.761 -8.754 -32.171 1.00 73.94 437 ASN A C 1
ATOM 3739 O O . ASN A 1 437 ? 17.155 -8.865 -31.108 1.00 73.94 437 ASN A O 1
ATOM 3743 N N . SER A 1 438 ? 17.948 -9.790 -32.997 1.00 72.31 438 SER A N 1
ATOM 3744 C CA . SER A 1 438 ? 17.469 -11.142 -32.667 1.00 72.31 438 SER A CA 1
ATOM 3745 C C . SER A 1 438 ? 18.208 -11.749 -31.476 1.00 72.31 438 SER A C 1
ATOM 3747 O O . SER A 1 438 ? 17.573 -12.387 -30.648 1.00 72.31 438 SER A O 1
ATOM 3749 N N . LEU A 1 439 ? 19.499 -11.444 -31.289 1.00 75.44 439 LEU A N 1
ATOM 3750 C CA . LEU A 1 439 ? 20.273 -11.874 -30.110 1.00 75.44 439 LEU A CA 1
ATOM 3751 C C . LEU A 1 439 ? 19.719 -11.357 -28.768 1.00 75.44 439 LEU A C 1
ATOM 3753 O O . LEU A 1 439 ? 20.084 -11.869 -27.712 1.00 75.44 439 LEU A O 1
ATOM 3757 N N . LYS A 1 440 ? 18.839 -10.347 -28.789 1.00 84.38 440 LYS A N 1
ATOM 3758 C CA . LYS A 1 440 ? 18.181 -9.800 -27.591 1.00 84.38 440 LYS A CA 1
ATOM 3759 C C . LYS A 1 440 ? 16.928 -10.577 -27.185 1.00 84.38 440 LYS A C 1
ATOM 3761 O O . LYS A 1 440 ? 16.304 -10.220 -26.187 1.00 84.38 440 LYS A O 1
ATOM 3766 N N . VAL A 1 441 ? 16.531 -11.594 -27.948 1.00 90.12 441 VAL A N 1
ATOM 3767 C CA . VAL A 1 441 ? 15.336 -12.400 -27.695 1.00 90.12 441 VAL A CA 1
ATOM 3768 C C . VAL A 1 441 ? 15.698 -13.877 -27.790 1.00 90.12 441 VAL A C 1
ATOM 3770 O O . VAL A 1 441 ? 16.391 -14.305 -28.707 1.00 90.12 441 VAL A O 1
ATOM 3773 N N . LYS A 1 442 ? 15.211 -14.674 -26.844 1.00 89.81 442 LYS A N 1
ATOM 3774 C CA . LYS A 1 442 ? 15.232 -16.137 -26.910 1.00 89.81 442 LYS A CA 1
ATOM 3775 C C . LYS A 1 442 ? 13.814 -16.659 -26.759 1.00 89.81 442 LYS A C 1
ATOM 3777 O O . LYS A 1 442 ? 13.061 -16.181 -25.916 1.00 89.81 442 LYS A O 1
ATOM 3782 N N . LYS A 1 443 ? 13.448 -17.660 -27.546 1.00 89.50 443 LYS A N 1
ATOM 3783 C CA . LYS A 1 443 ? 12.173 -18.371 -27.426 1.00 89.50 443 LYS A CA 1
ATOM 3784 C C . LYS A 1 443 ? 12.403 -19.640 -26.618 1.00 89.50 443 LYS A C 1
ATOM 3786 O O . LYS A 1 443 ? 13.331 -20.383 -26.916 1.00 89.50 443 LYS A O 1
ATOM 3791 N N . PHE A 1 444 ? 11.589 -19.867 -25.592 1.00 88.81 444 PHE A N 1
ATOM 3792 C CA . PHE A 1 444 ? 11.703 -21.070 -24.750 1.00 88.81 444 PHE A CA 1
ATOM 3793 C C . PHE A 1 444 ? 10.478 -21.981 -24.852 1.00 88.81 444 PHE A C 1
ATOM 3795 O O . PHE A 1 444 ? 10.585 -23.182 -24.634 1.00 88.81 444 PHE A O 1
ATOM 3802 N N . LEU A 1 445 ? 9.318 -21.426 -25.210 1.00 86.88 445 LEU A N 1
ATOM 3803 C CA . LEU A 1 445 ? 8.079 -22.157 -25.474 1.00 86.88 445 LEU A CA 1
ATOM 3804 C C . LEU A 1 445 ? 7.278 -21.428 -26.562 1.00 86.88 445 LEU A C 1
ATOM 3806 O O . LEU A 1 445 ? 7.558 -20.273 -26.890 1.00 86.88 445 LEU A O 1
ATOM 3810 N N . LYS A 1 446 ? 6.252 -22.089 -27.113 1.00 85.69 446 LYS A N 1
ATOM 3811 C CA . LYS A 1 446 ? 5.351 -21.484 -28.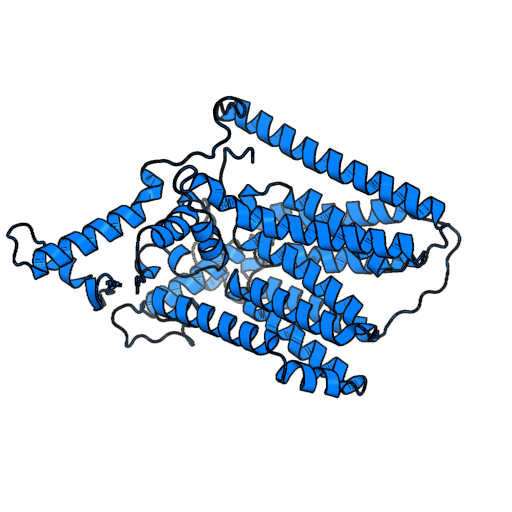106 1.00 85.69 446 LYS A CA 1
ATOM 3812 C C . LYS A 1 446 ? 4.763 -20.173 -27.563 1.00 85.69 446 LYS A C 1
ATOM 3814 O O . LYS A 1 446 ? 4.120 -20.174 -26.515 1.00 85.69 446 LYS A O 1
ATOM 3819 N N . ASN A 1 447 ? 4.994 -19.078 -28.287 1.00 83.88 447 ASN A N 1
ATOM 3820 C CA . ASN A 1 447 ? 4.580 -17.708 -27.960 1.00 83.88 447 ASN A CA 1
ATOM 3821 C C . ASN A 1 447 ? 5.136 -17.148 -26.633 1.00 83.88 447 ASN A C 1
ATOM 3823 O O . ASN A 1 447 ? 4.587 -16.168 -26.124 1.00 83.88 447 ASN A O 1
ATOM 3827 N N . ARG A 1 448 ? 6.198 -17.742 -26.063 1.00 91.44 448 ARG A N 1
ATOM 3828 C CA . ARG A 1 448 ? 6.842 -17.272 -24.826 1.00 91.44 448 ARG A CA 1
ATOM 3829 C C . ARG A 1 448 ? 8.314 -16.957 -25.063 1.00 91.44 448 ARG A C 1
ATOM 3831 O O . ARG A 1 448 ? 9.080 -17.802 -25.542 1.00 91.44 448 ARG A O 1
ATOM 3838 N N . TYR A 1 449 ? 8.702 -15.748 -24.673 1.00 93.12 449 TYR A N 1
ATOM 3839 C CA . TYR A 1 449 ? 9.994 -15.161 -25.009 1.00 93.12 449 TYR A CA 1
ATOM 3840 C C . TYR A 1 449 ? 10.723 -14.649 -23.763 1.00 93.12 449 TYR A C 1
ATOM 3842 O O . TYR A 1 449 ? 10.111 -14.199 -22.793 1.00 93.12 449 TYR A O 1
ATOM 3850 N N . ILE A 1 450 ? 12.047 -14.716 -23.815 1.00 94.25 450 ILE A N 1
ATOM 3851 C CA . ILE A 1 450 ? 12.984 -14.155 -22.848 1.00 94.25 450 ILE A CA 1
ATOM 3852 C C . ILE A 1 450 ? 13.697 -13.010 -23.543 1.00 94.25 450 ILE A C 1
ATOM 3854 O O . ILE A 1 450 ? 14.305 -13.202 -24.598 1.00 94.25 450 ILE A O 1
ATOM 3858 N N . PHE A 1 451 ? 13.663 -11.833 -22.939 1.00 93.88 451 PHE A N 1
ATOM 3859 C CA . PHE A 1 451 ? 14.510 -10.740 -23.362 1.00 93.88 451 PHE A CA 1
ATOM 3860 C C . PHE A 1 451 ? 15.875 -10.832 -22.677 1.00 93.88 451 PHE A C 1
ATOM 3862 O O . PHE A 1 451 ? 15.965 -10.877 -21.452 1.00 93.88 451 PHE A O 1
ATOM 3869 N N . VAL A 1 452 ? 16.930 -10.890 -23.484 1.00 91.19 452 VAL A N 1
ATOM 3870 C CA . VAL A 1 452 ? 18.312 -11.094 -23.038 1.00 91.19 452 VAL A CA 1
ATOM 3871 C C . VAL A 1 452 ? 18.969 -9.746 -22.761 1.00 91.19 452 VAL A C 1
ATOM 3873 O O . VAL A 1 452 ? 18.911 -8.843 -23.604 1.00 91.19 452 VAL A O 1
ATOM 3876 N N . VAL A 1 453 ? 19.613 -9.637 -21.599 1.00 80.94 453 VAL A N 1
ATOM 3877 C CA . VAL A 1 453 ? 20.446 -8.492 -21.226 1.00 80.94 453 VAL A CA 1
ATOM 3878 C C . VAL A 1 453 ? 21.816 -8.692 -21.868 1.00 80.94 453 VAL A C 1
ATOM 3880 O O . VAL A 1 453 ? 22.413 -9.762 -21.768 1.00 80.94 453 VAL A O 1
ATOM 3883 N N . LYS A 1 454 ? 22.316 -7.675 -22.573 1.00 66.50 454 LYS A N 1
ATOM 3884 C CA . LYS A 1 454 ? 23.712 -7.684 -23.016 1.00 66.50 454 LYS A CA 1
ATOM 3885 C C . LYS A 1 454 ? 24.595 -7.343 -21.823 1.00 66.50 454 LYS A C 1
ATOM 3887 O O . LYS A 1 454 ? 24.534 -6.220 -21.330 1.00 66.50 454 LYS A O 1
ATOM 3892 N N . HIS A 1 455 ? 25.379 -8.312 -21.376 1.00 58.44 455 HIS A N 1
ATOM 3893 C CA . HIS A 1 455 ? 26.558 -8.051 -20.567 1.00 58.44 455 HIS A CA 1
ATOM 3894 C C . HIS A 1 455 ? 27.670 -7.731 -21.568 1.00 58.44 455 HIS A C 1
ATOM 3896 O O . HIS A 1 455 ? 28.175 -8.643 -22.218 1.00 58.44 455 HIS A O 1
ATOM 3902 N N . ASP A 1 456 ? 27.897 -6.439 -21.808 1.00 44.38 456 ASP A N 1
ATOM 3903 C CA . ASP A 1 456 ? 29.079 -5.979 -22.543 1.00 44.38 456 ASP A CA 1
ATOM 3904 C C . ASP A 1 456 ? 30.309 -6.048 -21.627 1.00 44.38 456 ASP A C 1
ATOM 3906 O O . ASP A 1 456 ? 30.151 -5.743 -20.416 1.00 44.38 456 ASP A O 1
#